Protein AF-0000000068952883 (afdb_homodimer)

Solvent-accessible surface area (backbone atoms only — not comparable to full-atom values): 32864 Å² total; per-residue (Å²): 139,78,80,81,78,76,76,75,76,71,76,72,74,68,73,46,71,37,60,57,29,64,19,83,61,92,53,40,44,38,31,40,39,37,36,48,27,43,30,45,32,43,39,39,39,67,92,42,73,50,77,46,73,42,39,45,75,14,32,37,33,41,36,36,40,30,64,56,57,96,65,32,28,40,34,40,40,39,30,38,32,32,32,74,72,77,67,46,65,38,87,49,33,26,59,26,16,37,46,31,45,34,39,92,79,17,25,39,35,41,18,11,40,19,51,86,47,90,33,37,14,29,43,28,38,51,46,61,74,38,48,84,59,42,84,43,74,31,70,86,49,39,37,54,50,80,65,63,59,25,65,37,68,39,47,17,21,45,32,31,18,48,49,76,58,94,39,30,36,42,21,36,37,37,33,37,26,51,77,53,86,70,61,46,48,76,45,81,71,74,84,47,82,40,24,37,39,39,41,33,36,14,44,36,37,44,58,90,50,37,38,37,35,43,28,40,37,37,50,44,41,59,94,50,81,50,85,63,31,70,37,34,33,44,36,38,38,30,24,41,50,69,76,61,38,35,40,28,39,35,42,35,35,40,32,30,37,40,53,96,69,28,31,33,74,30,46,32,39,38,44,37,38,34,37,58,53,90,51,37,35,40,25,40,40,42,36,40,29,45,30,47,78,34,72,76,19,30,22,38,37,41,36,33,15,39,37,42,43,78,46,92,37,36,32,44,34,40,38,40,29,38,35,31,68,32,67,66,44,85,70,54,44,33,38,37,40,36,42,34,41,34,38,46,49,137,82,79,77,78,77,74,76,77,70,79,72,72,77,71,49,47,34,26,58,57,67,52,86,60,91,50,39,44,34,27,35,38,39,36,48,27,44,30,44,30,44,38,40,39,68,92,44,73,47,61,26,25,38,39,45,76,15,32,38,34,41,36,35,39,32,64,69,56,95,66,31,28,39,35,40,40,38,28,37,33,33,32,34,20,58,13,36,62,37,87,68,45,53,58,28,40,37,45,32,42,34,40,90,80,17,27,39,35,40,31,27,40,18,53,84,47,91,33,37,15,28,45,28,39,51,46,60,74,37,49,83,58,41,85,41,75,31,69,86,49,38,38,53,50,79,66,63,61,27,65,38,68,38,60,50,19,42,32,31,18,48,48,78,56,94,38,29,34,43,21,37,36,36,33,43,70,61,82,66,73,78,64,50,33,59,56,82,72,76,84,48,81,44,29,38,40,39,40,35,35,16,42,37,38,44,56,93,51,38,36,37,36,44,30,40,37,38,48,44,37,48,94,50,82,50,84,64,31,73,36,34,34,43,36,38,38,31,24,41,49,69,75,62,37,34,38,27,38,36,41,35,34,39,33,31,37,42,52,97,68,27,30,33,72,28,45,33,39,37,41,37,37,35,37,58,55,90,50,36,34,38,24,40,40,41,37,40,28,46,31,46,78,34,71,79,18,32,22,38,38,43,37,34,14,42,38,44,43,62,46,100,37,36,31,44,34,39,37,42,26,39,35,30,67,35,69,67,46,85,71,54,44,33,40,36,39,35,42,33,40,34,38,47,49

Secondary structure (DSSP, 8-state):
------------------EEEE-SSTTEEEEEEEEEEEEEEEEEETTEEEEEEEE--EEEEEEEEEEEETTEEEEEEEEEEE-TTT-PEEEEEEEEEEEEEEETTEEEEEEEE-TTSTT--TTHHHHHHH---SS-SSGGG--TTTTT-----EEEEEEEEPPPBTTEEEEEEEE-B---SS-GGGSSS--SGGGEEEEEEEEEEEETTEEEEEEEEEEEETT---TT-EEEEEEEEEEEE-SS-EEEEEEEEEEE---SSS-SEEEEEEEEEEEEETTEEEEEEEEEEE-TT-TT-EEEEEEEEEEE-SSSSEEEEEEEEEEES-TTSTT--EEEEEEEEEEE-/------------------EEEE-SSTTEEEEEEEEEEEEEEEEEETTEEEEEEEE--EEEEEEEEEEEETTEEEEEEEEEEE-TTT-PEEEEEEEEEEEEEEETTEEEEEEEE-TTSTT--TTHHHHHHH---SS-SSGGG--TTTTT-----EEEEEEEEPPPBTTEEEEEEEE---S-SS--TTSSS--SGGGSEEEEEEEEEEETTEEEEEEEEEEE-TT---TT-EEEEEEEEEEEE-SS-EEEEEEEEEEE---SSS-SEEEEEEEEEEEEETTEEEEEEEEEEE-TT-TT-EEEEEEEEEEE-SSSSEEEEEEEEEEES-TTSTT--EEEEEEEEEEE-

InterPro domains:
  IPR001702 Porin, Gram-negative type [PR00182] (53-64)
  IPR001702 Porin, Gram-negative type [PR00182] (158-169)
  IPR001702 Porin, Gram-negative type [PR00182] (196-208)
  IPR001702 Porin, Gram-negative type [PR00182] (302-319)
  IPR002299 Porin, Neisseria sp. type [PR00184] (55-80)
  IPR002299 Porin, Neisseria sp. type [PR00184] (92-111)
  IPR002299 Porin, Neisseria sp. type [PR00184] (197-214)
  IPR002299 Porin, Neisseria sp. type [PR00184] (299-323)
  IPR023614 Porin domain superfamily [G3DSA:2.40.160.10] (18-345)
  IPR033900 Porin domain, Gram-negative type [PF13609] (19-324)
  IPR033900 Porin domain, Gram-negative type [cd00342] (30-345)
  IPR050298 Gram-negative bacterial outer membrane porin [PTHR34501] (18-345)

Radius of gyration: 28.74 Å; Cα contacts (8 Å, |Δi|>4): 1972; chains: 2; bounding box: 63×96×86 Å

Organism: Cupriavidus necator (strain ATCC 17699 / DSM 428 / KCTC 22496 / NCIMB 10442 / H16 / Stanier 337) (NCBI:txid381666)

pLDDT: mean 88.94, std 19.41, range [21.06, 98.94]

Nearest PDB structures (foldseek):
  6ehb-assembly1_C  TM=7.864E-01  e=1.731E-15  Vibrio cholerae O395
  6ehc-assembly1_A  TM=7.767E-01  e=3.124E-14  Vibrio cholerae O395
  5onu-assembly1_C  TM=7.103E-01  e=2.559E-14  Vibrio cholerae
  4y25-assembly1_A  TM=4.878E-01  e=2.155E-05  Escherichia coli K-12
  2hdf-assembly1_A  TM=3.736E-01  e=8.574E-03  Escherichia coli

Foldseek 3Di:
DDPPPPPPPPPPPPPPPFVFPDDPPNFKIKTKKWKWWKWWKWKQALVGIDTDIWTFWTKIWMKMKGDPDPFKMKIWIWMATATPVPGHTDVVGTQWTWIWMAGQFAIKIWFWFFQVDSQGAQFLVQCVVFPDFQVHQGDQRNCRCPPVVRDGIAGQKIKGKGDDDQQKIKIKMWHAADPPVPPLQPDPDRPDSRQKIKIKMKIKGDDDQKIKIKIKMAIDGRVGADEFAWGMKIKMKMWGCPVQKIWIKMKMWTAGNHDPQFDRIKIKMKIWMWGDDVQKIKIKMWMKIQDGRHNQWMKTKIKMKMWGPPDPFKIKIKMWIWIDGTPVDPRGIMIMIIIIMMGID/DDPPPLPPPPPPPPPFQFPWPDDPPNFKTKTKKWKWWKWWKWKQFLVGIDTDIWTFWTKIWMKMKGDPDPFKMKIWIWMATDIPRPGGTDVVGTQWTWIWMAGQFAIKIWFWFFQVDSQGAQFLVQCVVFPDFQVHQGDQRNCRCPPVVRDGIAGQKIKGKGDDDQFKIKIKMWHAADPPPPDALPDPDDPDSRVKIKIKMKIKGDDRFKIKIKIKMAIDGVVGADEFAWGMKIKMKMWGCPPQKIWIKMKMWTAGNHDPQFDRIKIKMKIWMWGDDVQKIKIKMWMKIQDGRHNQWMKTKIKMKMWGPPDPFKIKIKMWIWIDGTPVDPRGIMIMIIIIMMGID

Structure (mmCIF, N/CA/C/O backbone):
data_AF-0000000068952883-model_v1
#
loop_
_entity.id
_entity.type
_entity.pdbx_description
1 polymer Porin
#
loop_
_atom_site.group_PDB
_atom_site.id
_atom_site.type_symbol
_atom_site.label_atom_id
_atom_site.label_alt_id
_atom_site.label_comp_id
_atom_site.label_asym_id
_atom_site.label_entity_id
_atom_site.label_seq_id
_atom_site.pdbx_PDB_ins_code
_atom_site.Cartn_x
_atom_site.Cartn_y
_atom_site.Cartn_z
_atom_site.occupancy
_atom_site.B_iso_or_equiv
_atom_site.auth_seq_id
_atom_site.auth_comp_id
_atom_site.auth_asym_id
_atom_site.auth_atom_id
_atom_site.pdbx_PDB_model_num
ATOM 1 N N . MET A 1 1 ? -20.656 -28.812 -48.906 1 21.06 1 MET A N 1
ATOM 2 C CA . MET A 1 1 ? -19.297 -28.703 -48.375 1 21.06 1 MET A CA 1
ATOM 3 C C . MET A 1 1 ? -19.141 -27.484 -47.469 1 21.06 1 MET A C 1
ATOM 5 O O . MET A 1 1 ? -18.562 -26.484 -47.875 1 21.06 1 MET A O 1
ATOM 9 N N . LYS A 1 2 ? -20.234 -27.156 -46.75 1 28.16 2 LYS A N 1
ATOM 10 C CA . LYS A 1 2 ? -20.75 -26.078 -45.906 1 28.16 2 LYS A CA 1
ATOM 11 C C . LYS A 1 2 ? -19.812 -25.828 -44.719 1 28.16 2 LYS A C 1
ATOM 13 O O . LYS A 1 2 ? -19.438 -26.766 -44 1 28.16 2 LYS A O 1
ATOM 18 N N . GLY A 1 3 ? -18.953 -24.766 -44.812 1 25.8 3 GLY A N 1
ATOM 19 C CA . GLY A 1 3 ? -17.844 -24.297 -44 1 25.8 3 GLY A CA 1
ATOM 20 C C . GLY A 1 3 ? -18.203 -24.125 -42.531 1 25.8 3 GLY A C 1
ATOM 21 O O . GLY A 1 3 ? -19.266 -23.609 -42.219 1 25.8 3 GLY A O 1
ATOM 22 N N . ILE A 1 4 ? -17.781 -25.094 -41.594 1 30.25 4 ILE A N 1
ATOM 23 C CA . ILE A 1 4 ? -18.109 -25.25 -40.156 1 30.25 4 ILE A CA 1
ATOM 24 C C . ILE A 1 4 ? -17.703 -23.984 -39.406 1 30.25 4 ILE A C 1
ATOM 26 O O . ILE A 1 4 ? -16.531 -23.594 -39.406 1 30.25 4 ILE A O 1
ATOM 30 N N . GLN A 1 5 ? -18.609 -22.969 -39.312 1 27.55 5 GLN A N 1
ATOM 31 C CA . GLN A 1 5 ? -18.531 -21.688 -38.625 1 27.55 5 GLN A CA 1
ATOM 32 C C . GLN A 1 5 ? -18.172 -21.891 -37.156 1 27.55 5 GLN A C 1
ATOM 34 O O . GLN A 1 5 ? -18.938 -22.484 -36.406 1 27.55 5 GLN A O 1
ATOM 39 N N . THR A 1 6 ? -16.844 -22.328 -36.875 1 29.09 6 THR A N 1
ATOM 40 C CA . THR A 1 6 ? -16.328 -22.547 -35.531 1 29.09 6 THR A CA 1
ATOM 41 C C . THR A 1 6 ? -16.609 -21.344 -34.625 1 29.09 6 THR A C 1
ATOM 43 O O . THR A 1 6 ? -16.219 -20.234 -34.969 1 29.09 6 THR A O 1
ATOM 46 N N . LYS A 1 7 ? -17.734 -21.375 -33.875 1 26.47 7 LYS A N 1
ATOM 47 C CA . LYS A 1 7 ? -18.312 -20.453 -32.938 1 26.47 7 LYS A CA 1
ATOM 48 C C . LYS A 1 7 ? -17.328 -20.141 -31.797 1 26.47 7 LYS A C 1
ATOM 50 O O . LYS A 1 7 ? -16.906 -21.047 -31.078 1 26.47 7 LYS A O 1
ATOM 55 N N . SER A 1 8 ? -16.312 -19.281 -32 1 25.77 8 SER A N 1
ATOM 56 C CA . SER A 1 8 ? -15.375 -18.766 -31 1 25.77 8 SER A CA 1
ATOM 57 C C . SER A 1 8 ? -16.109 -18.312 -29.734 1 25.77 8 SER A C 1
ATOM 59 O O . SER A 1 8 ? -16.969 -17.438 -29.797 1 25.77 8 SER A O 1
ATOM 61 N N . ALA A 1 9 ? -16.484 -19.297 -28.875 1 24.92 9 ALA A N 1
ATOM 62 C CA . ALA A 1 9 ? -17.125 -19.016 -27.594 1 24.92 9 ALA A CA 1
ATOM 63 C C . ALA A 1 9 ? -16.375 -17.922 -26.828 1 24.92 9 ALA A C 1
ATOM 65 O O . ALA A 1 9 ? -15.203 -18.094 -26.484 1 24.92 9 ALA A O 1
ATOM 66 N N . LEU A 1 10 ? -16.578 -16.719 -27.203 1 22.95 10 LEU A N 1
ATOM 67 C CA . LEU A 1 10 ? -16.203 -15.531 -26.453 1 22.95 10 LEU A CA 1
ATOM 68 C C . LEU A 1 10 ? -16.578 -15.68 -24.984 1 22.95 10 LEU A C 1
ATOM 70 O O . LEU A 1 10 ? -17.75 -15.867 -24.641 1 22.95 10 LEU A O 1
ATOM 74 N N . ALA A 1 11 ? -15.742 -16.484 -24.234 1 24.59 11 ALA A N 1
ATOM 75 C CA . ALA A 1 11 ? -15.875 -16.609 -22.781 1 24.59 11 ALA A CA 1
ATOM 76 C C . ALA A 1 11 ? -16.328 -15.289 -22.156 1 24.59 11 ALA A C 1
ATOM 78 O O . ALA A 1 11 ? -15.695 -14.258 -22.344 1 24.59 11 ALA A O 1
ATOM 79 N N . ARG A 1 12 ? -17.594 -15.117 -22.047 1 23.52 12 ARG A N 1
ATOM 80 C CA . ARG A 1 12 ? -18.25 -14.047 -21.297 1 23.52 12 ARG A CA 1
ATOM 81 C C . ARG A 1 12 ? -17.594 -13.867 -19.922 1 23.52 12 ARG A C 1
ATOM 83 O O . ARG A 1 12 ? -17.531 -14.805 -19.141 1 23.52 12 ARG A O 1
ATOM 90 N N . ALA A 1 13 ? -16.5 -13.203 -19.797 1 26.25 13 ALA A N 1
ATOM 91 C CA . ALA A 1 13 ? -15.984 -12.68 -18.531 1 26.25 13 ALA A CA 1
ATOM 92 C C . ALA A 1 13 ? -17.125 -12.25 -17.609 1 26.25 13 ALA A C 1
ATOM 94 O O . ALA A 1 13 ? -17.922 -11.375 -17.969 1 26.25 13 ALA A O 1
ATOM 95 N N . CYS A 1 14 ? -17.812 -13.242 -17.031 1 26.5 14 CYS A N 1
ATOM 96 C CA . CYS A 1 14 ? -18.812 -12.977 -16 1 26.5 14 CYS A CA 1
ATOM 97 C C . CYS A 1 14 ? -18.406 -11.781 -15.148 1 26.5 14 CYS A C 1
ATOM 99 O O . CYS A 1 14 ? -17.359 -11.797 -14.508 1 26.5 14 CYS A O 1
ATOM 101 N N . ILE A 1 15 ? -18.719 -10.625 -15.562 1 28.81 15 ILE A N 1
ATOM 102 C CA . ILE A 1 15 ? -18.688 -9.375 -14.812 1 28.81 15 ILE A CA 1
ATOM 103 C C . ILE A 1 15 ? -19.406 -9.562 -13.477 1 28.81 15 ILE A C 1
ATOM 105 O O . ILE A 1 15 ? -20.625 -9.742 -13.438 1 28.81 15 ILE A O 1
ATOM 109 N N . GLY A 1 16 ? -18.969 -10.375 -12.594 1 31.55 16 GLY A N 1
ATOM 110 C CA . GLY A 1 16 ? -19.5 -10.273 -11.242 1 31.55 16 GLY A CA 1
ATOM 111 C C . GLY A 1 16 ? -19.922 -8.867 -10.875 1 31.55 16 GLY A C 1
ATOM 112 O O . GLY A 1 16 ? -19.516 -7.898 -11.523 1 31.55 16 GLY A O 1
ATOM 113 N N . GLY A 1 17 ? -21.109 -8.711 -10.203 1 33.03 17 GLY A N 1
ATOM 114 C CA . GLY A 1 17 ? -21.734 -7.453 -9.812 1 33.03 17 GLY A CA 1
ATOM 115 C C . GLY A 1 17 ? -20.781 -6.492 -9.141 1 33.03 17 GLY A C 1
ATOM 116 O O . GLY A 1 17 ? -20.406 -6.695 -7.984 1 33.03 17 GLY A O 1
ATOM 117 N N . ALA A 1 18 ? -19.703 -6.219 -9.75 1 41.59 18 ALA A N 1
ATOM 118 C CA . ALA A 1 18 ? -18.922 -5.074 -9.281 1 41.59 18 ALA A CA 1
ATOM 119 C C . ALA A 1 18 ? -19.812 -3.842 -9.109 1 41.59 18 ALA A C 1
ATOM 121 O O . ALA A 1 18 ? -20.625 -3.537 -9.969 1 41.59 18 ALA A O 1
ATOM 122 N N . LEU A 1 19 ? -20.156 -3.611 -7.891 1 42.03 19 LEU A N 1
ATOM 123 C CA . LEU A 1 19 ? -20.75 -2.287 -7.723 1 42.03 19 LEU A CA 1
ATOM 124 C C . LEU A 1 19 ? -19.844 -1.214 -8.32 1 42.03 19 LEU A C 1
ATOM 126 O O . LEU A 1 19 ? -18.734 -0.979 -7.832 1 42.03 19 LEU A O 1
ATOM 130 N N . ALA A 1 20 ? -20.031 -1.223 -9.688 1 45.47 20 ALA A N 1
ATOM 131 C CA . ALA A 1 20 ? -19.359 -0.086 -10.312 1 45.47 20 ALA A CA 1
ATOM 132 C C . ALA A 1 20 ? -19.922 1.235 -9.797 1 45.47 20 ALA A C 1
ATOM 134 O O . ALA A 1 20 ? -21.125 1.461 -9.844 1 45.47 20 ALA A O 1
ATOM 135 N N . LEU A 1 21 ? -19.281 1.754 -8.844 1 46.62 21 LEU A N 1
ATOM 136 C CA . LEU A 1 21 ? -19.641 3.098 -8.414 1 46.62 21 LEU A CA 1
ATOM 137 C C . LEU A 1 21 ? -19.172 4.141 -9.422 1 46.62 21 LEU A C 1
ATOM 139 O O . LEU A 1 21 ? -18 4.184 -9.781 1 46.62 21 LEU A O 1
ATOM 143 N N . LEU A 1 22 ? -20.094 4.344 -10.438 1 42.72 22 LEU A N 1
ATOM 144 C CA . LEU A 1 22 ? -19.781 5.301 -11.492 1 42.72 22 LEU A CA 1
ATOM 145 C C . LEU A 1 22 ? -19.688 6.715 -10.93 1 42.72 22 LEU A C 1
ATOM 147 O O . LEU A 1 22 ? -20.531 7.125 -10.117 1 42.72 22 LEU A O 1
ATOM 151 N N . SER A 1 23 ? -18.531 7.105 -10.695 1 47.59 23 SER A N 1
ATOM 152 C CA . SER A 1 23 ? -18.422 8.523 -10.383 1 47.59 23 SER A CA 1
ATOM 153 C C . SER A 1 23 ? -19.016 9.391 -11.492 1 47.59 23 SER A C 1
ATOM 155 O O . SER A 1 23 ? -19.078 8.969 -12.648 1 47.59 23 SER A O 1
ATOM 157 N N . ALA A 1 24 ? -19.812 10.344 -11.141 1 41.72 24 ALA A N 1
ATOM 158 C CA . ALA A 1 24 ? -20.453 11.297 -12.031 1 41.72 24 ALA A CA 1
ATOM 159 C C . ALA A 1 24 ? -19.516 11.734 -13.148 1 41.72 24 ALA A C 1
ATOM 161 O O . ALA A 1 24 ? -19.953 12.266 -14.172 1 41.72 24 ALA A O 1
ATOM 162 N N . ALA A 1 25 ? -18.281 12.055 -12.984 1 43.97 25 ALA A N 1
ATOM 163 C CA . ALA A 1 25 ? -17.609 12.477 -14.211 1 43.97 25 ALA A CA 1
ATOM 164 C C . ALA A 1 25 ? -17.391 11.297 -15.148 1 43.97 25 ALA A C 1
ATOM 166 O O . ALA A 1 25 ? -16.906 10.242 -14.734 1 43.97 25 ALA A O 1
ATOM 167 N N . ALA A 1 26 ? -18.062 11.18 -16.281 1 48.44 26 ALA A N 1
ATOM 168 C CA . ALA A 1 26 ? -18.297 10.219 -17.344 1 48.44 26 ALA A CA 1
ATOM 169 C C . ALA A 1 26 ? -17.047 9.398 -17.641 1 48.44 26 ALA A C 1
ATOM 171 O O . ALA A 1 26 ? -17.141 8.242 -18.062 1 48.44 26 ALA A O 1
ATOM 172 N N . ASP A 1 27 ? -15.641 9.805 -17.156 1 67.06 27 ASP A N 1
ATOM 173 C CA . ASP A 1 27 ? -14.445 9.227 -17.766 1 67.06 27 ASP A CA 1
ATOM 174 C C . ASP A 1 27 ? -13.617 8.469 -16.734 1 67.06 27 ASP A C 1
ATOM 176 O O . ASP A 1 27 ? -12.477 8.07 -17.016 1 67.06 27 ASP A O 1
ATOM 180 N N . ALA A 1 28 ? -14.273 8.273 -15.492 1 75.69 28 ALA A N 1
ATOM 181 C CA . ALA A 1 28 ? -13.578 7.5 -14.469 1 75.69 28 ALA A CA 1
ATOM 182 C C . ALA A 1 28 ? -14.5 6.445 -13.859 1 75.69 28 ALA A C 1
ATOM 184 O O . ALA A 1 28 ? -15.703 6.668 -13.727 1 75.69 28 ALA A O 1
ATOM 185 N N . SER A 1 29 ? -13.961 5.227 -13.688 1 83.38 29 SER A N 1
ATOM 186 C CA . SER A 1 29 ? -14.734 4.129 -13.117 1 83.38 29 SER A CA 1
ATOM 187 C C . SER A 1 29 ? -13.992 3.475 -11.953 1 83.38 29 SER A C 1
ATOM 189 O O . SER A 1 29 ? -12.758 3.418 -11.953 1 83.38 29 SER A O 1
ATOM 191 N N . VAL A 1 30 ? -14.758 3.164 -10.844 1 87.31 30 VAL A N 1
ATOM 192 C CA . VAL A 1 30 ? -14.25 2.354 -9.742 1 87.31 30 VAL A CA 1
ATOM 193 C C . VAL A 1 30 ? -15.125 1.115 -9.57 1 87.31 30 VAL A C 1
ATOM 195 O O . VAL A 1 30 ? -16.359 1.21 -9.586 1 87.31 30 VAL A O 1
ATOM 198 N N . THR A 1 31 ? -14.5 -0.013 -9.414 1 90.38 31 THR A N 1
ATOM 199 C CA . THR A 1 31 ? -15.188 -1.28 -9.219 1 90.38 31 THR A CA 1
ATOM 200 C C . THR A 1 31 ? -14.742 -1.95 -7.922 1 90.38 31 THR A C 1
ATOM 202 O O . THR A 1 31 ? -13.539 -2.082 -7.676 1 90.38 31 THR A O 1
ATOM 205 N N . LEU A 1 32 ? -15.812 -2.283 -7.102 1 92.25 32 LEU A N 1
ATOM 206 C CA . LEU A 1 32 ? -15.547 -3.164 -5.969 1 92.25 32 LEU A CA 1
ATOM 207 C C . LEU A 1 32 ? -15.664 -4.629 -6.383 1 92.25 32 LEU A C 1
ATOM 209 O O . LEU A 1 32 ? -16.562 -4.992 -7.145 1 92.25 32 LEU A O 1
ATOM 213 N N . TYR A 1 33 ? -14.742 -5.434 -5.855 1 94.62 33 TYR A N 1
ATOM 214 C CA . TYR A 1 33 ? -14.781 -6.852 -6.195 1 94.62 33 TYR A CA 1
ATOM 215 C C . TYR A 1 33 ? -14.211 -7.703 -5.07 1 94.62 33 TYR A C 1
ATOM 217 O O . TYR A 1 33 ? -13.664 -7.172 -4.102 1 94.62 33 TYR A O 1
ATOM 225 N N . GLY A 1 34 ? -14.43 -9.039 -5.176 1 97.06 34 GLY A N 1
ATOM 226 C CA . GLY A 1 34 ? -13.836 -9.922 -4.18 1 97.06 34 GLY A CA 1
ATOM 227 C C . GLY A 1 34 ? -14.164 -11.383 -4.414 1 97.06 34 GLY A C 1
ATOM 228 O O . GLY A 1 34 ? -14.781 -11.734 -5.418 1 97.06 34 GLY A O 1
ATOM 229 N N . ARG A 1 35 ? -13.562 -12.133 -3.518 1 98.06 35 ARG A N 1
ATOM 230 C CA . ARG A 1 35 ? -13.734 -13.578 -3.508 1 98.06 35 ARG A CA 1
ATOM 231 C C . ARG A 1 35 ? -13.742 -14.125 -2.084 1 98.06 35 ARG A C 1
ATOM 233 O O . ARG A 1 35 ? -12.906 -13.734 -1.261 1 98.06 35 ARG A O 1
ATOM 240 N N . LEU A 1 36 ? -14.758 -14.883 -1.779 1 98.31 36 LEU A N 1
ATOM 241 C CA . LEU A 1 36 ? -14.766 -15.742 -0.602 1 98.31 36 LEU A CA 1
ATOM 242 C C . LEU A 1 36 ? -14.625 -17.203 -1 1 98.31 36 LEU A C 1
ATOM 244 O O . LEU A 1 36 ? -15.359 -17.688 -1.862 1 98.31 36 LEU A O 1
ATOM 248 N N . ASP A 1 37 ? -13.633 -17.875 -0.428 1 98.81 37 ASP A N 1
ATOM 249 C CA . ASP A 1 37 ? -13.328 -19.266 -0.75 1 98.81 37 ASP A CA 1
ATOM 250 C C . ASP A 1 37 ? -12.922 -20.047 0.502 1 98.81 37 ASP A C 1
ATOM 252 O O . ASP A 1 37 ? -11.828 -19.844 1.036 1 98.81 37 ASP A O 1
ATOM 256 N N . THR A 1 38 ? -13.805 -20.891 0.936 1 98.56 38 THR A N 1
ATOM 257 C CA . THR A 1 38 ? -13.602 -21.609 2.189 1 98.56 38 THR A CA 1
ATOM 258 C C . THR A 1 38 ? -14.016 -23.062 2.051 1 98.56 38 THR A C 1
ATOM 260 O O . THR A 1 38 ? -14.984 -23.375 1.361 1 98.56 38 THR A O 1
ATOM 263 N N . ASP A 1 39 ? -13.227 -23.938 2.68 1 98.62 39 ASP A N 1
ATOM 264 C CA . ASP A 1 39 ? -13.578 -25.344 2.631 1 98.62 39 ASP A CA 1
ATOM 265 C C . ASP A 1 39 ? -13.461 -26 4.008 1 98.62 39 ASP A C 1
ATOM 267 O O . ASP A 1 39 ? -12.883 -25.406 4.93 1 98.62 39 ASP A O 1
ATOM 271 N N . ILE A 1 40 ? -14.086 -27.156 4.168 1 98.62 40 ILE A N 1
ATOM 272 C CA . ILE A 1 40 ? -13.805 -28.141 5.219 1 98.62 40 ILE A CA 1
ATOM 273 C C . ILE A 1 40 ? -12.992 -29.297 4.645 1 98.62 40 ILE A C 1
ATOM 275 O O . ILE A 1 40 ? -13.359 -29.859 3.613 1 98.62 40 ILE A O 1
ATOM 279 N N . GLU A 1 41 ? -11.883 -29.578 5.289 1 98.62 41 GLU A N 1
ATOM 280 C CA . GLU A 1 41 ? -11.047 -30.625 4.727 1 98.62 41 GLU A CA 1
ATOM 281 C C . GLU A 1 41 ? -10.531 -31.562 5.816 1 98.62 41 GLU A C 1
ATOM 283 O O . GLU A 1 41 ? -10.477 -31.188 6.988 1 98.62 41 GLU A O 1
ATOM 288 N N . TYR A 1 42 ? -10.352 -32.781 5.41 1 98.44 42 TYR A N 1
ATOM 289 C CA . TYR A 1 42 ? -9.656 -33.812 6.176 1 98.44 42 TYR A CA 1
ATOM 290 C C . TYR A 1 42 ? -8.25 -34.031 5.641 1 98.44 42 TYR A C 1
ATOM 292 O O . TYR A 1 42 ? -8.062 -34.281 4.453 1 98.44 42 TYR A O 1
ATOM 300 N N . GLN A 1 43 ? -7.273 -33.844 6.5 1 97.94 43 GLN A N 1
ATOM 301 C CA . GLN A 1 43 ? -5.871 -34 6.121 1 97.94 43 GLN A CA 1
ATOM 302 C C . GLN A 1 43 ? -5.188 -35.094 6.961 1 97.94 43 GLN A C 1
ATOM 304 O O . GLN A 1 43 ? -5.355 -35.125 8.18 1 97.94 43 GLN A O 1
ATOM 309 N N . LYS A 1 44 ? -4.488 -35.938 6.305 1 97.69 44 LYS A N 1
ATOM 310 C CA . LYS A 1 44 ? -3.676 -36.969 6.949 1 97.69 44 LYS A CA 1
ATOM 311 C C . LYS A 1 44 ? -2.213 -36.875 6.531 1 97.69 44 LYS A C 1
ATOM 313 O O . LYS A 1 44 ? -1.905 -36.781 5.34 1 97.69 44 LYS A O 1
ATOM 318 N N . GLY A 1 45 ? -1.313 -36.781 7.543 1 95.5 45 GLY A N 1
ATOM 319 C CA . 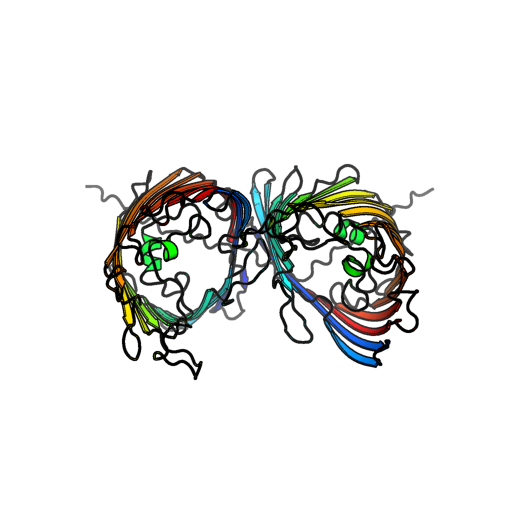GLY A 1 45 ? 0.115 -36.688 7.289 1 95.5 45 GLY A CA 1
ATOM 320 C C . GLY A 1 45 ? 0.958 -37.344 8.352 1 95.5 45 GLY A C 1
ATOM 321 O O . GLY A 1 45 ? 0.448 -38.156 9.141 1 95.5 45 GLY A O 1
ATOM 322 N N . PRO A 1 46 ? 2.258 -37.062 8.344 1 93 46 PRO A N 1
ATOM 323 C CA . PRO A 1 46 ? 3.168 -37.719 9.281 1 93 46 PRO A CA 1
ATOM 324 C C . PRO A 1 46 ? 2.859 -37.375 10.742 1 93 46 PRO A C 1
ATOM 326 O O . PRO A 1 46 ? 3.145 -38.188 11.641 1 93 46 PRO A O 1
ATOM 329 N N . ASP A 1 47 ? 2.273 -36.25 10.938 1 91.5 47 ASP A N 1
ATOM 330 C CA . ASP A 1 47 ? 2.012 -35.812 12.305 1 91.5 47 ASP A CA 1
ATOM 331 C C . ASP A 1 47 ? 0.593 -36.188 12.734 1 91.5 47 ASP A C 1
ATOM 333 O O . ASP A 1 47 ? 0.109 -35.719 13.766 1 91.5 47 ASP A O 1
ATOM 337 N N . GLY A 1 48 ? -0.086 -36.938 11.961 1 94.06 48 GLY A N 1
ATOM 338 C CA . GLY A 1 48 ? -1.432 -37.375 12.312 1 94.06 48 GLY A CA 1
ATOM 339 C C . GLY A 1 48 ? -2.482 -36.906 11.32 1 94.06 48 GLY A C 1
ATOM 340 O O . GLY A 1 48 ? -2.215 -36.844 10.125 1 94.06 48 GLY A O 1
ATOM 341 N N . ARG A 1 49 ? -3.752 -36.906 11.836 1 95.69 49 ARG A N 1
ATOM 342 C CA . ARG A 1 49 ? -4.879 -36.5 11 1 95.69 49 ARG A CA 1
ATOM 343 C C . ARG A 1 49 ? -5.695 -35.406 11.656 1 95.69 49 ARG A C 1
ATOM 345 O O . ARG A 1 49 ? -5.691 -35.25 12.883 1 95.69 49 ARG A O 1
ATOM 352 N N . ALA A 1 50 ? -6.324 -34.531 10.852 1 96 50 ALA A N 1
ATOM 353 C CA . ALA A 1 50 ? -7.16 -33.438 11.359 1 96 50 ALA A CA 1
ATOM 354 C C . ALA A 1 50 ? -8.273 -33.094 10.367 1 96 50 ALA A C 1
ATOM 356 O O . ALA A 1 50 ? -8.102 -33.25 9.156 1 96 50 ALA A O 1
ATOM 357 N N . THR A 1 51 ? -9.406 -32.719 10.945 1 97.06 51 THR A N 1
ATOM 358 C CA . THR A 1 51 ? -10.469 -32.031 10.203 1 97.06 51 THR A CA 1
ATOM 359 C C . THR A 1 51 ? -10.469 -30.531 10.508 1 97.06 51 THR A C 1
ATOM 361 O O . THR A 1 51 ? -10.5 -30.141 11.672 1 97.06 51 THR A O 1
ATOM 364 N N . GLN A 1 52 ? -10.453 -29.734 9.43 1 97 52 GLN A N 1
ATOM 365 C CA . GLN A 1 52 ? -10.328 -28.297 9.664 1 97 52 GLN A CA 1
ATOM 366 C C . GLN A 1 52 ? -11.07 -27.5 8.602 1 97 52 GLN A C 1
ATOM 368 O O . GLN A 1 52 ? -11.344 -28.016 7.516 1 97 52 GLN A O 1
ATOM 373 N N . MET A 1 53 ? -11.477 -26.281 8.969 1 97.69 53 MET A N 1
ATOM 374 C CA . MET A 1 53 ? -11.93 -25.281 8 1 97.69 53 MET A CA 1
ATOM 375 C C . MET A 1 53 ? -10.773 -24.406 7.531 1 97.69 53 MET A C 1
ATOM 377 O O . MET A 1 53 ? -9.953 -23.984 8.336 1 97.69 53 MET A O 1
ATOM 381 N N . VAL A 1 54 ? -10.727 -24.234 6.195 1 97.69 54 VAL A N 1
ATOM 382 C CA . VAL A 1 54 ? -9.57 -23.531 5.645 1 97.69 54 VAL A CA 1
ATOM 383 C C . VAL A 1 54 ? -10.039 -22.469 4.648 1 97.69 54 VAL A C 1
ATOM 385 O O . VAL A 1 54 ? -10.914 -22.734 3.816 1 97.69 54 VAL A O 1
ATOM 388 N N . ASP A 1 55 ? -9.5 -21.234 4.82 1 98.44 55 ASP A N 1
ATOM 389 C CA . ASP A 1 55 ? -9.633 -20.219 3.785 1 98.44 55 ASP A CA 1
ATOM 390 C C . ASP A 1 55 ? -8.695 -20.484 2.613 1 98.44 55 ASP A C 1
ATOM 392 O O . ASP A 1 55 ? -7.562 -20.938 2.811 1 98.44 55 ASP A O 1
ATOM 396 N N . ASN A 1 56 ? -9.188 -20.203 1.429 1 98.25 56 ASN A N 1
ATOM 397 C CA . ASN A 1 56 ? -8.383 -20.406 0.227 1 98.25 56 ASN A CA 1
ATOM 398 C C . ASN A 1 56 ? -8.203 -19.109 -0.554 1 98.25 56 ASN A C 1
ATOM 400 O O . ASN A 1 56 ? -8.57 -19.031 -1.729 1 98.25 56 ASN A O 1
ATOM 404 N N . ALA A 1 57 ? -7.531 -18.125 0.055 1 97.56 57 ALA A N 1
ATOM 405 C CA . ALA A 1 57 ? -7.082 -16.875 -0.539 1 97.56 57 ALA A CA 1
ATOM 406 C C . ALA A 1 57 ? -8.258 -15.93 -0.795 1 97.56 57 ALA A C 1
ATOM 408 O O . ALA A 1 57 ? -8.406 -15.398 -1.897 1 97.56 57 ALA A O 1
ATOM 409 N N . SER A 1 58 ? -9.156 -15.797 0.146 1 98.69 58 SER A N 1
ATOM 410 C CA . SER A 1 58 ? -10.211 -14.797 0.086 1 98.69 58 SER A CA 1
ATOM 411 C C . SER A 1 58 ? -9.633 -13.383 0.03 1 98.69 58 SER A C 1
ATOM 413 O O . SER A 1 58 ? -8.57 -13.125 0.595 1 98.69 58 SER A O 1
ATOM 415 N N . ARG A 1 59 ? -10.328 -12.531 -0.716 1 98.44 59 ARG A N 1
ATOM 416 C CA . ARG A 1 59 ? -9.859 -11.164 -0.899 1 98.44 59 ARG A CA 1
ATOM 417 C C . ARG A 1 59 ? -11 -10.242 -1.331 1 98.44 59 ARG A C 1
ATOM 419 O O . ARG A 1 59 ? -12.031 -10.719 -1.824 1 98.44 59 ARG A O 1
ATOM 426 N N . TRP A 1 60 ? -10.82 -9.039 -1.091 1 96.94 60 TRP A N 1
ATOM 427 C CA . TRP A 1 60 ? -11.664 -8.008 -1.685 1 96.94 60 TRP A CA 1
ATOM 428 C C . TRP A 1 60 ? -10.836 -6.781 -2.059 1 96.94 60 TRP A C 1
ATOM 430 O O . TRP A 1 60 ? -9.719 -6.602 -1.566 1 96.94 60 TRP A O 1
ATOM 440 N N . GLY A 1 61 ? -11.344 -6.016 -2.979 1 95.19 61 GLY A N 1
ATOM 441 C CA . GLY A 1 61 ? -10.594 -4.844 -3.4 1 95.19 61 GLY A CA 1
ATOM 442 C C . GLY A 1 61 ? -11.383 -3.918 -4.305 1 95.19 61 GLY A C 1
ATOM 443 O O . GLY A 1 61 ? -12.594 -4.074 -4.449 1 95.19 61 GLY A O 1
ATOM 444 N N . MET A 1 62 ? -10.703 -2.883 -4.699 1 93.88 62 MET A N 1
ATOM 445 C CA . MET A 1 62 ? -11.234 -1.934 -5.672 1 93.88 62 MET A CA 1
ATOM 446 C C . MET A 1 62 ? -10.242 -1.71 -6.809 1 93.88 62 MET A C 1
ATOM 448 O O . MET A 1 62 ? -9.031 -1.762 -6.602 1 93.88 62 MET A O 1
ATOM 452 N N . ARG A 1 63 ? -10.734 -1.562 -7.941 1 94.56 63 ARG A N 1
ATOM 453 C CA . ARG A 1 63 ? -9.938 -1.194 -9.109 1 94.56 63 ARG A CA 1
ATOM 454 C C . ARG A 1 63 ? -10.672 -0.171 -9.969 1 94.56 63 ARG A C 1
ATOM 456 O O . ARG A 1 63 ? -11.898 -0.05 -9.891 1 94.56 63 ARG A O 1
ATOM 463 N N . GLY A 1 64 ? -9.867 0.589 -10.766 1 93.62 64 GLY A N 1
ATOM 464 C CA . GLY A 1 64 ? -10.508 1.594 -11.602 1 93.62 64 GLY A CA 1
ATOM 465 C C . GLY A 1 64 ? -9.602 2.113 -12.703 1 93.62 64 GLY A C 1
ATOM 466 O O . GLY A 1 64 ? -8.445 1.69 -12.812 1 93.62 64 GLY A O 1
ATOM 467 N N . SER A 1 65 ? -10.227 2.83 -13.516 1 93 65 SER A N 1
ATOM 468 C CA . SER A 1 65 ? -9.508 3.465 -14.617 1 93 65 SER A CA 1
ATOM 469 C C . SER A 1 65 ? -10.094 4.84 -14.938 1 93 65 SER A C 1
ATOM 471 O O . SER A 1 65 ? -11.227 5.145 -14.555 1 93 65 SER A O 1
ATOM 473 N N . GLU A 1 66 ? -9.258 5.656 -15.5 1 93.56 66 GLU A N 1
ATOM 474 C CA . GLU A 1 66 ? -9.641 6.988 -15.961 1 93.56 66 GLU A CA 1
ATOM 475 C C . GLU A 1 66 ? -9.062 7.281 -17.344 1 93.56 66 GLU A C 1
ATOM 477 O O . GLU A 1 66 ? -7.863 7.129 -17.562 1 93.56 66 GLU A O 1
ATOM 482 N N . ASP A 1 67 ? -10.016 7.699 -18.203 1 94.31 67 ASP A N 1
ATOM 483 C CA . ASP A 1 67 ? -9.539 8.156 -19.5 1 94.31 67 ASP A CA 1
ATOM 484 C C . ASP A 1 67 ? -8.836 9.508 -19.375 1 94.31 67 ASP A C 1
ATOM 486 O O . ASP A 1 67 ? -9.398 10.461 -18.828 1 94.31 67 ASP A O 1
ATOM 490 N N . LEU A 1 68 ? -7.625 9.617 -19.844 1 95.25 68 LEU A N 1
ATOM 491 C CA . LEU A 1 68 ? -6.832 10.836 -19.734 1 95.25 68 LEU A CA 1
ATOM 492 C C . LEU A 1 68 ? -6.781 11.578 -21.062 1 95.25 68 LEU A C 1
ATOM 494 O O . LEU A 1 68 ? -6.133 12.625 -21.172 1 95.25 68 LEU A O 1
ATOM 498 N N . GLY A 1 69 ? -7.434 11.016 -22.094 1 93.06 69 GLY A N 1
ATOM 499 C CA . GLY A 1 69 ? -7.422 11.594 -23.438 1 93.06 69 GLY A CA 1
ATOM 500 C C . GLY A 1 69 ? -6.289 11.07 -24.297 1 93.06 69 GLY A C 1
ATOM 501 O O . GLY A 1 69 ? -5.27 10.609 -23.781 1 93.06 69 GLY A O 1
ATOM 502 N N . GLY A 1 70 ? -6.426 11.047 -25.672 1 94.81 70 GLY A N 1
ATOM 503 C CA . GLY A 1 70 ? -5.398 10.664 -26.625 1 94.81 70 GLY A CA 1
ATOM 504 C C . GLY A 1 70 ? -5.039 9.195 -26.562 1 94.81 70 GLY A C 1
ATOM 505 O O . GLY A 1 70 ? -3.904 8.812 -26.859 1 94.81 70 GLY A O 1
ATOM 506 N N . GLY A 1 71 ? -5.91 8.406 -26.047 1 94.88 71 GLY A N 1
ATOM 507 C CA . GLY A 1 71 ? -5.645 6.98 -25.969 1 94.88 71 GLY A CA 1
ATOM 508 C C . GLY A 1 71 ? -4.934 6.578 -24.688 1 94.88 71 GLY A C 1
ATOM 509 O O . GLY A 1 71 ? -4.648 5.395 -24.484 1 94.88 71 GLY A O 1
ATOM 510 N N . LEU A 1 72 ? -4.676 7.539 -23.859 1 95.81 72 LEU A N 1
ATOM 511 C CA . LEU A 1 72 ? -4.016 7.277 -22.578 1 95.81 72 LEU A CA 1
ATOM 512 C C . LEU A 1 72 ? -5.035 7.094 -21.469 1 95.81 72 LEU A C 1
ATOM 514 O O . LEU A 1 72 ? -6.023 7.828 -21.391 1 95.81 72 LEU A O 1
ATOM 518 N N . ARG A 1 73 ? -4.797 6.105 -20.672 1 96.31 73 ARG A N 1
ATOM 519 C CA . ARG A 1 73 ? -5.664 5.789 -19.531 1 96.31 73 ARG A CA 1
ATOM 520 C C . ARG A 1 73 ? -4.852 5.574 -18.266 1 96.31 73 ARG A C 1
ATOM 522 O O . ARG A 1 73 ? -3.799 4.934 -18.297 1 96.31 73 ARG A O 1
ATOM 529 N N . ALA A 1 74 ? -5.32 6.121 -17.188 1 96.75 74 ALA A N 1
ATOM 530 C CA . ALA A 1 74 ? -4.785 5.773 -15.875 1 96.75 74 ALA A CA 1
ATOM 531 C C . ALA A 1 74 ? -5.531 4.586 -15.273 1 96.75 74 ALA A C 1
ATOM 533 O O . ALA A 1 74 ? -6.734 4.43 -15.484 1 96.75 74 ALA A O 1
ATOM 534 N N . ALA A 1 75 ? -4.82 3.773 -14.625 1 96.81 75 ALA A N 1
ATOM 535 C CA . ALA A 1 75 ? -5.418 2.652 -13.906 1 96.81 75 ALA A CA 1
ATOM 536 C C . ALA A 1 75 ? -4.844 2.537 -12.5 1 96.81 75 ALA A C 1
ATOM 538 O O . ALA A 1 75 ? -3.699 2.92 -12.25 1 96.81 75 ALA A O 1
ATOM 539 N N . PHE A 1 76 ? -5.691 2.076 -11.625 1 96.62 76 PHE A N 1
ATOM 540 C CA . PHE A 1 76 ? -5.23 1.799 -10.266 1 96.62 76 PHE A CA 1
ATOM 541 C C . PHE A 1 76 ? -5.91 0.553 -9.711 1 96.62 76 PHE A C 1
ATOM 543 O O . PHE A 1 76 ? -6.91 0.086 -10.258 1 96.62 76 PHE A O 1
ATOM 550 N N . GLY A 1 77 ? -5.301 0.056 -8.609 1 96.56 77 GLY A N 1
ATOM 551 C CA . GLY A 1 77 ? -5.91 -1.054 -7.891 1 96.56 77 GLY A CA 1
ATOM 552 C C . GLY A 1 77 ? -5.41 -1.186 -6.465 1 96.56 77 GLY A C 1
ATOM 553 O O . GLY A 1 77 ? -4.293 -0.772 -6.152 1 96.56 77 GLY A O 1
ATOM 554 N N . LEU A 1 78 ? -6.34 -1.784 -5.645 1 96.62 78 LEU A N 1
ATOM 555 C CA . LEU A 1 78 ? -6.086 -2.176 -4.262 1 96.62 78 LEU A CA 1
ATOM 556 C C . LEU A 1 78 ? -6.832 -3.459 -3.914 1 96.62 78 LEU A C 1
ATOM 558 O O . LEU A 1 78 ? -8.047 -3.549 -4.113 1 96.62 78 LEU A O 1
ATOM 562 N N . GLU A 1 79 ? -6.086 -4.41 -3.42 1 98 79 GLU A N 1
ATOM 563 C CA . GLU A 1 79 ? -6.715 -5.668 -3.023 1 98 79 GLU A CA 1
ATOM 564 C C . GLU A 1 79 ? -6.191 -6.141 -1.67 1 98 79 GLU A C 1
ATOM 566 O O . GLU A 1 79 ? -4.984 -6.312 -1.488 1 98 79 GLU A O 1
ATOM 571 N N . GLN A 1 80 ? -7.137 -6.324 -0.791 1 97.56 80 GLN A N 1
ATOM 572 C CA . GLN A 1 80 ? -6.801 -6.816 0.54 1 97.56 80 GLN A CA 1
ATOM 573 C C . GLN A 1 80 ? -7.07 -8.312 0.657 1 97.56 80 GLN A C 1
ATOM 575 O O . GLN A 1 80 ? -8.109 -8.797 0.208 1 97.56 80 GLN A O 1
ATOM 580 N N . GLY A 1 81 ? -6.082 -9 1.257 1 97.62 81 GLY A N 1
ATOM 581 C CA . GLY A 1 81 ? -6.281 -10.406 1.568 1 97.62 81 GLY A CA 1
ATOM 582 C C . GLY A 1 81 ? -6.703 -10.648 3.004 1 97.62 81 GLY A C 1
ATOM 583 O O . GLY A 1 81 ? -6.305 -9.906 3.906 1 97.62 81 GLY A O 1
ATOM 584 N N . PHE A 1 82 ? -7.527 -11.711 3.195 1 96.94 82 PHE A N 1
ATOM 585 C CA . PHE A 1 82 ? -7.922 -12.109 4.543 1 96.94 82 PHE A CA 1
ATOM 586 C C . PHE A 1 82 ? -8.336 -13.57 4.574 1 96.94 82 PHE A C 1
ATOM 588 O O . PHE A 1 82 ? -8.664 -14.148 3.535 1 96.94 82 PHE A O 1
ATOM 595 N N . ALA A 1 83 ? -8.211 -14.133 5.715 1 97.12 83 ALA A N 1
ATOM 596 C CA . ALA A 1 83 ? -8.727 -15.477 5.934 1 97.12 83 ALA A CA 1
ATOM 597 C C . ALA A 1 83 ? -10.203 -15.438 6.328 1 97.12 83 ALA A C 1
ATOM 599 O O . ALA A 1 83 ? -10.547 -15 7.426 1 97.12 83 ALA A O 1
ATOM 600 N N . ALA A 1 84 ? -10.984 -15.992 5.508 1 96.81 84 ALA A N 1
ATOM 601 C CA . ALA A 1 84 ? -12.43 -15.953 5.746 1 96.81 84 ALA A CA 1
ATOM 602 C C . ALA A 1 84 ? -12.812 -16.812 6.941 1 96.81 84 ALA A C 1
ATOM 604 O O . ALA A 1 84 ? -13.852 -16.609 7.566 1 96.81 84 ALA A O 1
ATOM 605 N N . ASP A 1 85 ? -12.062 -17.812 7.207 1 95.5 85 ASP A N 1
ATOM 606 C CA . ASP A 1 85 ? -12.391 -18.75 8.289 1 95.5 85 ASP A CA 1
ATOM 607 C C . ASP A 1 85 ? -12.102 -18.125 9.648 1 95.5 85 ASP A C 1
ATOM 609 O O . ASP A 1 85 ? -12.711 -18.5 10.656 1 95.5 85 ASP A O 1
ATOM 613 N N . SER A 1 86 ? -11.211 -17.156 9.773 1 95.56 86 SER A N 1
ATOM 614 C CA . SER A 1 86 ? -10.797 -16.641 11.07 1 95.56 86 SER A CA 1
ATOM 615 C C . SER A 1 86 ? -10.953 -15.117 11.133 1 95.56 86 SER A C 1
ATOM 617 O O . SER A 1 86 ? -10.914 -14.531 12.219 1 95.56 86 SER A O 1
ATOM 619 N N . GLY A 1 87 ? -10.961 -14.508 10.031 1 94.06 87 GLY A N 1
ATOM 620 C CA . GLY A 1 87 ? -11.047 -13.062 9.969 1 94.06 87 GLY A CA 1
ATOM 621 C C . GLY A 1 87 ? -9.688 -12.383 10.023 1 94.06 87 GLY A C 1
ATOM 622 O O . GLY A 1 87 ? -9.609 -11.156 10.141 1 94.06 87 GLY A O 1
ATOM 623 N N . THR A 1 88 ? -8.625 -13.102 9.953 1 94.81 88 THR A N 1
ATOM 624 C CA . THR A 1 88 ? -7.281 -12.547 10.062 1 94.81 88 THR A CA 1
ATOM 625 C C . THR A 1 88 ? -6.809 -11.992 8.719 1 94.81 88 THR A C 1
ATOM 627 O O . THR A 1 88 ? -6.973 -12.641 7.688 1 94.81 88 THR A O 1
ATOM 630 N N . ALA A 1 89 ? -6.238 -10.758 8.758 1 93.94 89 ALA A N 1
ATOM 631 C CA . ALA A 1 89 ? -5.664 -10.188 7.539 1 93.94 89 ALA A CA 1
ATOM 632 C C . ALA A 1 89 ? -4.402 -10.938 7.125 1 93.94 89 ALA A C 1
ATOM 634 O O . ALA A 1 89 ? -3.664 -11.445 7.973 1 93.94 89 ALA A O 1
ATOM 635 N N . THR A 1 90 ? -4.23 -10.984 5.809 1 94.5 90 THR A N 1
ATOM 636 C CA . THR A 1 90 ? -2.934 -11.469 5.352 1 94.5 90 THR A CA 1
ATOM 637 C C . THR A 1 90 ? -1.829 -10.477 5.695 1 94.5 90 THR A C 1
ATOM 639 O O . THR A 1 90 ? -2.109 -9.328 6.055 1 94.5 90 THR A O 1
ATOM 642 N N . ASN A 1 91 ? -0.516 -10.969 5.547 1 90.81 91 ASN A N 1
ATOM 643 C CA . ASN A 1 91 ? 0.662 -10.133 5.766 1 90.81 91 ASN A CA 1
ATOM 644 C C . ASN A 1 91 ? 1.653 -10.25 4.613 1 90.81 91 ASN A C 1
ATOM 646 O O . ASN A 1 91 ? 2.238 -11.312 4.395 1 90.81 91 ASN A O 1
ATOM 650 N N . PRO A 1 92 ? 1.885 -9.164 3.904 1 91.31 92 PRO A N 1
ATOM 651 C CA . PRO A 1 92 ? 1.266 -7.836 4.004 1 91.31 92 PRO A CA 1
ATOM 652 C C . PRO A 1 92 ? -0.238 -7.867 3.734 1 91.31 92 PRO A C 1
ATOM 654 O O . PRO A 1 92 ? -0.73 -8.781 3.064 1 91.31 92 PRO A O 1
ATOM 657 N N . GLN A 1 93 ? -0.89 -6.863 4.23 1 93.88 93 GLN A N 1
ATOM 658 C CA . GLN A 1 93 ? -2.348 -6.809 4.199 1 93.88 93 GLN A CA 1
ATOM 659 C C . GLN A 1 93 ? -2.863 -6.695 2.766 1 93.88 93 GLN A C 1
ATOM 661 O O . GLN A 1 93 ? -3.902 -7.266 2.428 1 93.88 93 GLN A O 1
ATOM 666 N N . PHE A 1 94 ? -2.162 -5.898 1.979 1 96.25 94 PHE A N 1
ATOM 667 C CA . PHE A 1 94 ? -2.602 -5.758 0.595 1 96.25 94 PHE A CA 1
ATOM 668 C C . PHE A 1 94 ? -1.846 -6.719 -0.314 1 96.25 94 PHE A C 1
ATOM 670 O O . PHE A 1 94 ? -0.612 -6.73 -0.326 1 96.25 94 PHE A O 1
ATOM 677 N N . ARG A 1 95 ? -2.635 -7.473 -1.043 1 97.06 95 ARG A N 1
ATOM 678 C CA . ARG A 1 95 ? -2.074 -8.383 -2.039 1 97.06 95 ARG A CA 1
ATOM 679 C C . ARG A 1 95 ? -1.478 -7.609 -3.211 1 97.06 95 ARG A C 1
ATOM 681 O O . ARG A 1 95 ? -0.419 -7.973 -3.727 1 97.06 95 ARG A O 1
ATOM 688 N N . ASN A 1 96 ? -2.127 -6.602 -3.648 1 97.25 96 ASN A N 1
ATOM 689 C CA . ASN A 1 96 ? -1.599 -5.633 -4.602 1 97.25 96 ASN A CA 1
ATOM 690 C C . ASN A 1 96 ? -2.078 -4.219 -4.289 1 97.25 96 ASN A C 1
ATOM 692 O O . ASN A 1 96 ? -3.098 -4.035 -3.623 1 97.25 96 ASN A O 1
ATOM 696 N N . ALA A 1 97 ? -1.326 -3.305 -4.648 1 98.12 97 ALA A N 1
ATOM 697 C CA . ALA A 1 97 ? -1.576 -1.866 -4.598 1 98.12 97 ALA A CA 1
ATOM 698 C C . ALA A 1 97 ? -0.743 -1.128 -5.641 1 98.12 97 ALA A C 1
ATOM 700 O O . ALA A 1 97 ? 0.487 -1.097 -5.555 1 98.12 97 ALA A O 1
ATOM 701 N N . PHE A 1 98 ? -1.454 -0.465 -6.676 1 97.88 98 PHE A N 1
ATOM 702 C CA . PHE A 1 98 ? -0.651 0.053 -7.777 1 97.88 98 PHE A CA 1
ATOM 703 C C . PHE A 1 98 ? -1.364 1.207 -8.469 1 97.88 98 PHE A C 1
ATOM 705 O O . PHE A 1 98 ? -2.582 1.356 -8.344 1 97.88 98 PHE A O 1
ATOM 712 N N . VAL A 1 99 ? -0.562 1.949 -9.133 1 97.38 99 VAL A N 1
ATOM 713 C CA . VAL A 1 99 ? -0.999 2.912 -10.133 1 97.38 99 VAL A CA 1
ATOM 714 C C . VAL A 1 99 ? -0.258 2.662 -11.445 1 97.38 99 VAL A C 1
ATOM 716 O O . VAL A 1 99 ? 0.898 2.234 -11.445 1 97.38 99 VAL A O 1
ATOM 719 N N . GLY A 1 100 ? -0.978 2.855 -12.523 1 97.31 100 GLY A N 1
ATOM 720 C CA . GLY A 1 100 ? -0.358 2.613 -13.82 1 97.31 100 GLY A CA 1
ATOM 721 C C . GLY A 1 100 ? -1.005 3.396 -14.945 1 97.31 100 GLY A C 1
ATOM 722 O O . GLY A 1 100 ? -2.006 4.082 -14.734 1 97.31 100 GLY A O 1
ATOM 723 N N . LEU A 1 101 ? -0.344 3.355 -16.047 1 97.81 101 LEU A N 1
ATOM 724 C CA . LEU A 1 101 ? -0.809 3.965 -17.297 1 97.81 101 LEU A CA 1
ATOM 725 C C . LEU A 1 101 ? -0.916 2.926 -18.406 1 97.81 101 LEU A C 1
ATOM 727 O O . LEU A 1 101 ? -0.089 2.016 -18.484 1 97.81 101 LEU A O 1
ATOM 731 N N . GLN A 1 102 ? -1.932 3.127 -19.188 1 97.56 102 GLN A N 1
ATOM 732 C CA . GLN A 1 102 ? -2.156 2.27 -20.344 1 97.56 102 GLN A CA 1
ATOM 733 C C . GLN A 1 102 ? -2.383 3.098 -21.609 1 97.56 102 GLN A C 1
ATOM 735 O O . GLN A 1 102 ? -2.984 4.172 -21.547 1 97.56 102 GLN A O 1
ATOM 740 N N . GLY A 1 103 ? -1.94 2.557 -22.719 1 97.19 103 GLY A N 1
ATOM 741 C CA . GLY A 1 103 ? -2.123 3.158 -24.031 1 97.19 103 GLY A CA 1
ATOM 742 C C . GLY A 1 103 ? -1.652 2.27 -25.172 1 97.19 103 GLY A C 1
ATOM 743 O O . GLY A 1 103 ? -1.6 1.046 -25.031 1 97.19 103 GLY A O 1
ATOM 744 N N . GLY A 1 104 ? -1.453 2.83 -26.328 1 97.19 104 GLY A N 1
ATOM 745 C CA . GLY A 1 104 ? -0.989 2.078 -27.484 1 97.19 104 GLY A CA 1
ATOM 746 C C . GLY A 1 104 ? 0.307 1.332 -27.234 1 97.19 104 GLY A C 1
ATOM 747 O O . GLY A 1 104 ? 0.586 0.321 -27.875 1 97.19 104 GLY A O 1
ATOM 748 N N . PHE A 1 105 ? 1.061 1.751 -26.266 1 97.81 105 PHE A N 1
ATOM 749 C CA . PHE A 1 105 ? 2.357 1.161 -25.953 1 97.81 105 PHE A CA 1
ATOM 750 C C . PHE A 1 105 ? 2.195 -0.062 -25.062 1 97.81 105 PHE A C 1
ATOM 752 O O . PHE A 1 105 ? 3.15 -0.813 -24.844 1 97.81 105 PHE A O 1
ATOM 759 N N . GLY A 1 106 ? 1.038 -0.309 -24.562 1 98.5 106 GLY A N 1
ATOM 760 C CA . GLY A 1 106 ? 0.818 -1.327 -23.547 1 98.5 106 GLY A CA 1
ATOM 761 C C . GLY A 1 106 ? 0.475 -0.75 -22.188 1 98.5 106 GLY A C 1
ATOM 762 O O . GLY A 1 106 ? -0.371 0.141 -22.078 1 98.5 106 GLY A O 1
ATOM 763 N N . ALA A 1 107 ? 1.045 -1.351 -21.203 1 98.75 107 ALA A N 1
ATOM 764 C CA . ALA A 1 107 ? 0.761 -0.904 -19.844 1 98.75 107 ALA A CA 1
ATOM 765 C C . ALA A 1 107 ? 2.037 -0.846 -19.016 1 98.75 107 ALA A C 1
ATOM 767 O O . ALA A 1 107 ? 2.924 -1.688 -19.156 1 98.75 107 ALA A O 1
ATOM 768 N N . ILE A 1 108 ? 2.143 0.12 -18.172 1 98.56 108 ILE A N 1
ATOM 769 C CA . ILE A 1 108 ? 3.174 0.238 -17.141 1 98.56 108 ILE A CA 1
ATOM 770 C C . ILE A 1 108 ? 2.521 0.457 -15.773 1 98.56 108 ILE A C 1
ATOM 772 O O . ILE A 1 108 ? 1.506 1.147 -15.672 1 98.56 108 ILE A O 1
ATOM 776 N N . ALA A 1 109 ? 3.031 -0.14 -14.781 1 98.38 109 ALA A N 1
ATOM 777 C CA . ALA A 1 109 ? 2.49 0.026 -13.43 1 98.38 109 ALA A CA 1
ATOM 778 C C . ALA A 1 109 ? 3.602 0.001 -12.391 1 98.38 109 ALA A C 1
ATOM 780 O O . ALA A 1 109 ? 4.637 -0.641 -12.586 1 98.38 109 ALA A O 1
ATOM 781 N N . LEU A 1 110 ? 3.383 0.671 -11.312 1 96.88 110 LEU A N 1
ATOM 782 C CA . LEU A 1 110 ? 4.32 0.665 -10.195 1 96.88 110 LEU A CA 1
ATOM 783 C C . LEU A 1 110 ? 3.592 0.427 -8.875 1 96.88 110 LEU A C 1
ATOM 785 O O . LEU A 1 110 ? 2.451 0.861 -8.703 1 96.88 110 LEU A O 1
ATOM 789 N N . GLY A 1 111 ? 4.223 -0.213 -7.961 1 96.94 111 GLY A N 1
ATOM 790 C CA . GLY A 1 111 ? 3.693 -0.576 -6.656 1 96.94 111 GLY A CA 1
ATOM 791 C C . GLY A 1 111 ? 3.961 -2.021 -6.285 1 96.94 111 GLY A C 1
ATOM 792 O O . GLY A 1 111 ? 5.051 -2.543 -6.539 1 96.94 111 GLY A O 1
ATOM 793 N N . ARG A 1 112 ? 3.059 -2.537 -5.488 1 96.56 112 ARG A N 1
ATOM 794 C CA . ARG A 1 112 ? 3.033 -3.98 -5.285 1 96.56 112 ARG A CA 1
ATOM 795 C C . ARG A 1 112 ? 2.178 -4.668 -6.344 1 96.56 112 ARG A C 1
ATOM 797 O O . ARG A 1 112 ? 0.966 -4.449 -6.406 1 96.56 112 ARG A O 1
ATOM 804 N N . LEU A 1 113 ? 2.873 -5.445 -7.102 1 97.62 113 LEU A N 1
ATOM 805 C CA . LEU A 1 113 ? 2.23 -5.945 -8.312 1 97.62 113 LEU A CA 1
ATOM 806 C C . LEU A 1 113 ? 2.053 -7.461 -8.25 1 97.62 113 LEU A C 1
ATOM 808 O O . LEU A 1 113 ? 2.918 -8.172 -7.734 1 97.62 113 LEU A O 1
ATOM 812 N N . ASP A 1 114 ? 0.919 -7.91 -8.758 1 97.38 114 ASP A N 1
ATOM 813 C CA . ASP A 1 114 ? 0.691 -9.336 -8.953 1 97.38 114 ASP A CA 1
ATOM 814 C C . ASP A 1 114 ? -0.068 -9.602 -10.25 1 97.38 114 ASP A C 1
ATOM 816 O O . ASP A 1 114 ? -0.132 -8.734 -11.125 1 97.38 114 ASP A O 1
ATOM 820 N N . SER A 1 115 ? -0.57 -10.758 -10.438 1 97.44 115 SER A N 1
ATOM 821 C CA . SER A 1 115 ? -1.098 -11.219 -11.719 1 97.44 115 SER A CA 1
ATOM 822 C C . SER A 1 115 ? -2.416 -10.531 -12.055 1 97.44 115 SER A C 1
ATOM 824 O O . SER A 1 115 ? -2.871 -10.578 -13.203 1 97.44 115 SER A O 1
ATOM 826 N N . VAL A 1 116 ? -3.074 -9.938 -11.102 1 95.5 116 VAL A N 1
ATOM 827 C CA . VAL A 1 116 ? -4.398 -9.375 -11.359 1 95.5 116 VAL A CA 1
ATOM 828 C C . VAL A 1 116 ? -4.262 -7.922 -11.82 1 95.5 116 VAL A C 1
ATOM 830 O O . VAL A 1 116 ? -5.23 -7.328 -12.305 1 95.5 116 VAL A O 1
ATOM 833 N N . THR A 1 117 ? -3.104 -7.32 -11.727 1 97.81 117 THR A N 1
ATOM 834 C CA . THR A 1 117 ? -2.891 -5.934 -12.125 1 97.81 117 THR A CA 1
ATOM 835 C C . THR A 1 117 ? -2.883 -5.805 -13.648 1 97.81 117 THR A C 1
ATOM 837 O O . THR A 1 117 ? -2.871 -6.812 -14.359 1 97.81 117 THR A O 1
ATOM 840 N N . ILE A 1 118 ? -2.811 -4.598 -14.172 1 96.94 118 ILE A N 1
ATOM 841 C CA . ILE A 1 118 ? -2.92 -4.324 -15.602 1 96.94 118 ILE A CA 1
ATOM 842 C C . ILE A 1 118 ? -1.671 -4.824 -16.328 1 96.94 118 ILE A C 1
ATOM 844 O O . ILE A 1 118 ? -1.667 -4.969 -17.547 1 96.94 118 ILE A O 1
ATOM 848 N N . VAL A 1 119 ? -0.592 -5.086 -15.555 1 98.62 119 VAL A N 1
ATOM 849 C CA . VAL A 1 119 ? 0.637 -5.539 -16.203 1 98.62 119 VAL A CA 1
ATOM 850 C C . VAL A 1 119 ? 0.814 -7.039 -15.984 1 98.62 119 VAL A C 1
ATOM 852 O O . VAL A 1 119 ? 1.734 -7.648 -16.547 1 98.62 119 VAL A O 1
ATOM 855 N N . GLY A 1 120 ? 0.016 -7.652 -15.109 1 98 120 GLY A N 1
ATOM 856 C CA . GLY A 1 120 ? 0.165 -9.062 -14.781 1 98 120 GLY A CA 1
ATOM 857 C C . GLY A 1 120 ? 1.499 -9.391 -14.141 1 98 120 GLY A C 1
ATOM 858 O O . GLY A 1 120 ? 2.213 -8.492 -13.688 1 98 120 GLY A O 1
ATOM 859 N N . SER A 1 121 ? 1.684 -10.719 -13.992 1 98.25 121 SER A N 1
ATOM 860 C CA . SER A 1 121 ? 2.938 -11.281 -13.5 1 98.25 121 SER A CA 1
ATOM 861 C C . SER A 1 121 ? 3.666 -12.047 -14.602 1 98.25 121 SER A C 1
ATOM 863 O O . SER A 1 121 ? 3.119 -12.992 -15.172 1 98.25 121 SER A O 1
ATOM 865 N N . PRO A 1 122 ? 4.898 -11.703 -14.867 1 98.62 122 PRO A N 1
ATOM 866 C CA . PRO A 1 122 ? 5.566 -12.305 -16.016 1 98.62 122 PRO A CA 1
ATOM 867 C C . PRO A 1 122 ? 5.613 -13.828 -15.945 1 98.62 122 PRO A C 1
ATOM 869 O O . PRO A 1 122 ? 5.426 -14.508 -16.953 1 98.62 122 PRO A O 1
ATOM 872 N N . ILE A 1 123 ? 5.816 -14.359 -14.797 1 98.19 123 ILE A N 1
ATOM 873 C CA . ILE A 1 123 ? 6.004 -15.797 -14.648 1 98.19 123 ILE A CA 1
ATOM 874 C C . ILE A 1 123 ? 4.684 -16.453 -14.25 1 98.19 123 ILE A C 1
ATOM 876 O O . ILE A 1 123 ? 4.219 -17.375 -14.914 1 98.19 123 ILE A O 1
ATOM 880 N N . TYR A 1 124 ? 4.039 -15.945 -13.281 1 98.38 124 TYR A N 1
ATOM 881 C CA . TYR A 1 124 ? 2.82 -16.547 -12.758 1 98.38 124 TYR A CA 1
ATOM 882 C C . TYR A 1 124 ? 1.678 -16.422 -13.758 1 98.38 124 TYR A C 1
ATOM 884 O O . TYR A 1 124 ? 0.859 -17.344 -13.891 1 98.38 124 TYR A O 1
ATOM 892 N N . SER A 1 125 ? 1.561 -15.266 -14.422 1 98.25 125 SER A N 1
ATOM 893 C CA . SER A 1 125 ? 0.512 -15.109 -15.422 1 98.25 125 SER A CA 1
ATOM 894 C C . SER A 1 125 ? 0.709 -16.078 -16.578 1 98.25 125 SER A C 1
ATOM 896 O O . SER A 1 125 ? -0.261 -16.516 -17.203 1 98.25 125 SER A O 1
ATOM 898 N N . GLN A 1 126 ? 1.913 -16.359 -16.844 1 97.75 126 GLN A N 1
ATOM 899 C CA . GLN A 1 126 ? 2.188 -17.375 -17.859 1 97.75 126 GLN A CA 1
ATOM 900 C C . GLN A 1 126 ? 1.682 -18.75 -17.422 1 97.75 126 GLN A C 1
ATOM 902 O O . GLN A 1 126 ? 1.115 -19.5 -18.219 1 97.75 126 GLN A O 1
ATOM 907 N N . VAL A 1 127 ? 1.935 -19.078 -16.188 1 98.44 127 VAL A N 1
ATOM 908 C CA . VAL A 1 127 ? 1.408 -20.328 -15.625 1 98.44 127 VAL A CA 1
ATOM 909 C C . VAL A 1 127 ? -0.113 -20.344 -15.75 1 98.44 127 VAL A C 1
ATOM 911 O O . VAL A 1 127 ? -0.688 -21.312 -16.25 1 98.44 127 VAL A O 1
ATOM 914 N N . THR A 1 128 ? -0.781 -19.234 -15.414 1 97.56 128 THR A N 1
ATOM 915 C CA . THR A 1 128 ? -2.238 -19.219 -15.367 1 97.56 128 THR A CA 1
ATOM 916 C C . THR A 1 128 ? -2.826 -19.156 -16.766 1 97.56 128 THR A C 1
ATOM 918 O O . THR A 1 128 ? -3.994 -19.5 -16.984 1 97.56 128 THR A O 1
ATOM 921 N N . GLN A 1 129 ? -2.092 -18.688 -17.672 1 97.19 129 GLN A N 1
ATOM 922 C CA . GLN A 1 129 ? -2.531 -18.719 -19.062 1 97.19 129 GLN A CA 1
ATOM 923 C C . GLN A 1 129 ? -2.607 -20.156 -19.578 1 97.19 129 GLN A C 1
ATOM 925 O O . GLN A 1 129 ? -3.414 -20.453 -20.469 1 97.19 129 GLN A O 1
ATOM 930 N N . ASN A 1 130 ? -1.785 -21.031 -19 1 98.38 130 ASN A N 1
ATOM 931 C CA . ASN A 1 130 ? -1.601 -22.344 -19.641 1 98.38 130 ASN A CA 1
ATOM 932 C C . ASN A 1 130 ? -2.066 -23.484 -18.75 1 98.38 130 ASN A C 1
ATOM 934 O O . ASN A 1 130 ? -2.459 -24.531 -19.234 1 98.38 130 ASN A O 1
ATOM 938 N N . ILE A 1 131 ? -1.979 -23.312 -17.484 1 98.31 131 ILE A N 1
ATOM 939 C CA . ILE A 1 131 ? -2.215 -24.359 -16.5 1 98.31 131 ILE A CA 1
ATOM 940 C C . ILE A 1 131 ? -3.484 -24.062 -15.711 1 98.31 131 ILE A C 1
ATOM 942 O O . ILE A 1 131 ? -3.682 -22.938 -15.258 1 98.31 131 ILE A O 1
ATOM 946 N N . ASP A 1 132 ? -4.305 -25.047 -15.555 1 98.12 132 ASP A N 1
ATOM 947 C CA . ASP A 1 132 ? -5.461 -24.922 -14.672 1 98.12 132 ASP A CA 1
ATOM 948 C C . ASP A 1 132 ? -5.164 -25.469 -13.281 1 98.12 132 ASP A C 1
ATOM 950 O O . ASP A 1 132 ? -4.523 -26.516 -13.148 1 98.12 132 ASP A O 1
ATOM 954 N N . PHE A 1 133 ? -5.645 -24.766 -12.297 1 98.38 133 PHE A N 1
ATOM 955 C CA . PHE A 1 133 ? -5.512 -25.219 -10.914 1 98.38 133 PHE A CA 1
ATOM 956 C C . PHE A 1 133 ? -6.668 -26.141 -10.539 1 98.38 133 PHE A C 1
ATOM 958 O O . PHE A 1 133 ? -7.773 -26 -11.062 1 98.38 133 PHE A O 1
ATOM 965 N N . ALA A 1 134 ? -6.41 -27.094 -9.641 1 98.56 134 ALA A N 1
ATOM 966 C CA . ALA A 1 134 ? -7.504 -27.859 -9.047 1 98.56 134 ALA A CA 1
ATOM 967 C C . ALA A 1 134 ? -8.32 -26.984 -8.086 1 98.56 134 ALA A C 1
ATOM 969 O O . ALA A 1 134 ? -8.055 -26.969 -6.883 1 98.56 134 ALA A O 1
ATOM 970 N N . ILE A 1 135 ? -9.312 -26.344 -8.547 1 98 135 ILE A N 1
ATOM 971 C CA . ILE A 1 135 ? -10.242 -25.422 -7.902 1 98 135 ILE A CA 1
ATOM 972 C C . ILE A 1 135 ? -9.57 -24.062 -7.699 1 98 135 ILE A C 1
ATOM 974 O O . ILE A 1 135 ? -10.086 -23.047 -8.156 1 98 135 ILE A O 1
ATOM 978 N N . HIS A 1 136 ? -8.539 -23.984 -6.957 1 98.19 136 HIS A N 1
ATOM 979 C CA . HIS A 1 136 ? -7.82 -22.75 -6.652 1 98.19 136 HIS A CA 1
ATOM 980 C C . HIS A 1 136 ? -6.336 -23.031 -6.434 1 98.19 136 HIS A C 1
ATOM 982 O O . HIS A 1 136 ? -5.918 -24.188 -6.352 1 98.19 136 HIS A O 1
ATOM 988 N N . ASP A 1 137 ? -5.516 -21.969 -6.422 1 98 137 ASP A N 1
ATOM 989 C CA . ASP A 1 137 ? -4.102 -22.016 -6.062 1 98 137 ASP A CA 1
ATOM 990 C C . ASP A 1 137 ? -3.877 -21.516 -4.641 1 98 137 ASP A C 1
ATOM 992 O O . ASP A 1 137 ? -3.287 -20.453 -4.434 1 98 137 ASP A O 1
ATOM 996 N N . ALA A 1 138 ? -4.297 -22.266 -3.693 1 97.44 138 ALA A N 1
ATOM 997 C CA . ALA A 1 138 ? -4.219 -21.953 -2.27 1 97.44 138 ALA A CA 1
ATOM 998 C C . ALA A 1 138 ? -4.383 -23.219 -1.425 1 97.44 138 ALA A C 1
ATOM 1000 O O . ALA A 1 138 ? -4.855 -24.25 -1.916 1 97.44 138 ALA A O 1
ATOM 1001 N N . GLY A 1 139 ? -3.908 -23.156 -0.191 1 95.81 139 GLY A N 1
ATOM 1002 C CA . GLY A 1 139 ? -4.082 -24.266 0.726 1 95.81 139 GLY A CA 1
ATOM 1003 C C . GLY A 1 139 ? -3.441 -25.547 0.231 1 95.81 139 GLY A C 1
ATOM 1004 O O . GLY A 1 139 ? -2.307 -25.547 -0.249 1 95.81 139 GLY A O 1
ATOM 1005 N N . ALA A 1 140 ? -4.188 -26.625 0.315 1 96.56 140 ALA A N 1
ATOM 1006 C CA . ALA A 1 140 ? -3.654 -27.953 0.012 1 96.56 140 ALA A CA 1
ATOM 1007 C C . ALA A 1 140 ? -3.346 -28.094 -1.476 1 96.56 140 ALA A C 1
ATOM 1009 O O . ALA A 1 140 ? -2.412 -28.812 -1.858 1 96.56 140 ALA A O 1
ATOM 1010 N N . THR A 1 141 ? -4.07 -27.422 -2.316 1 97.94 141 THR A N 1
ATOM 1011 C CA . THR A 1 141 ? -3.922 -27.625 -3.754 1 97.94 141 THR A CA 1
ATOM 1012 C C . THR A 1 141 ? -3.012 -26.547 -4.355 1 97.94 141 THR A C 1
ATOM 1014 O O . THR A 1 141 ? -2.92 -26.422 -5.578 1 97.94 141 THR A O 1
ATOM 1017 N N . ALA A 1 142 ? -2.369 -25.75 -3.531 1 97.75 142 ALA A N 1
ATOM 1018 C CA . ALA A 1 142 ? -1.478 -24.703 -4.02 1 97.75 142 ALA A CA 1
ATOM 1019 C C . ALA A 1 142 ? -0.319 -25.297 -4.816 1 97.75 142 ALA A C 1
ATOM 1021 O O . ALA A 1 142 ? 0.375 -26.203 -4.336 1 97.75 142 ALA A O 1
ATOM 1022 N N . ILE A 1 143 ? -0.058 -24.703 -6.035 1 96.31 143 ILE A N 1
ATOM 1023 C CA . ILE A 1 143 ? 1.062 -25.219 -6.812 1 96.31 143 ILE A CA 1
ATOM 1024 C C . ILE A 1 143 ? 1.825 -24.062 -7.453 1 96.31 143 ILE A C 1
ATOM 1026 O O . ILE A 1 143 ? 2.959 -24.234 -7.906 1 96.31 143 ILE A O 1
ATOM 1030 N N . GLY A 1 144 ? 1.234 -22.844 -7.582 1 93.38 144 GLY A N 1
ATOM 1031 C CA . GLY A 1 144 ? 1.836 -21.719 -8.289 1 93.38 144 GLY A CA 1
ATOM 1032 C C . GLY A 1 144 ? 3.201 -21.344 -7.754 1 93.38 144 GLY A C 1
ATOM 1033 O O . GLY A 1 144 ? 4.195 -21.375 -8.484 1 93.38 144 GLY A O 1
ATOM 1034 N N . THR A 1 145 ? 3.154 -20.938 -6.492 1 86.62 145 THR A N 1
ATOM 1035 C CA . THR A 1 145 ? 4.426 -20.578 -5.875 1 86.62 145 THR A CA 1
ATOM 1036 C C . THR A 1 145 ? 5.07 -21.812 -5.223 1 86.62 145 THR A C 1
ATOM 1038 O O . THR A 1 145 ? 6.277 -22.016 -5.352 1 86.62 145 THR A O 1
ATOM 1041 N N . LYS A 1 146 ? 4.312 -22.672 -4.66 1 88.75 146 LYS A N 1
ATOM 1042 C CA . LYS A 1 146 ? 4.805 -23.781 -3.846 1 88.75 146 LYS A CA 1
ATOM 1043 C C . LYS A 1 146 ? 5.586 -24.781 -4.691 1 88.75 146 LYS A C 1
ATOM 1045 O O . LYS A 1 146 ? 6.66 -25.234 -4.293 1 88.75 146 LYS A O 1
ATOM 1050 N N . VAL A 1 147 ? 5.086 -25.141 -5.867 1 95.12 147 VAL A N 1
ATOM 1051 C CA . VAL A 1 147 ? 5.719 -26.172 -6.691 1 95.12 147 VAL A CA 1
ATOM 1052 C C . VAL A 1 147 ? 6.441 -25.516 -7.867 1 95.12 147 VAL A C 1
ATOM 1054 O O . VAL A 1 147 ? 7.598 -25.828 -8.148 1 95.12 147 VAL A O 1
ATOM 1057 N N . LEU A 1 148 ? 5.773 -24.578 -8.438 1 97.44 148 LEU A N 1
ATOM 1058 C CA . LEU A 1 148 ? 6.281 -24.031 -9.688 1 97.44 148 LEU A CA 1
ATOM 1059 C C . LEU A 1 148 ? 7.168 -22.812 -9.422 1 97.44 148 LEU A C 1
ATOM 1061 O O . LEU A 1 148 ? 7.828 -22.312 -10.336 1 97.44 148 LEU A O 1
ATOM 1065 N N . ASN A 1 149 ? 7.211 -22.328 -8.188 1 96.19 149 ASN A N 1
ATOM 1066 C CA . ASN A 1 149 ? 7.961 -21.141 -7.801 1 96.19 149 ASN A CA 1
ATOM 1067 C C . ASN A 1 149 ? 7.699 -19.984 -8.758 1 96.19 149 ASN A C 1
ATOM 1069 O O . ASN A 1 149 ? 8.641 -19.328 -9.211 1 96.19 149 ASN A O 1
ATOM 1073 N N . ALA A 1 150 ? 6.488 -19.859 -9.141 1 95.25 150 ALA A N 1
ATOM 1074 C CA . ALA A 1 150 ? 6.098 -18.75 -10.008 1 95.25 150 ALA A CA 1
ATOM 1075 C C . ALA A 1 150 ? 5.867 -17.484 -9.195 1 95.25 150 ALA A C 1
ATOM 1077 O O . ALA A 1 150 ? 4.789 -17.281 -8.641 1 95.25 150 ALA A O 1
ATOM 1078 N N . ARG A 1 151 ? 6.82 -16.672 -9.188 1 92.5 151 ARG A N 1
ATOM 1079 C CA . ARG A 1 151 ? 6.75 -15.43 -8.445 1 92.5 151 ARG A CA 1
ATOM 1080 C C . ARG A 1 151 ? 5.574 -14.578 -8.906 1 92.5 151 ARG A C 1
ATOM 1082 O O . ARG A 1 151 ? 5.531 -14.141 -10.062 1 92.5 151 ARG A O 1
ATOM 1089 N N . ASN A 1 152 ? 4.645 -14.359 -8.016 1 95.19 152 ASN A N 1
ATOM 1090 C CA . ASN A 1 152 ? 3.424 -13.656 -8.383 1 95.19 152 ASN A CA 1
ATOM 1091 C C . ASN A 1 152 ? 3.385 -12.25 -7.793 1 95.19 152 ASN A C 1
ATOM 1093 O O . ASN A 1 152 ? 3.197 -11.273 -8.523 1 95.19 152 ASN A O 1
ATOM 1097 N N . ARG A 1 153 ? 3.564 -12.141 -6.562 1 94.56 153 ARG A N 1
ATOM 1098 C CA . ARG A 1 153 ? 3.422 -10.859 -5.879 1 94.56 153 ARG A CA 1
ATOM 1099 C C . ARG A 1 153 ? 4.785 -10.266 -5.535 1 94.56 153 ARG A C 1
ATOM 1101 O O . ARG A 1 153 ? 5.602 -10.914 -4.879 1 94.56 153 ARG A O 1
ATOM 1108 N N . VAL A 1 154 ? 5 -9.062 -6.027 1 93.81 154 VAL A N 1
ATOM 1109 C CA . VAL A 1 154 ? 6.301 -8.43 -5.836 1 93.81 154 VAL A CA 1
ATOM 1110 C C . VAL A 1 154 ? 6.109 -6.992 -5.363 1 93.81 154 VAL A C 1
ATOM 1112 O O . VAL A 1 154 ? 5.383 -6.219 -5.992 1 93.81 154 VAL A O 1
ATOM 1115 N N . SER A 1 155 ? 6.734 -6.625 -4.242 1 93.31 155 SER A N 1
ATOM 1116 C CA . SER A 1 155 ? 6.727 -5.266 -3.717 1 93.31 155 SER A CA 1
ATOM 1117 C C . SER A 1 155 ? 7.73 -4.383 -4.453 1 93.31 155 SER A C 1
ATOM 1119 O O . SER A 1 155 ? 8.68 -4.887 -5.051 1 93.31 155 SER A O 1
ATOM 1121 N N . ASN A 1 156 ? 7.555 -3.057 -4.395 1 94.12 156 ASN A N 1
ATOM 1122 C CA . ASN A 1 156 ? 8.461 -2.088 -5 1 94.12 156 ASN A CA 1
ATOM 1123 C C . ASN A 1 156 ? 8.742 -2.418 -6.461 1 94.12 156 ASN A C 1
ATOM 1125 O O . ASN A 1 156 ? 9.898 -2.426 -6.891 1 94.12 156 ASN A O 1
ATOM 1129 N N . ALA A 1 157 ? 7.688 -2.75 -7.129 1 96 157 ALA A N 1
ATOM 1130 C CA . ALA A 1 157 ? 7.871 -3.33 -8.461 1 96 157 ALA A CA 1
ATOM 1131 C C . ALA A 1 157 ? 7.508 -2.328 -9.547 1 96 157 ALA A C 1
ATOM 1133 O O . ALA A 1 157 ? 6.574 -1.538 -9.391 1 96 157 ALA A O 1
ATOM 1134 N N . LEU A 1 158 ? 8.297 -2.34 -10.586 1 97.12 158 LEU A N 1
ATOM 1135 C CA . LEU A 1 158 ? 7.965 -1.75 -11.883 1 97.12 158 LEU A CA 1
ATOM 1136 C C . LEU A 1 158 ? 7.664 -2.832 -12.914 1 97.12 158 LEU A C 1
ATOM 1138 O O . LEU A 1 158 ? 8.492 -3.707 -13.164 1 97.12 158 LEU A O 1
ATOM 1142 N N . GLY A 1 159 ? 6.434 -2.762 -13.461 1 98.5 159 GLY A N 1
ATOM 1143 C CA . GLY A 1 159 ? 6.016 -3.762 -14.43 1 98.5 159 GLY A CA 1
ATOM 1144 C C . GLY A 1 159 ? 5.625 -3.17 -15.773 1 98.5 159 GLY A C 1
ATOM 1145 O O . GLY A 1 159 ? 5.18 -2.023 -15.844 1 98.5 159 GLY A O 1
ATOM 1146 N N . TYR A 1 160 ? 5.824 -3.959 -16.781 1 98.81 160 TYR A N 1
ATOM 1147 C CA . TYR A 1 160 ? 5.438 -3.6 -18.141 1 98.81 160 TYR A CA 1
ATOM 1148 C C . TYR A 1 160 ? 4.828 -4.789 -18.859 1 98.81 160 TYR A C 1
ATOM 1150 O O . TYR A 1 160 ? 5.305 -5.918 -18.734 1 98.81 160 TYR A O 1
ATOM 1158 N N . ALA A 1 161 ? 3.787 -4.48 -19.594 1 98.88 161 ALA A N 1
ATOM 1159 C CA . ALA A 1 161 ? 3.172 -5.449 -20.5 1 98.88 161 ALA A CA 1
ATOM 1160 C C . ALA A 1 161 ? 2.951 -4.84 -21.875 1 98.88 161 ALA A C 1
ATOM 1162 O O . ALA A 1 161 ? 2.42 -3.734 -22 1 98.88 161 ALA A O 1
ATOM 1163 N N . THR A 1 162 ? 3.266 -5.574 -22.891 1 98.75 162 THR A N 1
ATOM 1164 C CA . THR A 1 162 ? 3.029 -5.105 -24.25 1 98.75 162 THR A CA 1
ATOM 1165 C C . THR A 1 162 ? 1.576 -5.332 -24.656 1 98.75 162 THR A C 1
ATOM 1167 O O . THR A 1 162 ? 0.875 -6.141 -24.047 1 98.75 162 THR A O 1
ATOM 1170 N N . PRO A 1 163 ? 1.201 -4.543 -25.703 1 97.69 163 PRO A N 1
ATOM 1171 C CA . PRO A 1 163 ? 0.013 -5.047 -26.391 1 97.69 163 PRO A CA 1
ATOM 1172 C C . PRO A 1 163 ? 0.231 -6.422 -27.016 1 97.69 163 PRO A C 1
ATOM 1174 O O . PRO A 1 163 ? 1.349 -6.945 -26.984 1 97.69 163 PRO A O 1
ATOM 1177 N N . GLU A 1 164 ? -0.913 -6.965 -27.438 1 96.56 164 GLU A N 1
ATOM 1178 C CA . GLU A 1 164 ? -0.811 -8.211 -28.188 1 96.56 164 GLU A CA 1
ATOM 1179 C C . GLU A 1 164 ? -0.512 -7.938 -29.656 1 96.56 164 GLU A C 1
ATOM 1181 O O . GLU A 1 164 ? -1.172 -7.109 -30.297 1 96.56 164 GLU A O 1
ATOM 1186 N N . PHE A 1 165 ? 0.51 -8.547 -30.188 1 97.38 165 PHE A N 1
ATOM 1187 C CA . PHE A 1 165 ? 0.882 -8.445 -31.594 1 97.38 165 PHE A CA 1
ATOM 1188 C C . PHE A 1 165 ? 0.857 -9.82 -32.25 1 97.38 165 PHE A C 1
ATOM 1190 O O . PHE A 1 165 ? 1.838 -10.562 -32.188 1 97.38 165 PHE A O 1
ATOM 1197 N N . GLY A 1 166 ? -0.111 -10.141 -33 1 97.31 166 GLY A N 1
ATOM 1198 C CA . GLY A 1 166 ? -0.205 -11.422 -33.688 1 97.31 166 GLY A CA 1
ATOM 1199 C C . GLY A 1 166 ? -0.189 -12.609 -32.719 1 97.31 166 GLY A C 1
ATOM 1200 O O . GLY A 1 166 ? 0.461 -13.617 -33 1 97.31 166 GLY A O 1
ATOM 1201 N N . GLY A 1 167 ? -0.738 -12.445 -31.594 1 97.88 167 GLY A N 1
ATOM 1202 C CA . GLY A 1 167 ? -0.797 -13.516 -30.609 1 97.88 167 GLY A CA 1
ATOM 1203 C C . GLY A 1 167 ? 0.339 -13.477 -29.609 1 97.88 167 GLY A C 1
ATOM 1204 O O . GLY A 1 167 ? 0.294 -14.156 -28.578 1 97.88 167 GLY A O 1
ATOM 1205 N N . PHE A 1 168 ? 1.313 -12.68 -29.891 1 98.69 168 PHE A N 1
ATOM 1206 C CA . PHE A 1 168 ? 2.48 -12.602 -29.016 1 98.69 168 PHE A CA 1
ATOM 1207 C C . PHE A 1 168 ? 2.32 -11.484 -28 1 98.69 168 PHE A C 1
ATOM 1209 O O . PHE A 1 168 ? 1.765 -10.43 -28.312 1 98.69 168 PHE A O 1
ATOM 1216 N N . SER A 1 169 ? 2.785 -11.68 -26.797 1 98.62 169 SER A N 1
ATOM 1217 C CA . SER A 1 169 ? 2.877 -10.633 -25.781 1 98.62 169 SER A CA 1
ATOM 1218 C C . SER A 1 169 ? 4.078 -10.859 -24.875 1 98.62 169 SER A C 1
ATOM 1220 O O . SER A 1 169 ? 4.578 -11.977 -24.766 1 98.62 169 SER A O 1
ATOM 1222 N N . VAL A 1 170 ? 4.531 -9.812 -24.312 1 98.81 170 VAL A N 1
ATOM 1223 C CA . VAL A 1 170 ? 5.66 -9.844 -23.391 1 98.81 170 VAL A CA 1
ATOM 1224 C C . VAL A 1 170 ? 5.285 -9.141 -22.078 1 98.81 170 VAL A C 1
ATOM 1226 O O . VAL A 1 170 ? 4.602 -8.117 -22.109 1 98.81 170 VAL A O 1
ATOM 1229 N N . ARG A 1 171 ? 5.645 -9.711 -20.969 1 98.81 171 ARG A N 1
ATOM 1230 C CA . ARG A 1 171 ? 5.578 -9.055 -19.672 1 98.81 171 ARG A CA 1
ATOM 1231 C C . ARG A 1 171 ? 6.945 -9.016 -19 1 98.81 171 ARG A C 1
ATOM 1233 O O . ARG A 1 171 ? 7.699 -9.992 -19.062 1 98.81 171 ARG A O 1
ATOM 1240 N N . ALA A 1 172 ? 7.27 -7.93 -18.438 1 98.88 172 ALA A N 1
ATOM 1241 C CA . ALA A 1 172 ? 8.523 -7.742 -17.719 1 98.88 172 ALA A CA 1
ATOM 1242 C C . ALA A 1 172 ? 8.289 -7.051 -16.375 1 98.88 172 ALA A C 1
ATOM 1244 O O . ALA A 1 172 ? 7.359 -6.25 -16.25 1 98.88 172 ALA A O 1
ATOM 1245 N N . ARG A 1 173 ? 9.141 -7.395 -15.438 1 98.38 173 ARG A N 1
ATOM 1246 C CA . ARG A 1 173 ? 9.031 -6.785 -14.117 1 98.38 173 ARG A CA 1
ATOM 1247 C C . ARG A 1 173 ? 10.391 -6.723 -13.43 1 98.38 173 ARG A C 1
ATOM 1249 O O . ARG A 1 173 ? 11.172 -7.668 -13.5 1 98.38 173 ARG A O 1
ATOM 1256 N N . VAL A 1 174 ? 10.672 -5.652 -12.773 1 96.19 174 VAL A N 1
ATOM 1257 C CA . VAL A 1 174 ? 11.828 -5.5 -11.898 1 96.19 174 VAL A CA 1
ATOM 1258 C C . VAL A 1 174 ? 11.391 -4.926 -10.547 1 96.19 174 VAL A C 1
ATOM 1260 O O . VAL A 1 174 ? 10.383 -4.219 -10.469 1 96.19 174 VAL A O 1
ATOM 1263 N N . ASN A 1 175 ? 12.023 -5.32 -9.547 1 92.12 175 ASN A N 1
ATOM 1264 C CA . ASN A 1 175 ? 11.75 -4.656 -8.281 1 92.12 175 ASN A CA 1
ATOM 1265 C C . ASN A 1 175 ? 12.938 -3.826 -7.809 1 92.12 175 ASN A C 1
ATOM 1267 O O . ASN A 1 175 ? 14.078 -4.078 -8.211 1 92.12 175 ASN A O 1
ATOM 1271 N N . LEU A 1 176 ? 12.641 -2.799 -7.125 1 86.06 176 LEU A N 1
ATOM 1272 C CA . LEU A 1 176 ? 13.617 -1.917 -6.5 1 86.06 176 LEU A CA 1
ATOM 1273 C C . LEU A 1 176 ? 13.633 -2.111 -4.984 1 86.06 176 LEU A C 1
ATOM 1275 O O . LEU A 1 176 ? 12.898 -2.943 -4.453 1 86.06 176 LEU A O 1
ATOM 1279 N N . ALA A 1 177 ? 14.586 -1.452 -4.359 1 77.06 177 ALA A N 1
ATOM 1280 C CA . ALA A 1 177 ? 14.609 -1.445 -2.9 1 77.06 177 ALA A CA 1
ATOM 1281 C C . ALA A 1 177 ? 13.422 -0.667 -2.338 1 77.06 177 ALA A C 1
ATOM 1283 O O . ALA A 1 177 ? 12.859 0.195 -3.018 1 77.06 177 ALA A O 1
ATOM 1284 N N . GLY A 1 178 ? 12.914 -1.098 -1.171 1 73.5 178 GLY A N 1
ATOM 1285 C CA . GLY A 1 178 ? 11.969 -0.283 -0.423 1 73.5 178 GLY A CA 1
ATOM 1286 C C . GLY A 1 178 ? 12.641 0.693 0.524 1 73.5 178 GLY A C 1
ATOM 1287 O O . GLY A 1 178 ? 13.867 0.693 0.656 1 73.5 178 GLY A O 1
ATOM 1288 N N . PRO A 1 179 ? 11.758 1.692 1.124 1 57.72 179 PRO A N 1
ATOM 1289 C CA . PRO A 1 179 ? 12.352 2.66 2.045 1 57.72 179 PRO A CA 1
ATOM 1290 C C . PRO A 1 179 ? 12.875 2.01 3.324 1 57.72 179 PRO A C 1
ATOM 1292 O O . PRO A 1 179 ? 12.148 1.914 4.316 1 57.72 179 PRO A O 1
ATOM 1295 N N . ASP A 1 180 ? 13.281 0.809 3.459 1 52.81 180 ASP A N 1
ATOM 1296 C CA . ASP A 1 180 ? 13.766 0.264 4.727 1 52.81 180 ASP A CA 1
ATOM 1297 C C . ASP A 1 180 ? 14.766 1.208 5.387 1 52.81 180 ASP A C 1
ATOM 1299 O O . ASP A 1 180 ? 15.703 1.678 4.738 1 52.81 180 ASP A O 1
ATOM 1303 N N . PRO A 1 181 ? 14.461 1.817 6.5 1 46.91 181 PRO A N 1
ATOM 1304 C CA . PRO A 1 181 ? 15.531 2.525 7.215 1 46.91 181 PRO A CA 1
ATOM 1305 C C . PRO A 1 181 ? 16.891 1.86 7.047 1 46.91 181 PRO A C 1
ATOM 1307 O O . PRO A 1 181 ? 17.922 2.547 6.992 1 46.91 181 PRO A O 1
ATOM 1310 N N . ALA A 1 182 ? 17.125 0.49 7.777 1 38.5 182 ALA A N 1
ATOM 1311 C CA . ALA A 1 182 ? 18.438 -0.133 7.633 1 38.5 182 ALA A CA 1
ATOM 1312 C C . ALA A 1 182 ? 18.719 -0.498 6.176 1 38.5 182 ALA A C 1
ATOM 1314 O O . ALA A 1 182 ? 17.797 -0.873 5.441 1 38.5 182 ALA A O 1
ATOM 1315 N N . THR A 1 183 ? 19.672 0.085 5.68 1 42.12 183 THR A N 1
ATOM 1316 C CA . THR A 1 183 ? 20.125 -0.011 4.297 1 42.12 183 THR A CA 1
ATOM 1317 C C . THR A 1 183 ? 19.906 -1.419 3.754 1 42.12 183 THR A C 1
ATOM 1319 O O . THR A 1 183 ? 20.562 -2.369 4.188 1 42.12 183 THR A O 1
ATOM 1322 N N . PRO A 1 184 ? 18.859 -1.705 3.172 1 41.47 184 PRO A N 1
ATOM 1323 C CA . PRO A 1 184 ? 18.625 -3.07 2.697 1 41.47 184 PRO A CA 1
ATOM 1324 C C . PRO A 1 184 ? 19.891 -3.762 2.219 1 41.47 184 PRO A C 1
ATOM 1326 O O . PRO A 1 184 ? 20.125 -4.934 2.529 1 41.47 184 PRO A O 1
ATOM 1329 N N . ASN A 1 185 ? 20.438 -3.285 1.021 1 41.28 185 ASN A N 1
ATOM 1330 C CA . ASN A 1 185 ? 21.359 -4.066 0.213 1 41.28 185 ASN A CA 1
ATOM 1331 C C . ASN A 1 185 ? 22.688 -4.281 0.938 1 41.28 185 ASN A C 1
ATOM 1333 O O . ASN A 1 185 ? 23.578 -4.957 0.423 1 41.28 185 ASN A O 1
ATOM 1337 N N . ALA A 1 186 ? 22.984 -3.398 1.798 1 39.25 186 ALA A N 1
ATOM 1338 C CA . ALA A 1 186 ? 24.344 -3.672 2.262 1 39.25 186 ALA A CA 1
ATOM 1339 C C . ALA A 1 186 ? 24.344 -4.703 3.389 1 39.25 186 ALA A C 1
ATOM 1341 O O . ALA A 1 186 ? 25.406 -5.105 3.873 1 39.25 186 ALA A O 1
ATOM 1342 N N . ARG A 1 187 ? 23.125 -4.859 4.102 1 41.41 187 ARG A N 1
ATOM 1343 C CA . ARG A 1 187 ? 23.375 -5.773 5.215 1 41.41 187 ARG A CA 1
ATOM 1344 C C . ARG A 1 187 ? 23.109 -7.219 4.809 1 41.41 187 ARG A C 1
ATOM 1346 O O . ARG A 1 187 ? 22.125 -7.508 4.129 1 41.41 187 ARG A O 1
ATOM 1353 N N . SER A 1 188 ? 23.906 -7.965 4.441 1 41.31 188 SER A N 1
ATOM 1354 C CA . SER A 1 188 ? 23.844 -9.414 4.582 1 41.31 188 SER A CA 1
ATOM 1355 C C . SER A 1 188 ? 23.531 -9.82 6.016 1 41.31 188 SER A C 1
ATOM 1357 O O . SER A 1 188 ? 24.031 -9.219 6.965 1 41.31 188 SER A O 1
ATOM 1359 N N . PRO A 1 189 ? 22.531 -11.008 6.227 1 40.56 189 PRO A N 1
ATOM 1360 C CA . PRO A 1 189 ? 21.734 -11.781 5.266 1 40.56 189 PRO A CA 1
ATOM 1361 C C . PRO A 1 189 ? 20.469 -11.055 4.82 1 40.56 189 PRO A C 1
ATOM 1363 O O . PRO A 1 189 ? 20.047 -10.094 5.473 1 40.56 189 PRO A O 1
ATOM 1366 N N . VAL A 1 190 ? 19.953 -11.398 3.686 1 41.22 190 VAL A N 1
ATOM 1367 C CA . VAL A 1 190 ? 18.688 -10.945 3.119 1 41.22 190 VAL A CA 1
ATOM 1368 C C . VAL A 1 190 ? 17.609 -10.992 4.188 1 41.22 190 VAL A C 1
ATOM 1370 O O . VAL A 1 190 ? 17.359 -12.039 4.789 1 41.22 190 VAL A O 1
ATOM 1373 N N . ARG A 1 191 ? 17.125 -10 4.734 1 46.78 191 ARG A N 1
ATOM 1374 C CA . ARG A 1 191 ? 16.094 -10 5.762 1 46.78 191 ARG A CA 1
ATOM 1375 C C . ARG A 1 191 ? 14.719 -9.695 5.156 1 46.78 191 ARG A C 1
ATOM 1377 O O . ARG A 1 191 ? 13.688 -9.977 5.766 1 46.78 191 ARG A O 1
ATOM 1384 N N . ALA A 1 192 ? 14.773 -9.102 3.93 1 53.06 192 ALA A N 1
ATOM 1385 C CA . ALA A 1 192 ? 13.484 -8.727 3.348 1 53.06 192 ALA A CA 1
ATOM 1386 C C . ALA A 1 192 ? 13.523 -8.82 1.826 1 53.06 192 ALA A C 1
ATOM 1388 O O . ALA A 1 192 ? 14.594 -8.93 1.23 1 53.06 192 ALA A O 1
ATOM 1389 N N . GLU A 1 193 ? 12.305 -9.039 1.145 1 52.84 193 GLU A N 1
ATOM 1390 C CA . GLU A 1 193 ? 12.195 -9.133 -0.308 1 52.84 193 GLU A CA 1
ATOM 1391 C C . GLU A 1 193 ? 13.047 -8.07 -0.996 1 52.84 193 GLU A C 1
ATOM 1393 O O . GLU A 1 193 ? 13.578 -8.297 -2.082 1 52.84 193 GLU A O 1
ATOM 1398 N N . ASP A 1 194 ? 13.188 -7.035 -0.199 1 56.72 194 ASP A N 1
ATOM 1399 C CA . ASP A 1 194 ? 13.828 -5.906 -0.859 1 56.72 194 ASP A CA 1
ATOM 1400 C C . ASP A 1 194 ? 15.352 -6 -0.746 1 56.72 194 ASP A C 1
ATOM 1402 O O . ASP A 1 194 ? 16.062 -5.109 -1.207 1 56.72 194 ASP A O 1
ATOM 1406 N N . ASP A 1 195 ? 15.727 -7.125 -0.225 1 66.38 195 ASP A N 1
ATOM 1407 C CA . ASP A 1 195 ? 17.172 -7.328 -0.186 1 66.38 195 ASP A CA 1
ATOM 1408 C C . ASP A 1 195 ? 17.703 -7.805 -1.539 1 66.38 195 ASP A C 1
ATOM 1410 O O . ASP A 1 195 ? 18.906 -7.77 -1.79 1 66.38 195 ASP A O 1
ATOM 1414 N N . PHE A 1 196 ? 16.734 -8.312 -2.365 1 76.81 196 PHE A N 1
ATOM 1415 C CA . PHE A 1 196 ? 17.078 -8.773 -3.701 1 76.81 196 PHE A CA 1
ATOM 1416 C C . PHE A 1 196 ? 16.5 -7.84 -4.766 1 76.81 196 PHE A C 1
ATOM 1418 O O . PHE A 1 196 ? 15.438 -7.258 -4.57 1 76.81 196 PHE A O 1
ATOM 1425 N N . ARG A 1 197 ? 17.359 -7.738 -5.793 1 87.19 197 ARG A N 1
ATOM 1426 C CA . ARG A 1 197 ? 16.812 -7.227 -7.039 1 87.19 197 ARG A CA 1
ATOM 1427 C C . ARG A 1 197 ? 16.328 -8.367 -7.934 1 87.19 197 ARG A C 1
ATOM 1429 O O . ARG A 1 197 ? 17.078 -9.305 -8.211 1 87.19 197 ARG A O 1
ATOM 1436 N N . GLN A 1 198 ? 15.109 -8.281 -8.227 1 93.12 198 GLN A N 1
ATOM 1437 C CA . GLN A 1 198 ? 14.5 -9.352 -9 1 93.12 198 GLN A CA 1
ATOM 1438 C C . GLN A 1 198 ? 14.156 -8.883 -10.414 1 93.12 198 GLN A C 1
ATOM 1440 O O . GLN A 1 198 ? 13.719 -7.75 -10.609 1 93.12 198 GLN A O 1
ATOM 1445 N N . TYR A 1 199 ? 14.445 -9.742 -11.375 1 96.25 199 TYR A N 1
ATOM 1446 C CA . TYR A 1 199 ? 14.125 -9.531 -12.789 1 96.25 199 TYR A CA 1
ATOM 1447 C C . TYR A 1 199 ? 13.297 -10.688 -13.336 1 96.25 199 TYR A C 1
ATOM 1449 O O . TYR A 1 199 ? 13.703 -11.844 -13.234 1 96.25 199 TYR A O 1
ATOM 1457 N N . ASP A 1 200 ? 12.148 -10.375 -13.891 1 98.31 200 ASP A N 1
ATOM 1458 C CA . ASP A 1 200 ? 11.297 -11.398 -14.492 1 98.31 200 ASP A CA 1
ATOM 1459 C C . ASP A 1 200 ? 10.914 -11.016 -15.922 1 98.31 200 ASP A C 1
ATOM 1461 O O . ASP A 1 200 ? 10.625 -9.844 -16.203 1 98.31 200 ASP A O 1
ATOM 1465 N N . LEU A 1 201 ? 10.953 -11.93 -16.781 1 98.81 201 LEU A N 1
ATOM 1466 C CA . LEU A 1 201 ? 10.57 -11.766 -18.188 1 98.81 201 LEU A CA 1
ATOM 1467 C C . LEU A 1 201 ? 9.766 -12.961 -18.672 1 98.81 201 LEU A C 1
ATOM 1469 O O . LEU A 1 201 ? 10.141 -14.117 -18.438 1 98.81 201 LEU A O 1
ATOM 1473 N N . GLY A 1 202 ? 8.602 -12.703 -19.297 1 98.81 202 GLY A N 1
ATOM 1474 C CA . GLY A 1 202 ? 7.781 -13.734 -19.906 1 98.81 202 GLY A CA 1
ATOM 1475 C C . GLY A 1 202 ? 7.391 -13.414 -21.344 1 98.81 202 GLY A C 1
ATOM 1476 O O . GLY A 1 202 ? 6.871 -12.328 -21.625 1 98.81 202 GLY A O 1
ATOM 1477 N N . LEU A 1 203 ? 7.723 -14.266 -22.219 1 98.88 203 LEU A N 1
ATOM 1478 C CA . LEU A 1 203 ? 7.227 -14.234 -23.594 1 98.88 203 LEU A CA 1
ATOM 1479 C C . LEU A 1 203 ? 6.074 -15.219 -23.781 1 98.88 203 LEU A C 1
ATOM 1481 O O . LEU A 1 203 ? 6.195 -16.391 -23.438 1 98.88 203 LEU A O 1
ATOM 1485 N N . ASN A 1 204 ? 5 -14.742 -24.328 1 98.88 204 ASN A N 1
ATOM 1486 C CA . ASN A 1 204 ? 3.789 -15.555 -24.422 1 98.88 204 ASN A CA 1
ATOM 1487 C C . ASN A 1 204 ? 3.244 -15.57 -25.859 1 98.88 204 ASN A C 1
ATOM 1489 O O . ASN A 1 204 ? 3.477 -14.641 -26.625 1 98.88 204 ASN A O 1
ATOM 1493 N N . TYR A 1 205 ? 2.537 -16.594 -26.109 1 98.81 205 TYR A N 1
ATOM 1494 C CA . TYR A 1 205 ? 1.821 -16.75 -27.375 1 98.81 205 TYR A CA 1
ATOM 1495 C C . TYR A 1 205 ? 0.46 -17.391 -27.141 1 98.81 205 TYR A C 1
ATOM 1497 O O . TYR A 1 205 ? 0.333 -18.328 -26.344 1 98.81 205 TYR A O 1
ATOM 1505 N N . ALA A 1 206 ? -0.5 -16.859 -27.781 1 98.31 206 ALA A N 1
ATOM 1506 C CA . ALA A 1 206 ? -1.827 -17.469 -27.812 1 98.31 206 ALA A CA 1
ATOM 1507 C C . ALA A 1 206 ? -2.508 -17.25 -29.156 1 98.31 206 ALA A C 1
ATOM 1509 O O . ALA A 1 206 ? -2.574 -16.125 -29.641 1 98.31 206 ALA A O 1
ATOM 1510 N N . ALA A 1 207 ? -2.988 -18.25 -29.734 1 97.5 207 ALA A N 1
ATOM 1511 C CA . ALA A 1 207 ? -3.746 -18.203 -30.984 1 97.5 207 ALA A CA 1
ATOM 1512 C C . ALA A 1 207 ? -4.711 -19.375 -31.094 1 97.5 207 ALA A C 1
ATOM 1514 O O . ALA A 1 207 ? -4.289 -20.547 -31.062 1 97.5 207 ALA A O 1
ATOM 1515 N N . GLY A 1 208 ? -5.957 -19.047 -31.234 1 96.56 208 GLY A N 1
ATOM 1516 C CA . GLY A 1 208 ? -6.949 -20.109 -31.281 1 96.56 208 GLY A CA 1
ATOM 1517 C C . GLY A 1 208 ? -6.984 -20.953 -30.031 1 96.56 208 GLY A C 1
ATOM 1518 O O . GLY A 1 208 ? -7.109 -20.422 -28.922 1 96.56 208 GLY A O 1
ATOM 1519 N N . ASN A 1 209 ? -6.801 -22.281 -30.281 1 97.62 209 ASN A N 1
ATOM 1520 C CA . ASN A 1 209 ? -6.906 -23.234 -29.172 1 97.62 209 ASN A CA 1
ATOM 1521 C C . ASN A 1 209 ? -5.539 -23.531 -28.562 1 97.62 209 ASN A C 1
ATOM 1523 O O . ASN A 1 209 ? -5.43 -24.359 -27.656 1 97.62 209 ASN A O 1
ATOM 1527 N N . PHE A 1 210 ? -4.531 -22.844 -29.031 1 98.62 210 PHE A N 1
ATOM 1528 C CA . PHE A 1 210 ? -3.168 -23.141 -28.609 1 98.62 210 PHE A CA 1
ATOM 1529 C C . PHE A 1 210 ? -2.572 -21.953 -27.859 1 98.62 210 PHE A C 1
ATOM 1531 O O . PHE A 1 210 ? -2.777 -20.797 -28.25 1 98.62 210 PHE A O 1
ATOM 1538 N N . ALA A 1 211 ? -1.86 -22.156 -26.812 1 98.81 211 ALA A N 1
ATOM 1539 C CA . ALA A 1 211 ? -1.068 -21.141 -26.109 1 98.81 211 ALA A CA 1
ATOM 1540 C C . ALA A 1 211 ? 0.254 -21.734 -25.625 1 98.81 211 ALA A C 1
ATOM 1542 O O . ALA A 1 211 ? 0.368 -22.938 -25.422 1 98.81 211 ALA A O 1
ATOM 1543 N N . ALA A 1 212 ? 1.206 -20.891 -25.453 1 98.88 212 ALA A N 1
ATOM 1544 C CA . ALA A 1 212 ? 2.525 -21.297 -24.984 1 98.88 212 ALA A CA 1
ATOM 1545 C C . ALA A 1 212 ? 3.311 -20.109 -24.453 1 98.88 212 ALA A C 1
ATOM 1547 O O . ALA A 1 212 ? 2.908 -18.953 -24.656 1 98.88 212 ALA A O 1
ATOM 1548 N N . GLY A 1 213 ? 4.387 -20.391 -23.781 1 98.81 213 GLY A N 1
ATOM 1549 C CA . GLY A 1 213 ? 5.25 -19.312 -23.328 1 98.81 213 GLY A CA 1
ATOM 1550 C C . GLY A 1 213 ? 6.566 -19.797 -22.75 1 98.81 213 GLY A C 1
ATOM 1551 O O . GLY A 1 213 ? 6.699 -20.969 -22.406 1 98.81 213 GLY A O 1
ATOM 1552 N N . VAL A 1 214 ? 7.484 -18.906 -22.719 1 98.88 214 VAL A N 1
ATOM 1553 C CA . VAL A 1 214 ? 8.773 -19.109 -22.047 1 98.88 214 VAL A CA 1
ATOM 1554 C C . VAL A 1 214 ? 9.031 -17.984 -21.062 1 98.88 214 VAL A C 1
ATOM 1556 O O . VAL A 1 214 ? 8.719 -16.828 -21.344 1 98.88 214 VAL A O 1
ATOM 1559 N N . GLY A 1 215 ? 9.547 -18.375 -19.906 1 98.81 215 GLY A N 1
ATOM 1560 C CA . GLY A 1 215 ? 9.797 -17.406 -18.859 1 98.81 215 GLY A CA 1
ATOM 1561 C C . GLY A 1 215 ? 11.195 -17.484 -18.281 1 98.81 215 GLY A C 1
ATOM 1562 O O . GLY A 1 215 ? 11.812 -18.562 -18.281 1 98.81 215 GLY A O 1
ATOM 1563 N N . TYR A 1 216 ? 11.68 -16.422 -17.844 1 98.81 216 TYR A N 1
ATOM 1564 C CA . TYR A 1 216 ? 12.984 -16.297 -17.203 1 98.81 216 TYR A CA 1
ATOM 1565 C C . TYR A 1 216 ? 12.914 -15.367 -16 1 98.81 216 TYR A C 1
ATOM 1567 O O . TYR A 1 216 ? 12.281 -14.312 -16.062 1 98.81 216 TYR A O 1
ATOM 1575 N N . SER A 1 217 ? 13.516 -15.781 -14.914 1 98.12 217 SER A N 1
ATOM 1576 C CA . SER A 1 217 ? 13.664 -14.961 -13.719 1 98.12 217 SER A CA 1
ATOM 1577 C C . SER A 1 217 ? 15.102 -14.977 -13.203 1 98.12 217 SER A C 1
ATOM 1579 O O . SER A 1 217 ? 15.805 -15.977 -13.352 1 98.12 217 SER A O 1
ATOM 1581 N N . ARG A 1 218 ? 15.438 -13.898 -12.531 1 96.94 218 ARG A N 1
ATOM 1582 C CA . ARG A 1 218 ? 16.766 -13.82 -11.93 1 96.94 218 ARG A CA 1
ATOM 1583 C C . ARG A 1 218 ? 16.75 -12.914 -10.703 1 96.94 218 ARG A C 1
ATOM 1585 O O . ARG A 1 218 ? 16.078 -11.883 -10.688 1 96.94 218 ARG A O 1
ATOM 1592 N N . ASP A 1 219 ? 17.547 -13.336 -9.727 1 93 219 ASP A N 1
ATOM 1593 C CA . ASP A 1 219 ? 17.75 -12.5 -8.539 1 93 219 ASP A CA 1
ATOM 1594 C C . ASP A 1 219 ? 19.203 -12.031 -8.445 1 93 219 ASP A C 1
ATOM 1596 O O . ASP A 1 219 ? 20.125 -12.758 -8.836 1 93 219 ASP A O 1
ATOM 1600 N N . ALA A 1 220 ? 19.344 -10.867 -8.055 1 89.5 220 ALA A N 1
ATOM 1601 C CA . ALA A 1 220 ? 20.656 -10.312 -7.727 1 89.5 220 ALA A CA 1
ATOM 1602 C C . ALA A 1 220 ? 20.672 -9.766 -6.305 1 89.5 220 ALA A C 1
ATOM 1604 O O . ALA A 1 220 ? 19.656 -9.305 -5.789 1 89.5 220 ALA A O 1
ATOM 1605 N N . LYS A 1 221 ? 21.812 -9.906 -5.688 1 82.25 221 LYS A N 1
ATOM 1606 C CA . LYS A 1 221 ? 22.016 -9.438 -4.32 1 82.25 221 LYS A CA 1
ATOM 1607 C C . LYS A 1 221 ? 23.312 -8.656 -4.184 1 82.25 221 LYS A C 1
ATOM 1609 O O . LYS A 1 221 ? 24.359 -9.07 -4.715 1 82.25 221 LYS A O 1
ATOM 1614 N N . ALA A 1 222 ? 23.156 -7.539 -3.508 1 75.62 222 ALA A N 1
ATOM 1615 C CA . ALA A 1 222 ? 24.391 -6.812 -3.209 1 75.62 222 ALA A CA 1
ATOM 1616 C C . ALA A 1 222 ? 25.344 -7.668 -2.381 1 75.62 222 ALA A C 1
ATOM 1618 O O . ALA A 1 222 ? 24.953 -8.25 -1.367 1 75.62 222 ALA A O 1
ATOM 1619 N N . GLY A 1 223 ? 26.594 -7.754 -2.682 1 77.12 223 GLY A N 1
ATOM 1620 C CA . GLY A 1 223 ? 27.578 -8.594 -2.006 1 77.12 223 GLY A CA 1
ATOM 1621 C C . GLY A 1 223 ? 27.625 -10.008 -2.545 1 77.12 223 GLY A C 1
ATOM 1622 O O . GLY A 1 223 ? 28.469 -10.805 -2.129 1 77.12 223 GLY A O 1
ATOM 1623 N N . GLY A 1 224 ? 26.688 -10.336 -3.348 1 84.56 224 GLY A N 1
ATOM 1624 C CA . GLY A 1 224 ? 26.688 -11.641 -3.98 1 84.56 224 GLY A CA 1
ATOM 1625 C C . GLY A 1 224 ? 25.719 -12.617 -3.324 1 84.56 224 GLY A C 1
ATOM 1626 O O . GLY A 1 224 ? 25.328 -12.43 -2.172 1 84.56 224 GLY A O 1
ATOM 1627 N N . LEU A 1 225 ? 25.328 -13.648 -4.051 1 88.69 225 LEU A N 1
ATOM 1628 C CA . LEU A 1 225 ? 24.453 -14.688 -3.535 1 88.69 225 LEU A CA 1
ATOM 1629 C C . LEU A 1 225 ? 25.156 -15.547 -2.496 1 88.69 225 LEU A C 1
ATOM 1631 O O . LEU A 1 225 ? 26.359 -15.828 -2.637 1 88.69 225 LEU A O 1
ATOM 1635 N N . VAL A 1 226 ? 24.406 -15.922 -1.468 1 89.44 226 VAL A N 1
ATOM 1636 C CA . VAL A 1 226 ? 24.969 -16.812 -0.461 1 89.44 226 VAL A CA 1
ATOM 1637 C C . VAL A 1 226 ? 24.344 -18.203 -0.59 1 89.44 226 VAL A C 1
ATOM 1639 O O . VAL A 1 226 ? 23.5 -18.438 -1.47 1 89.44 226 VAL A O 1
ATOM 1642 N N . ALA A 1 227 ? 24.781 -19.141 0.211 1 93.31 227 ALA A N 1
ATOM 1643 C CA . ALA A 1 227 ? 24.391 -20.547 0.116 1 93.31 227 ALA A CA 1
ATOM 1644 C C . ALA A 1 227 ? 22.875 -20.688 0.084 1 93.31 227 ALA A C 1
ATOM 1646 O O . ALA A 1 227 ? 22.172 -20.172 0.957 1 93.31 227 ALA A O 1
ATOM 1647 N N . ASN A 1 228 ? 22.375 -21.328 -0.975 1 95.19 228 ASN A N 1
ATOM 1648 C CA . ASN A 1 228 ? 21 -21.75 -1.179 1 95.19 228 ASN A CA 1
ATOM 1649 C C . ASN A 1 228 ? 20.109 -20.578 -1.589 1 95.19 228 ASN A C 1
ATOM 1651 O O . ASN A 1 228 ? 18.891 -20.719 -1.653 1 95.19 228 ASN A O 1
ATOM 1655 N N . ASP A 1 229 ? 20.719 -19.453 -1.919 1 92.06 229 ASP A N 1
ATOM 1656 C CA . ASP A 1 229 ? 19.953 -18.375 -2.518 1 92.06 229 ASP A CA 1
ATOM 1657 C C . ASP A 1 229 ? 19.453 -18.75 -3.908 1 92.06 229 ASP A C 1
ATOM 1659 O O . ASP A 1 229 ? 20.172 -19.375 -4.684 1 92.06 229 ASP A O 1
ATOM 1663 N N . PHE A 1 230 ? 18.234 -18.344 -4.117 1 94.69 230 PHE A N 1
ATOM 1664 C CA . PHE A 1 230 ? 17.75 -18.469 -5.488 1 94.69 230 PHE A CA 1
ATOM 1665 C C . PHE A 1 230 ? 18.578 -17.609 -6.434 1 94.69 230 PHE A C 1
ATOM 1667 O O . PHE A 1 230 ? 18.922 -16.469 -6.109 1 94.69 230 PHE A O 1
ATOM 1674 N N . ARG A 1 231 ? 18.875 -18.203 -7.625 1 95.75 231 ARG A N 1
ATOM 1675 C CA . ARG A 1 231 ? 19.688 -17.5 -8.625 1 95.75 231 ARG A CA 1
ATOM 1676 C C . ARG A 1 231 ? 18.828 -17.125 -9.836 1 95.75 231 ARG A C 1
ATOM 1678 O O . ARG A 1 231 ? 18.547 -15.945 -10.055 1 95.75 231 ARG A O 1
ATOM 1685 N N . ASP A 1 232 ? 18.359 -18.078 -10.484 1 97.81 232 ASP A N 1
ATOM 1686 C CA . ASP A 1 232 ? 17.547 -17.828 -11.672 1 97.81 232 ASP A CA 1
ATOM 1687 C C . ASP A 1 232 ? 16.641 -19.016 -11.984 1 97.81 232 ASP A C 1
ATOM 1689 O O . ASP A 1 232 ? 16.719 -20.062 -11.328 1 97.81 232 ASP A O 1
ATOM 1693 N N . LYS A 1 233 ? 15.742 -18.844 -12.93 1 98.12 233 LYS A N 1
ATOM 1694 C CA . LYS A 1 233 ? 14.891 -19.922 -13.406 1 98.12 233 LYS A CA 1
ATOM 1695 C C . LYS A 1 233 ? 14.539 -19.734 -14.875 1 98.12 233 LYS A C 1
ATOM 1697 O O . LYS A 1 233 ? 14.484 -18.609 -15.367 1 98.12 233 LYS A O 1
ATOM 1702 N N . VAL A 1 234 ? 14.383 -20.812 -15.5 1 98.75 234 VAL A N 1
ATOM 1703 C CA . VAL A 1 234 ? 13.766 -20.859 -16.828 1 98.75 234 VAL A CA 1
ATOM 1704 C C . VAL A 1 234 ? 12.562 -21.812 -16.797 1 98.75 234 VAL A C 1
ATOM 1706 O O . VAL A 1 234 ? 12.539 -22.766 -16.031 1 98.75 234 VAL A O 1
ATOM 1709 N N . GLN A 1 235 ? 11.531 -21.469 -17.547 1 98.75 235 GLN A N 1
ATOM 1710 C CA . GLN A 1 235 ? 10.406 -22.391 -17.688 1 98.75 235 GLN A CA 1
ATOM 1711 C C . GLN A 1 235 ? 9.758 -22.281 -19.062 1 98.75 235 GLN A C 1
ATOM 1713 O O . GLN A 1 235 ? 9.961 -21.281 -19.766 1 98.75 235 GLN A O 1
ATOM 1718 N N . GLY A 1 236 ? 9.117 -23.266 -19.422 1 98.88 236 GLY A N 1
ATOM 1719 C CA . GLY A 1 236 ? 8.266 -23.297 -20.594 1 98.88 236 GLY A CA 1
ATOM 1720 C C . GLY A 1 236 ? 6.953 -24.016 -20.359 1 98.88 236 GLY A C 1
ATOM 1721 O O . GLY A 1 236 ? 6.918 -25.031 -19.672 1 98.88 236 GLY A O 1
ATOM 1722 N N . ALA A 1 237 ? 5.883 -23.453 -20.906 1 98.88 237 ALA A N 1
ATOM 1723 C CA . ALA A 1 237 ? 4.559 -24.062 -20.766 1 98.88 237 ALA A CA 1
ATOM 1724 C C . ALA A 1 237 ? 3.801 -24.047 -22.078 1 98.88 237 ALA A C 1
ATOM 1726 O O . ALA A 1 237 ? 4.043 -23.188 -22.938 1 98.88 237 ALA A O 1
ATOM 1727 N N . ALA A 1 238 ? 2.943 -24.953 -22.234 1 98.94 238 ALA A N 1
ATOM 1728 C CA . ALA A 1 238 ? 2.057 -25 -23.391 1 98.94 238 ALA A CA 1
ATOM 1729 C C . ALA A 1 238 ? 0.725 -25.656 -23.047 1 98.94 238 ALA A C 1
ATOM 1731 O O . ALA A 1 238 ? 0.649 -26.469 -22.109 1 98.94 238 ALA A O 1
ATOM 1732 N N . SER A 1 239 ? -0.285 -25.266 -23.781 1 98.88 239 SER A N 1
ATOM 1733 C CA . SER A 1 239 ? -1.617 -25.844 -23.609 1 98.88 239 SER A CA 1
ATOM 1734 C C . SER A 1 239 ? -2.369 -25.891 -24.938 1 98.88 239 SER A C 1
ATOM 1736 O O . SER A 1 239 ? -2.08 -25.125 -25.844 1 98.88 239 SER A O 1
ATOM 1738 N N . TYR A 1 240 ? -3.23 -26.797 -25.031 1 98.81 240 TYR A N 1
ATOM 1739 C CA . TYR A 1 240 ? -4.133 -26.938 -26.172 1 98.81 240 TYR A CA 1
ATOM 1740 C C . TYR A 1 240 ? -5.539 -27.297 -25.703 1 98.81 240 TYR A C 1
ATOM 1742 O O . TYR A 1 240 ? -5.73 -28.281 -24.969 1 98.81 240 TYR A O 1
ATOM 1750 N N . ASN A 1 241 ? -6.473 -26.484 -26.172 1 98.12 241 ASN A N 1
ATOM 1751 C CA . ASN A 1 241 ? -7.879 -26.703 -25.844 1 98.12 241 ASN A CA 1
ATOM 1752 C C . ASN A 1 241 ? -8.602 -27.484 -26.938 1 98.12 241 ASN A C 1
ATOM 1754 O O . ASN A 1 241 ? -8.977 -26.922 -27.969 1 98.12 241 ASN A O 1
ATOM 1758 N N . PHE A 1 242 ? -8.922 -28.719 -26.688 1 97.31 242 PHE A N 1
ATOM 1759 C CA . PHE A 1 242 ? -9.641 -29.547 -27.641 1 97.31 242 PHE A CA 1
ATOM 1760 C C . PHE A 1 242 ? -11.148 -29.375 -27.484 1 97.31 242 PHE A C 1
ATOM 1762 O O . PHE A 1 242 ? -11.93 -30.141 -28.047 1 97.31 242 PHE A O 1
ATOM 1769 N N . THR A 1 243 ? -11.656 -28.438 -26.75 1 92.44 243 THR A N 1
ATOM 1770 C CA . THR A 1 243 ? -13.055 -28.141 -26.438 1 92.44 243 THR A CA 1
ATOM 1771 C C . THR A 1 243 ? -13.602 -29.125 -25.406 1 92.44 243 THR A C 1
ATOM 1773 O O . THR A 1 243 ? -14.188 -28.719 -24.406 1 92.44 243 THR A O 1
ATOM 1776 N N . VAL A 1 244 ? -13.352 -30.406 -25.609 1 96.19 244 VAL A N 1
ATOM 1777 C CA . VAL A 1 244 ? -13.867 -31.406 -24.688 1 96.19 244 VAL A CA 1
ATOM 1778 C C . VAL A 1 244 ? -12.883 -31.594 -23.531 1 96.19 244 VAL A C 1
ATOM 1780 O O . VAL A 1 244 ? -13.266 -32.062 -22.453 1 96.19 244 VAL A O 1
ATOM 1783 N N . VAL A 1 245 ? -11.695 -31.297 -23.812 1 98.31 245 VAL A N 1
ATOM 1784 C CA . VAL A 1 245 ? -10.641 -31.438 -22.812 1 98.31 245 VAL A CA 1
ATOM 1785 C C . VAL A 1 245 ? -9.523 -30.438 -23.109 1 98.31 245 VAL A C 1
ATOM 1787 O O . VAL A 1 245 ? -9.164 -30.219 -24.266 1 98.31 245 VAL A O 1
ATOM 1790 N N . ASN A 1 246 ? -9.117 -29.703 -22.109 1 98.5 246 ASN A N 1
ATOM 1791 C CA . ASN A 1 246 ? -7.906 -28.891 -22.172 1 98.5 246 ASN A CA 1
ATOM 1792 C C . ASN A 1 246 ? -6.703 -29.641 -21.609 1 98.5 246 ASN A C 1
ATOM 1794 O O . ASN A 1 246 ? -6.742 -30.125 -20.469 1 98.5 246 ASN A O 1
ATOM 1798 N N . ILE A 1 247 ? -5.637 -29.797 -22.391 1 98.88 247 ILE A N 1
ATOM 1799 C CA . ILE A 1 247 ? -4.426 -30.469 -21.922 1 98.88 247 ILE A CA 1
ATOM 1800 C C . ILE A 1 247 ? -3.275 -29.469 -21.859 1 98.88 247 ILE A C 1
ATOM 1802 O O . ILE A 1 247 ? -3.186 -28.562 -22.688 1 98.88 247 ILE A O 1
ATOM 1806 N N . TYR A 1 248 ? -2.416 -29.609 -20.938 1 98.88 248 TYR A N 1
ATOM 1807 C CA . TYR A 1 248 ? -1.322 -28.656 -20.781 1 98.88 248 TYR A CA 1
ATOM 1808 C C . TYR A 1 248 ? -0.138 -29.281 -20.062 1 98.88 248 TYR A C 1
ATOM 1810 O O . TYR A 1 248 ? -0.274 -30.344 -19.438 1 98.88 248 TYR A O 1
ATOM 1818 N N . GLY A 1 249 ? 0.987 -28.656 -20.156 1 98.88 249 GLY A N 1
ATOM 1819 C CA . GLY A 1 249 ? 2.199 -29.031 -19.438 1 98.88 249 GLY A CA 1
ATOM 1820 C C . GLY A 1 249 ? 3.154 -27.859 -19.234 1 98.88 249 GLY A C 1
ATOM 1821 O O . GLY A 1 249 ? 3.074 -26.859 -19.953 1 98.88 249 GLY A O 1
ATOM 1822 N N . ILE A 1 250 ? 3.969 -28 -18.234 1 98.88 250 ILE A N 1
ATOM 1823 C CA . ILE A 1 250 ? 5.031 -27.047 -17.969 1 98.88 250 ILE A CA 1
ATOM 1824 C C . ILE A 1 250 ? 6.289 -27.781 -17.5 1 98.88 250 ILE A C 1
ATOM 1826 O O . ILE A 1 250 ? 6.203 -28.781 -16.797 1 98.88 250 ILE A O 1
ATOM 1830 N N . TYR A 1 251 ? 7.355 -27.344 -17.969 1 98.81 251 TYR A N 1
ATOM 1831 C CA . TYR A 1 251 ? 8.672 -27.766 -17.5 1 98.81 251 TYR A CA 1
ATOM 1832 C C . TYR A 1 251 ? 9.539 -26.562 -17.156 1 98.81 251 TYR A C 1
ATOM 1834 O O . TYR A 1 251 ? 9.516 -25.562 -17.859 1 98.81 251 TYR A O 1
ATOM 1842 N N . GLY A 1 252 ? 10.25 -26.688 -16.047 1 98.62 252 GLY A N 1
ATOM 1843 C CA . GLY A 1 252 ? 11.164 -25.609 -15.68 1 98.62 252 GLY A CA 1
ATOM 1844 C C . GLY A 1 252 ? 12.297 -26.078 -14.781 1 98.62 252 GLY A C 1
ATOM 1845 O O . GLY A 1 252 ? 12.359 -27.25 -14.414 1 98.62 252 GLY A O 1
ATOM 1846 N N . ARG A 1 253 ? 13.188 -25.156 -14.547 1 98.81 253 ARG A N 1
ATOM 1847 C CA . ARG A 1 253 ? 14.328 -25.391 -13.664 1 98.81 253 ARG A CA 1
ATOM 1848 C C . ARG A 1 253 ? 14.68 -24.125 -12.891 1 98.81 253 ARG A C 1
ATOM 1850 O O . ARG A 1 253 ? 14.922 -23.078 -13.477 1 98.81 253 ARG A O 1
ATOM 1857 N N . ASP A 1 254 ? 14.656 -24.266 -11.609 1 98.62 254 ASP A N 1
ATOM 1858 C CA . ASP A 1 254 ? 15.266 -23.25 -10.75 1 98.62 254 ASP A CA 1
ATOM 1859 C C . ASP A 1 254 ? 16.75 -23.531 -10.531 1 98.62 254 ASP A C 1
ATOM 1861 O O . ASP A 1 254 ? 17.156 -24.688 -10.406 1 98.62 254 ASP A O 1
ATOM 1865 N N . ARG A 1 255 ? 17.562 -22.578 -10.492 1 98.44 255 ARG A N 1
ATOM 1866 C CA . ARG A 1 255 ? 18.938 -22.703 -10.055 1 98.44 255 ARG A CA 1
ATOM 1867 C C . ARG A 1 255 ? 19.172 -21.922 -8.766 1 98.44 255 ARG A C 1
ATOM 1869 O O . ARG A 1 255 ? 18.672 -20.797 -8.609 1 98.44 255 ARG A O 1
ATOM 1876 N N . TYR A 1 256 ? 19.906 -22.516 -7.895 1 98.12 256 TYR A N 1
ATOM 1877 C CA . TYR A 1 256 ? 20.281 -21.953 -6.602 1 98.12 256 TYR A CA 1
ATOM 1878 C C . TYR A 1 256 ? 21.797 -21.906 -6.445 1 98.12 256 TYR A C 1
ATOM 1880 O O . TYR A 1 256 ? 22.516 -22.562 -7.203 1 98.12 256 TYR A O 1
ATOM 1888 N N . ALA A 1 257 ? 22.219 -21.047 -5.434 1 96.25 257 ALA A N 1
ATOM 1889 C CA . ALA A 1 257 ? 23.594 -21.156 -4.98 1 96.25 257 ALA A CA 1
ATOM 1890 C C . ALA A 1 257 ? 23.797 -22.406 -4.121 1 96.25 257 ALA A C 1
ATOM 1892 O O . ALA A 1 257 ? 23.969 -22.297 -2.904 1 96.25 257 ALA A O 1
ATOM 1893 N N . GLY A 1 258 ? 23.875 -23.516 -4.816 1 96.56 258 GLY A N 1
ATOM 1894 C CA . GLY A 1 258 ? 23.938 -24.797 -4.148 1 96.56 258 GLY A CA 1
ATOM 1895 C C . GLY A 1 258 ? 25.266 -25.031 -3.439 1 96.56 258 GLY A C 1
ATOM 1896 O O . GLY A 1 258 ? 26.266 -24.375 -3.74 1 96.56 258 GLY A O 1
ATOM 1897 N N . THR A 1 259 ? 25.156 -25.922 -2.469 1 97.12 259 THR A N 1
ATOM 1898 C CA . THR A 1 259 ? 26.344 -26.375 -1.757 1 97.12 259 THR A CA 1
ATOM 1899 C C . THR A 1 259 ? 26.594 -27.859 -2.025 1 97.12 259 THR A C 1
ATOM 1901 O O . THR A 1 259 ? 25.953 -28.453 -2.889 1 97.12 259 THR A O 1
ATOM 1904 N N . ALA A 1 260 ? 27.547 -28.344 -1.219 1 95.88 260 ALA A N 1
ATOM 1905 C CA . ALA A 1 260 ? 27.828 -29.766 -1.333 1 95.88 260 ALA A CA 1
ATOM 1906 C C . ALA A 1 260 ? 26.641 -30.609 -0.879 1 95.88 260 ALA A C 1
ATOM 1908 O O . ALA A 1 260 ? 26.453 -31.734 -1.346 1 95.88 260 ALA A O 1
ATOM 1909 N N . ALA A 1 261 ? 25.828 -30.078 -0.103 1 97.06 261 ALA A N 1
ATOM 1910 C CA . ALA A 1 261 ? 24.75 -30.844 0.51 1 97.06 261 ALA A CA 1
ATOM 1911 C C . ALA A 1 261 ? 23.406 -30.469 -0.101 1 97.06 261 ALA A C 1
ATOM 1913 O O . ALA A 1 261 ? 22.375 -31.062 0.242 1 97.06 261 ALA A O 1
ATOM 1914 N N . THR A 1 262 ? 23.375 -29.5 -1.026 1 98 262 THR A N 1
ATOM 1915 C CA . THR A 1 262 ? 22.125 -29.047 -1.604 1 98 262 THR A CA 1
ATOM 1916 C C . THR A 1 262 ? 22.25 -28.891 -3.117 1 98 262 THR A C 1
ATOM 1918 O O . THR A 1 262 ? 23.359 -28.828 -3.65 1 98 262 THR A O 1
ATOM 1921 N N . ARG A 1 263 ? 21.109 -28.844 -3.793 1 97.62 263 ARG A N 1
ATOM 1922 C CA . ARG A 1 263 ? 21.094 -28.812 -5.254 1 97.62 263 ARG A CA 1
ATOM 1923 C C . ARG A 1 263 ? 21.281 -27.391 -5.77 1 97.62 263 ARG A C 1
ATOM 1925 O O . ARG A 1 263 ? 20.734 -26.438 -5.199 1 97.62 263 ARG A O 1
ATOM 1932 N N . THR A 1 264 ? 22.016 -27.344 -6.793 1 98.25 264 THR A N 1
ATOM 1933 C CA . THR A 1 264 ? 22.016 -26.125 -7.602 1 98.25 264 THR A CA 1
ATOM 1934 C C . THR A 1 264 ? 20.859 -26.109 -8.586 1 98.25 264 THR A C 1
ATOM 1936 O O . THR A 1 264 ? 20.125 -25.125 -8.695 1 98.25 264 THR A O 1
ATOM 1939 N N . ASP A 1 265 ? 20.719 -27.234 -9.289 1 98.56 265 ASP A N 1
ATOM 1940 C CA . ASP A 1 265 ? 19.656 -27.375 -10.273 1 98.56 265 ASP A CA 1
ATOM 1941 C C . ASP A 1 265 ? 18.438 -28.078 -9.672 1 98.56 265 ASP A C 1
ATOM 1943 O O . ASP A 1 265 ? 18.531 -29.203 -9.18 1 98.56 265 ASP A O 1
ATOM 1947 N N . VAL A 1 266 ? 17.344 -27.438 -9.766 1 98.62 266 VAL A N 1
ATOM 1948 C CA . VAL A 1 266 ? 16.078 -27.984 -9.242 1 98.62 266 VAL A CA 1
ATOM 1949 C C . VAL A 1 266 ? 15.039 -28.016 -10.359 1 98.62 266 VAL A C 1
ATOM 1951 O O . VAL A 1 266 ? 14.242 -27.078 -10.5 1 98.62 266 VAL A O 1
ATOM 1954 N N . PRO A 1 267 ? 15 -29.078 -11.094 1 98.62 267 PRO A N 1
ATOM 1955 C CA . PRO A 1 267 ? 13.992 -29.203 -12.148 1 98.62 267 PRO A CA 1
ATOM 1956 C C . PRO A 1 267 ? 12.594 -29.5 -11.609 1 98.62 267 PRO A C 1
ATOM 1958 O O . PRO A 1 267 ? 12.461 -30.094 -10.531 1 98.62 267 PRO A O 1
ATOM 1961 N N . TYR A 1 268 ? 11.594 -29.125 -12.383 1 98.75 268 TYR A N 1
ATOM 1962 C CA . TYR A 1 268 ? 10.211 -29.469 -12.078 1 98.75 268 TYR A CA 1
ATOM 1963 C C . TYR A 1 268 ? 9.383 -29.594 -13.352 1 98.75 268 TYR A C 1
ATOM 1965 O O . TYR A 1 268 ? 9.766 -29.062 -14.398 1 98.75 268 TYR A O 1
ATOM 1973 N N . TRP A 1 269 ? 8.344 -30.328 -13.273 1 98.81 269 TRP A N 1
ATOM 1974 C CA . TRP A 1 269 ? 7.398 -30.453 -14.375 1 98.81 269 TRP A CA 1
ATOM 1975 C C . TRP A 1 269 ? 5.996 -30.75 -13.859 1 98.81 269 TRP A C 1
ATOM 1977 O O . TRP A 1 269 ? 5.828 -31.188 -12.719 1 98.81 269 TRP A O 1
ATOM 1987 N N . LEU A 1 270 ? 5.059 -30.438 -14.641 1 98.88 270 LEU A N 1
ATOM 1988 C CA . LEU A 1 270 ? 3.645 -30.703 -14.383 1 98.88 270 LEU A CA 1
ATOM 1989 C C . LEU A 1 270 ? 2.912 -31.016 -15.68 1 98.88 270 LEU A C 1
ATOM 1991 O O . LEU A 1 270 ? 3.145 -30.375 -16.703 1 98.88 270 LEU A O 1
ATOM 1995 N N . VAL A 1 271 ? 2.115 -32 -15.633 1 98.88 271 VAL A N 1
ATOM 1996 C CA . VAL A 1 271 ? 1.149 -32.312 -16.688 1 98.88 271 VAL A CA 1
ATOM 1997 C C . VAL A 1 271 ? -0.254 -32.375 -16.094 1 98.88 271 VAL A C 1
ATOM 1999 O O . VAL A 1 271 ? -0.42 -32.781 -14.938 1 98.88 271 VAL A O 1
ATOM 2002 N N . GLY A 1 272 ? -1.19 -31.953 -16.875 1 98.88 272 GLY A N 1
ATOM 2003 C CA . GLY A 1 272 ? -2.561 -32.031 -16.391 1 98.88 272 GLY A CA 1
ATOM 2004 C C . GLY A 1 272 ? -3.592 -31.828 -17.484 1 98.88 272 GLY A C 1
ATOM 2005 O O . GLY A 1 272 ? -3.238 -31.625 -18.656 1 98.88 272 GLY A O 1
ATOM 2006 N N . PHE A 1 273 ? -4.801 -31.938 -17.094 1 98.88 273 PHE A N 1
ATOM 2007 C CA . PHE A 1 273 ? -5.906 -31.672 -18 1 98.88 273 PHE A CA 1
ATOM 2008 C C . PHE A 1 273 ? -7.129 -31.172 -17.25 1 98.88 273 PHE A C 1
ATOM 2010 O O . PHE A 1 273 ? -7.25 -31.391 -16.031 1 98.88 273 PHE A O 1
ATOM 2017 N N . THR A 1 274 ? -8.008 -30.531 -17.891 1 98.81 274 THR A N 1
ATOM 2018 C CA . THR A 1 274 ? -9.312 -30.094 -17.422 1 98.81 274 THR A CA 1
ATOM 2019 C C . THR A 1 274 ? -10.414 -30.5 -18.391 1 98.81 274 THR A C 1
ATOM 2021 O O . THR A 1 274 ? -10.266 -30.312 -19.609 1 98.81 274 THR A O 1
ATOM 2024 N N . VAL A 1 275 ? -11.438 -31.047 -17.891 1 98.62 275 VAL A N 1
ATOM 2025 C CA . VAL A 1 275 ? -12.617 -31.406 -18.672 1 98.62 275 VAL A CA 1
ATOM 2026 C C . VAL A 1 275 ? -13.797 -30.516 -18.25 1 98.62 275 VAL A C 1
ATOM 2028 O O . VAL A 1 275 ? -14.422 -30.75 -17.219 1 98.62 275 VAL A O 1
ATOM 2031 N N . PRO A 1 276 ? -14.102 -29.562 -19.141 1 96 276 PRO A N 1
ATOM 2032 C CA . PRO A 1 276 ? -15.344 -28.828 -18.922 1 96 276 PRO A CA 1
ATOM 2033 C C . PRO A 1 276 ? -16.562 -29.516 -19.531 1 96 276 PRO A C 1
ATOM 2035 O O . PRO A 1 276 ? -16.469 -30.062 -20.641 1 96 276 PRO A O 1
ATOM 2038 N N . TYR A 1 277 ? -17.672 -29.547 -18.844 1 96.06 277 TYR A N 1
ATOM 2039 C CA . TYR A 1 277 ? -18.938 -30.078 -19.344 1 96.06 277 TYR A CA 1
ATOM 2040 C C . TYR A 1 277 ? -20.125 -29.359 -18.719 1 96.06 277 TYR A C 1
ATOM 2042 O O . TYR A 1 277 ? -20.609 -29.75 -17.656 1 96.06 277 TYR A O 1
ATOM 2050 N N . GLY A 1 278 ? -20.656 -28.438 -19.5 1 95.69 278 GLY A N 1
ATOM 2051 C CA . GLY A 1 278 ? -21.703 -27.609 -18.922 1 95.69 278 GLY A CA 1
ATOM 2052 C C . GLY A 1 278 ? -21.266 -26.875 -17.656 1 95.69 278 GLY A C 1
ATOM 2053 O O . GLY A 1 278 ? -20.281 -26.141 -17.672 1 95.69 278 GLY A O 1
ATOM 2054 N N . ALA A 1 279 ? -21.969 -27.188 -16.531 1 97.56 279 ALA A N 1
ATOM 2055 C CA . ALA A 1 279 ? -21.672 -26.562 -15.25 1 97.56 279 ALA A CA 1
ATOM 2056 C C . ALA A 1 279 ? -20.562 -27.312 -14.523 1 97.56 279 ALA A C 1
ATOM 2058 O O . ALA A 1 279 ? -20.094 -26.875 -13.469 1 97.56 279 ALA A O 1
ATOM 2059 N N . HIS A 1 280 ? -20.172 -28.469 -15.07 1 98.31 280 HIS A N 1
ATOM 2060 C CA . HIS A 1 280 ? -19.203 -29.344 -14.414 1 98.31 280 HIS A CA 1
ATOM 2061 C C . HIS A 1 280 ? -17.781 -29.031 -14.891 1 98.31 280 HIS A C 1
ATOM 2063 O O . HIS A 1 280 ? -17.562 -28.734 -16.062 1 98.31 280 HIS A O 1
ATOM 2069 N N . LYS A 1 281 ? -16.891 -29.109 -14.008 1 98.44 281 LYS A N 1
ATOM 2070 C CA . LYS A 1 281 ? -15.484 -28.969 -14.367 1 98.44 281 LYS A CA 1
ATOM 2071 C C . LYS A 1 281 ? -14.609 -29.922 -13.539 1 98.44 281 LYS A C 1
ATOM 2073 O O . LYS A 1 281 ? -14.656 -29.891 -12.305 1 98.44 281 LYS A O 1
ATOM 2078 N N . LEU A 1 282 ? -13.836 -30.734 -14.156 1 98.88 282 LEU A N 1
ATOM 2079 C CA . LEU A 1 282 ? -12.867 -31.625 -13.516 1 98.88 282 LEU A CA 1
ATOM 2080 C C . LEU A 1 282 ? -11.445 -31.266 -13.914 1 98.88 282 LEU A C 1
ATOM 2082 O O . LEU A 1 282 ? -11.141 -31.125 -15.102 1 98.88 282 LEU A O 1
ATOM 2086 N N . THR A 1 283 ? -10.594 -31.047 -13.016 1 98.94 283 THR A N 1
ATOM 2087 C CA . THR A 1 283 ? -9.18 -30.781 -13.25 1 98.94 283 THR A CA 1
ATOM 2088 C C . THR A 1 283 ? -8.312 -31.797 -12.523 1 98.94 283 THR A C 1
ATOM 2090 O O . THR A 1 283 ? -8.539 -32.094 -11.344 1 98.94 283 THR A O 1
ATOM 2093 N N . VAL A 1 284 ? -7.359 -32.344 -13.219 1 98.94 284 VAL A N 1
ATOM 2094 C CA . VAL A 1 284 ? -6.395 -33.281 -12.633 1 98.94 284 VAL A CA 1
ATOM 2095 C C . VAL A 1 284 ? -4.977 -32.844 -13.008 1 98.94 284 VAL A C 1
ATOM 2097 O O . VAL A 1 284 ? -4.699 -32.562 -14.18 1 98.94 284 VAL A O 1
ATOM 2100 N N . ASN A 1 285 ? -4.098 -32.75 -12.008 1 98.94 285 ASN A N 1
ATOM 2101 C CA . ASN A 1 285 ? -2.697 -32.406 -12.219 1 98.94 285 ASN A CA 1
ATOM 2102 C C . ASN A 1 285 ? -1.765 -33.438 -11.57 1 98.94 285 ASN A C 1
ATOM 2104 O O . ASN A 1 285 ? -2.041 -33.938 -10.477 1 98.94 285 ASN A O 1
ATOM 2108 N N . TYR A 1 286 ? -0.71 -33.75 -12.219 1 98.88 286 TYR A N 1
ATOM 2109 C CA . TYR A 1 286 ? 0.405 -34.531 -11.695 1 98.88 286 TYR A CA 1
ATOM 2110 C C . TYR A 1 286 ? 1.726 -33.781 -11.891 1 98.88 286 TYR A C 1
ATOM 2112 O O . TYR A 1 286 ? 1.969 -33.219 -12.961 1 98.88 286 TYR A O 1
ATOM 2120 N N . MET A 1 287 ? 2.586 -33.812 -10.852 1 98.81 287 MET A N 1
ATOM 2121 C CA . MET A 1 287 ? 3.775 -32.969 -10.938 1 98.81 287 MET A CA 1
ATOM 2122 C C . MET A 1 287 ? 4.883 -33.469 -10.031 1 98.81 287 MET A C 1
ATOM 2124 O O . MET A 1 287 ? 4.613 -34.188 -9.062 1 98.81 287 MET A O 1
ATOM 2128 N N . GLU A 1 288 ? 6.062 -33.125 -10.375 1 98.75 288 GLU A N 1
ATOM 2129 C CA . GLU A 1 288 ? 7.254 -33.406 -9.578 1 98.75 288 GLU A CA 1
ATOM 2130 C C . GLU A 1 288 ? 8.195 -32.188 -9.562 1 98.75 288 GLU A C 1
ATOM 2132 O O . GLU A 1 288 ? 8.211 -31.406 -10.5 1 98.75 288 GLU A O 1
ATOM 2137 N N . ARG A 1 289 ? 8.922 -32.062 -8.539 1 98.75 289 ARG A N 1
ATOM 2138 C CA . ARG A 1 289 ? 9.969 -31.047 -8.352 1 98.75 289 ARG A CA 1
ATOM 2139 C C . ARG A 1 289 ? 11.117 -31.609 -7.516 1 98.75 289 ARG A C 1
ATOM 2141 O O . ARG A 1 289 ? 10.891 -32.188 -6.461 1 98.75 289 ARG A O 1
ATOM 2148 N N . ALA A 1 290 ? 12.336 -31.469 -8.039 1 98.69 290 ALA A N 1
ATOM 2149 C CA . ALA A 1 290 ? 13.469 -31.844 -7.199 1 98.69 290 ALA A CA 1
ATOM 2150 C C . ALA A 1 290 ? 13.5 -31.031 -5.91 1 98.69 290 ALA A C 1
ATOM 2152 O O . ALA A 1 290 ? 13.133 -29.859 -5.906 1 98.69 290 ALA A O 1
ATOM 2153 N N . VAL A 1 291 ? 13.961 -31.672 -4.848 1 98.12 291 VAL A N 1
ATOM 2154 C CA . VAL A 1 291 ? 14.055 -30.984 -3.557 1 98.12 291 VAL A CA 1
ATOM 2155 C C . VAL A 1 291 ? 15.406 -30.297 -3.43 1 98.12 291 VAL A C 1
ATOM 2157 O O . VAL A 1 291 ? 16.453 -30.953 -3.471 1 98.12 291 VAL A O 1
ATOM 2160 N N . GLN A 1 292 ? 15.453 -29 -3.232 1 98 292 GLN A N 1
ATOM 2161 C CA . GLN A 1 292 ? 16.672 -28.203 -3.232 1 98 292 GLN A CA 1
ATOM 2162 C C . GLN A 1 292 ? 17.609 -28.625 -2.094 1 98 292 GLN A C 1
ATOM 2164 O O . GLN A 1 292 ? 18.812 -28.75 -2.285 1 98 292 GLN A O 1
ATOM 2169 N N . ARG A 1 293 ? 17.047 -28.938 -0.953 1 97.12 293 ARG A N 1
ATOM 2170 C CA . ARG A 1 293 ? 17.844 -29.172 0.244 1 97.12 293 ARG A CA 1
ATOM 2171 C C . ARG A 1 293 ? 18.125 -30.656 0.434 1 97.12 293 ARG A C 1
ATOM 2173 O O . ARG A 1 293 ? 18.625 -31.078 1.478 1 97.12 293 ARG A O 1
ATOM 2180 N N . ASP A 1 294 ? 17.703 -31.484 -0.453 1 97.38 294 ASP A N 1
ATOM 2181 C CA . ASP A 1 294 ? 17.953 -32.938 -0.451 1 97.38 294 ASP A CA 1
ATOM 2182 C C . ASP A 1 294 ? 18.188 -33.438 -1.867 1 97.38 294 ASP A C 1
ATOM 2184 O O . ASP A 1 294 ? 17.25 -33.844 -2.559 1 97.38 294 ASP A O 1
ATOM 2188 N N . PRO A 1 295 ? 19.422 -33.594 -2.191 1 96.75 295 PRO A N 1
ATOM 2189 C CA . PRO A 1 295 ? 19.781 -33.938 -3.574 1 96.75 295 PRO A CA 1
ATOM 2190 C C . PRO A 1 295 ? 19.156 -35.25 -4.043 1 96.75 295 PRO A C 1
ATOM 2192 O O . PRO A 1 295 ? 19.094 -35.5 -5.246 1 96.75 295 PRO A O 1
ATOM 2195 N N . GLN A 1 296 ? 18.672 -36.062 -3.18 1 96.56 296 GLN A N 1
ATOM 2196 C CA . GLN A 1 296 ? 18.078 -37.344 -3.57 1 96.56 296 GLN A CA 1
ATOM 2197 C C . GLN A 1 296 ? 16.562 -37.281 -3.559 1 96.56 296 GLN A C 1
ATOM 2199 O O . GLN A 1 296 ? 15.883 -38.219 -3.955 1 96.56 296 GLN A O 1
ATOM 2204 N N . GLY A 1 297 ? 16.109 -36.25 -3.098 1 97.62 297 GLY A N 1
ATOM 2205 C CA . GLY A 1 297 ? 14.664 -36.156 -2.879 1 97.62 297 GLY A CA 1
ATOM 2206 C C . GLY A 1 297 ? 13.93 -35.531 -4.047 1 97.62 297 GLY A C 1
ATOM 2207 O O . GLY A 1 297 ? 14.484 -34.688 -4.758 1 97.62 297 GLY A O 1
ATOM 2208 N N . ARG A 1 298 ? 12.664 -35.906 -4.137 1 98 298 ARG A N 1
ATOM 2209 C CA . ARG A 1 298 ? 11.727 -35.312 -5.082 1 98 298 ARG A CA 1
ATOM 2210 C C . ARG A 1 298 ? 10.352 -35.125 -4.438 1 98 298 ARG A C 1
ATOM 2212 O O . ARG A 1 298 ? 9.867 -36 -3.715 1 98 298 ARG A O 1
ATOM 2219 N N . LEU A 1 299 ? 9.898 -33.969 -4.668 1 98.44 299 LEU A N 1
ATOM 2220 C CA . LEU A 1 299 ? 8.484 -33.75 -4.367 1 98.44 299 LEU A CA 1
ATOM 2221 C C . LEU A 1 299 ? 7.598 -34.312 -5.461 1 98.44 299 LEU A C 1
ATOM 2223 O O . LEU A 1 299 ? 7.844 -34.094 -6.648 1 98.44 299 LEU A O 1
ATOM 2227 N N . LYS A 1 300 ? 6.637 -35.125 -5.105 1 98.56 300 LYS A N 1
ATOM 2228 C CA . LYS A 1 300 ? 5.613 -35.656 -5.992 1 98.56 300 LYS A CA 1
ATOM 2229 C C . LYS A 1 300 ? 4.215 -35.281 -5.52 1 98.56 300 LYS A C 1
ATOM 2231 O O . LYS A 1 300 ? 3.906 -35.375 -4.332 1 98.56 300 LYS A O 1
ATOM 2236 N N . LYS A 1 301 ? 3.418 -34.875 -6.453 1 98.69 301 LYS A N 1
ATOM 2237 C CA . LYS A 1 301 ? 2.098 -34.375 -6.082 1 98.69 301 LYS A CA 1
ATOM 2238 C C . LYS A 1 301 ? 1.063 -34.719 -7.152 1 98.69 301 LYS A C 1
ATOM 2240 O O . LYS A 1 301 ? 1.353 -34.625 -8.352 1 98.69 301 LYS A O 1
ATOM 2245 N N . VAL A 1 302 ? -0.036 -35.25 -6.738 1 98.81 302 VAL A N 1
ATOM 2246 C CA . VAL A 1 302 ? -1.198 -35.438 -7.598 1 98.81 302 VAL A CA 1
ATOM 2247 C C . VAL A 1 302 ? -2.422 -34.75 -6.973 1 98.81 302 VAL A C 1
ATOM 2249 O O . VAL A 1 302 ? -2.6 -34.812 -5.75 1 98.81 302 VAL A O 1
ATOM 2252 N N . GLN A 1 303 ? -3.18 -34.062 -7.812 1 98.69 303 GLN A N 1
ATOM 2253 C CA . GLN A 1 303 ? -4.383 -33.406 -7.301 1 98.69 303 GLN A CA 1
ATOM 2254 C C . GLN A 1 303 ? -5.531 -33.531 -8.305 1 98.69 303 GLN A C 1
ATOM 2256 O O . GLN A 1 303 ? -5.301 -33.656 -9.508 1 98.69 303 GLN A O 1
ATOM 2261 N N . ALA A 1 304 ? -6.676 -33.5 -7.77 1 98.94 304 ALA A N 1
ATOM 2262 C CA . ALA A 1 304 ? -7.914 -33.469 -8.547 1 98.94 304 ALA A CA 1
ATOM 2263 C C . ALA A 1 304 ? -8.945 -32.531 -7.902 1 98.94 304 ALA A C 1
ATOM 2265 O O . ALA A 1 304 ? -9.07 -32.5 -6.676 1 98.94 304 ALA A O 1
ATOM 2266 N N . GLY A 1 305 ? -9.633 -31.781 -8.695 1 98.88 305 GLY A N 1
ATOM 2267 C CA . GLY A 1 305 ? -10.719 -30.922 -8.258 1 98.88 305 GLY A CA 1
ATOM 2268 C C . GLY A 1 305 ? -11.945 -31 -9.156 1 98.88 305 GLY A C 1
ATOM 2269 O O . GLY A 1 305 ? -11.82 -31.062 -10.375 1 98.88 305 GLY A O 1
ATOM 2270 N N . TYR A 1 306 ? -13.07 -31.078 -8.562 1 98.94 306 TYR A N 1
ATOM 2271 C CA . TYR A 1 306 ? -14.352 -31.031 -9.25 1 98.94 306 TYR A CA 1
ATOM 2272 C C . TYR A 1 306 ? -15.195 -29.859 -8.773 1 98.94 306 TYR A C 1
ATOM 2274 O O . TYR A 1 306 ? -15.477 -29.734 -7.578 1 98.94 306 TYR A O 1
ATOM 2282 N N . GLY A 1 307 ? -15.57 -29.016 -9.703 1 98.81 307 GLY A N 1
ATOM 2283 C CA . GLY A 1 307 ? -16.453 -27.891 -9.406 1 98.81 307 GLY A CA 1
ATOM 2284 C C . GLY A 1 307 ? -17.766 -27.969 -10.148 1 98.81 307 GLY A C 1
ATOM 2285 O O . GLY A 1 307 ? -17.828 -28.406 -11.297 1 98.81 307 GLY A O 1
ATOM 2286 N N . TYR A 1 308 ? -18.781 -27.484 -9.484 1 98.75 308 TYR A N 1
ATOM 2287 C CA . TYR A 1 308 ? -20.094 -27.344 -10.086 1 98.75 308 TYR A CA 1
ATOM 2288 C C . TYR A 1 308 ? -20.562 -25.891 -10.062 1 98.75 308 TYR A C 1
ATOM 2290 O O . TYR A 1 308 ? -21.016 -25.406 -9.031 1 98.75 308 TYR A O 1
ATOM 2298 N N . SER A 1 309 ? -20.594 -25.312 -11.242 1 98.25 309 SER A N 1
ATOM 2299 C CA . SER A 1 309 ? -20.953 -23.906 -11.32 1 98.25 309 SER A CA 1
ATOM 2300 C C . SER A 1 309 ? -22.469 -23.703 -11.211 1 98.25 309 SER A C 1
ATOM 2302 O O . SER A 1 309 ? -23.188 -23.906 -12.188 1 98.25 309 SER A O 1
ATOM 2304 N N . LEU A 1 310 ? -22.828 -23.234 -10.023 1 98.19 310 LEU A N 1
ATOM 2305 C CA . LEU A 1 310 ? -24.234 -22.859 -9.867 1 98.19 310 LEU A CA 1
ATOM 2306 C C . LEU A 1 310 ? -24.547 -21.594 -10.648 1 98.19 310 LEU A C 1
ATOM 2308 O O . LEU A 1 310 ? -25.672 -21.406 -11.094 1 98.19 310 LEU A O 1
ATOM 2312 N N . SER A 1 311 ? -23.641 -20.703 -10.781 1 97.44 311 SER A N 1
ATOM 2313 C CA . SER A 1 311 ? -23.625 -19.484 -11.578 1 97.44 311 SER A CA 1
ATOM 2314 C C . SER A 1 311 ? -22.203 -19.125 -11.992 1 97.44 311 SER A C 1
ATOM 2316 O O . SER A 1 311 ? -21.25 -19.859 -11.703 1 97.44 311 SER A O 1
ATOM 2318 N N . LYS A 1 312 ? -22.094 -18.047 -12.617 1 94.75 312 LYS A N 1
ATOM 2319 C CA . LYS A 1 312 ? -20.75 -17.578 -12.977 1 94.75 312 LYS A CA 1
ATOM 2320 C C . LYS A 1 312 ? -19.969 -17.172 -11.734 1 94.75 312 LYS A C 1
ATOM 2322 O O . LYS A 1 312 ? -18.75 -17.016 -11.789 1 94.75 312 LYS A O 1
ATOM 2327 N N . ARG A 1 313 ? -20.625 -17.047 -10.547 1 96.81 313 ARG A N 1
ATOM 2328 C CA . ARG A 1 313 ? -19.984 -16.469 -9.367 1 96.81 313 ARG A CA 1
ATOM 2329 C C . ARG A 1 313 ? -19.859 -17.5 -8.258 1 96.81 313 ARG A C 1
ATOM 2331 O O . ARG A 1 313 ? -19.062 -17.328 -7.328 1 96.81 313 ARG A O 1
ATOM 2338 N N . THR A 1 314 ? -20.719 -18.469 -8.289 1 98.31 314 THR A N 1
ATOM 2339 C CA . THR A 1 314 ? -20.812 -19.375 -7.148 1 98.31 314 THR A CA 1
ATOM 2340 C C . THR A 1 314 ? -20.5 -20.812 -7.574 1 98.31 314 THR A C 1
ATOM 2342 O O . THR A 1 314 ? -21.188 -21.359 -8.445 1 98.31 314 THR A O 1
ATOM 2345 N N . MET A 1 315 ? -19.516 -21.453 -6.867 1 98.69 315 MET A N 1
ATOM 2346 C CA . MET A 1 315 ? -19.078 -22.781 -7.258 1 98.69 315 MET A CA 1
ATOM 2347 C C . MET A 1 315 ? -18.766 -23.641 -6.031 1 98.69 315 MET A C 1
ATOM 2349 O O . MET A 1 315 ? -17.688 -23.531 -5.457 1 98.69 315 MET A O 1
ATOM 2353 N N . PRO A 1 316 ? -19.75 -24.484 -5.578 1 98.81 316 PRO A N 1
ATOM 2354 C CA . PRO A 1 316 ? -19.328 -25.562 -4.684 1 98.81 316 PRO A CA 1
ATOM 2355 C C . PRO A 1 316 ? -18.344 -26.531 -5.34 1 98.81 316 PRO A C 1
ATOM 2357 O O . PRO A 1 316 ? -18.344 -26.688 -6.566 1 98.81 316 PRO A O 1
ATOM 2360 N N . TYR A 1 317 ? -17.484 -27.188 -4.484 1 98.88 317 TYR A N 1
ATOM 2361 C CA . TYR A 1 317 ? -16.469 -28.047 -5.07 1 98.88 317 TYR A CA 1
ATOM 2362 C C . TYR A 1 317 ? -16.031 -29.125 -4.086 1 98.88 317 TYR A C 1
ATOM 2364 O O . TYR A 1 317 ? -16.281 -29.016 -2.885 1 98.88 317 TYR A O 1
ATOM 2372 N N . VAL A 1 318 ? -15.438 -30.141 -4.605 1 98.94 318 VAL A N 1
ATOM 2373 C CA . VAL A 1 318 ? -14.664 -31.125 -3.846 1 98.94 318 VAL A CA 1
ATOM 2374 C C . VAL A 1 318 ? -13.266 -31.25 -4.445 1 98.94 318 VAL A C 1
ATOM 2376 O O . VAL A 1 318 ? -13.062 -30.969 -5.629 1 98.94 318 VAL A O 1
ATOM 2379 N N . PHE A 1 319 ? -12.289 -31.625 -3.574 1 98.88 319 PHE A N 1
ATOM 2380 C CA . PHE A 1 319 ? -10.945 -31.812 -4.117 1 98.88 319 PHE A CA 1
ATOM 2381 C C . PHE A 1 319 ? -10.203 -32.906 -3.367 1 98.88 319 PHE A C 1
ATOM 2383 O O . PHE A 1 319 ? -10.625 -33.312 -2.285 1 98.88 319 PHE A O 1
ATOM 2390 N N . PHE A 1 320 ? -9.258 -33.406 -4.035 1 98.88 320 PHE A N 1
ATOM 2391 C CA . PHE A 1 320 ? -8.281 -34.375 -3.533 1 98.88 320 PHE A CA 1
ATOM 2392 C C . PHE A 1 320 ? -6.863 -33.875 -3.812 1 98.88 320 PHE A C 1
ATOM 2394 O O . PHE A 1 320 ? -6.582 -33.375 -4.895 1 98.88 320 PHE A O 1
ATOM 2401 N N . ASP A 1 321 ? -6.016 -34 -2.816 1 98.81 321 ASP A N 1
ATOM 2402 C CA . ASP A 1 321 ? -4.602 -33.656 -2.982 1 98.81 321 ASP A CA 1
ATOM 2403 C C . ASP A 1 321 ? -3.719 -34.656 -2.236 1 98.81 321 ASP A C 1
ATOM 2405 O O . ASP A 1 321 ? -3.982 -35 -1.077 1 98.81 321 ASP A O 1
ATOM 2409 N N . ARG A 1 322 ? -2.758 -35.188 -2.887 1 98.75 322 ARG A N 1
ATOM 2410 C CA . ARG A 1 322 ? -1.744 -36.062 -2.283 1 98.75 322 ARG A CA 1
ATOM 2411 C C . ARG A 1 322 ? -0.34 -35.562 -2.629 1 98.75 322 ARG A C 1
ATOM 2413 O O . ARG A 1 322 ? 0.032 -35.531 -3.805 1 98.75 322 ARG A O 1
ATOM 2420 N N . GLU A 1 323 ? 0.422 -35.25 -1.571 1 98.25 323 GLU A N 1
ATOM 2421 C CA . GLU A 1 323 ? 1.764 -34.719 -1.758 1 98.25 323 GLU A CA 1
ATOM 2422 C C . GLU A 1 323 ? 2.799 -35.5 -0.969 1 98.25 323 GLU A C 1
ATOM 2424 O O . GLU A 1 323 ? 2.666 -35.688 0.245 1 98.25 323 GLU A O 1
ATOM 2429 N N . ASP A 1 324 ? 3.766 -36.062 -1.682 1 98.12 324 ASP A N 1
ATOM 2430 C CA . ASP A 1 324 ? 5.035 -36.469 -1.094 1 98.12 324 ASP A CA 1
ATOM 2431 C C . ASP A 1 324 ? 6.082 -35.375 -1.208 1 98.12 324 ASP A C 1
ATOM 2433 O O . ASP A 1 324 ? 6.645 -35.156 -2.281 1 98.12 324 ASP A O 1
ATOM 2437 N N . PRO A 1 325 ? 6.332 -34.656 -0.088 1 97.12 325 PRO A N 1
ATOM 2438 C CA . PRO A 1 325 ? 7.215 -33.5 -0.198 1 97.12 325 PRO A CA 1
ATOM 2439 C C . PRO A 1 325 ? 8.672 -33.875 -0.454 1 97.12 325 PRO A C 1
ATOM 2441 O O . PRO A 1 325 ? 9.461 -33.031 -0.906 1 97.12 325 PRO A O 1
ATOM 2444 N N . ASN A 1 326 ? 9.062 -35.062 -0.124 1 97.88 326 ASN A N 1
ATOM 2445 C CA . ASN A 1 326 ? 10.422 -35.531 -0.301 1 97.88 326 ASN A CA 1
ATOM 2446 C C . ASN A 1 326 ? 10.453 -37.062 -0.401 1 97.88 326 ASN A C 1
ATOM 2448 O O . ASN A 1 326 ? 10.422 -37.75 0.616 1 97.88 326 ASN A O 1
ATOM 2452 N N . SER A 1 327 ? 10.656 -37.594 -1.562 1 96.75 327 SER A N 1
ATOM 2453 C CA . SER A 1 327 ? 10.609 -39.031 -1.833 1 96.75 327 SER A CA 1
ATOM 2454 C C . SER A 1 327 ? 11.727 -39.781 -1.101 1 96.75 327 SER A C 1
ATOM 2456 O O . SER A 1 327 ? 11.688 -41 -0.973 1 96.75 327 SER A O 1
ATOM 2458 N N . HIS A 1 328 ? 12.734 -39 -0.712 1 96.5 328 HIS A N 1
ATOM 2459 C CA . HIS A 1 328 ? 13.852 -39.594 -0 1 96.5 328 HIS A CA 1
ATOM 2460 C C . HIS A 1 328 ? 13.547 -39.75 1.488 1 96.5 328 HIS A C 1
ATOM 2462 O O . HIS A 1 328 ? 14.359 -40.281 2.242 1 96.5 328 HIS A O 1
ATOM 2468 N N . LYS A 1 329 ? 12.539 -39.219 1.963 1 94 329 LYS A N 1
ATOM 2469 C CA . LYS A 1 329 ? 12.102 -39.344 3.35 1 94 329 LYS A CA 1
ATOM 2470 C C . LYS A 1 329 ? 10.766 -40.062 3.441 1 94 329 LYS A C 1
ATOM 2472 O O . LYS A 1 329 ? 9.703 -39.469 3.303 1 94 329 LYS A O 1
ATOM 2477 N N . PRO A 1 330 ? 10.875 -41.312 3.811 1 90.19 330 PRO A N 1
ATOM 2478 C CA . PRO A 1 330 ? 9.625 -42.062 3.871 1 90.19 330 PRO A CA 1
ATOM 2479 C C . PRO A 1 330 ? 8.688 -41.594 4.969 1 90.19 330 PRO A C 1
ATOM 2481 O O . PRO A 1 330 ? 9.141 -41.125 6.016 1 90.19 330 PRO A O 1
ATOM 2484 N N . GLY A 1 331 ? 7.34 -41.688 4.699 1 91.75 331 GLY A N 1
ATOM 2485 C CA . GLY A 1 331 ? 6.336 -41.406 5.711 1 91.75 331 GLY A CA 1
ATOM 2486 C C . GLY A 1 331 ? 5.918 -39.938 5.742 1 91.75 331 GLY A C 1
ATOM 2487 O O . GLY A 1 331 ? 5.129 -39.531 6.602 1 91.75 331 GLY A O 1
ATOM 2488 N N . ASP A 1 332 ? 6.355 -39.094 4.801 1 93.75 332 ASP A N 1
ATOM 2489 C CA . ASP A 1 332 ? 6.098 -37.656 4.855 1 93.75 332 ASP A CA 1
ATOM 2490 C C . ASP A 1 332 ? 4.93 -37.281 3.947 1 93.75 332 ASP A C 1
ATOM 2492 O O . ASP A 1 332 ? 4.613 -36.094 3.799 1 93.75 332 ASP A O 1
ATOM 2496 N N . THR A 1 333 ? 4.293 -38.25 3.416 1 97.12 333 THR A N 1
ATOM 2497 C CA . THR A 1 333 ? 3.213 -38 2.471 1 97.12 333 THR A CA 1
ATOM 2498 C C . THR A 1 333 ? 2.012 -37.375 3.18 1 97.12 333 THR A C 1
ATOM 2500 O O . THR A 1 333 ? 1.651 -37.781 4.281 1 97.12 333 THR A O 1
ATOM 2503 N N . VAL A 1 334 ? 1.396 -36.344 2.598 1 97.56 334 VAL A N 1
ATOM 2504 C CA . VAL A 1 334 ? 0.188 -35.719 3.096 1 97.56 334 VAL A CA 1
ATOM 2505 C C . VAL A 1 334 ? -0.95 -35.906 2.096 1 97.56 334 VAL A C 1
ATOM 2507 O O . VAL A 1 334 ? -0.78 -35.656 0.898 1 97.56 334 VAL A O 1
ATOM 2510 N N . THR A 1 335 ? -2.029 -36.375 2.574 1 98.44 335 THR A N 1
ATOM 2511 C CA . THR A 1 335 ? -3.238 -36.531 1.77 1 98.44 335 THR A CA 1
ATOM 2512 C C . THR A 1 335 ? -4.355 -35.625 2.318 1 98.44 335 THR A C 1
ATOM 2514 O O . THR A 1 335 ? -4.629 -35.656 3.521 1 98.44 335 THR A O 1
ATOM 2517 N N . THR A 1 336 ? -4.98 -34.844 1.455 1 98.62 336 THR A N 1
ATOM 2518 C CA . THR A 1 336 ? -6.066 -33.969 1.843 1 98.62 336 THR A CA 1
ATOM 2519 C C . THR A 1 336 ? -7.285 -34.156 0.945 1 98.62 336 THR A C 1
ATOM 2521 O O . THR A 1 336 ? -7.148 -34.281 -0.274 1 98.62 336 THR A O 1
ATOM 2524 N N . VAL A 1 337 ? -8.414 -34.281 1.529 1 98.81 337 VAL A N 1
ATOM 2525 C CA . VAL A 1 337 ? -9.695 -34.25 0.828 1 98.81 337 VAL A CA 1
ATOM 2526 C C . VAL A 1 337 ? -10.578 -33.156 1.406 1 98.81 337 VAL A C 1
ATOM 2528 O O . VAL A 1 337 ? -10.578 -32.906 2.617 1 98.81 337 VAL A O 1
ATOM 2531 N N . GLY A 1 338 ? -11.281 -32.438 0.513 1 98.75 338 GLY A N 1
ATOM 2532 C CA . GLY A 1 338 ? -12.078 -31.344 1.034 1 98.75 338 GLY A CA 1
ATOM 2533 C C . GLY A 1 338 ? -13.312 -31.062 0.197 1 98.75 338 GLY A C 1
ATOM 2534 O O . GLY A 1 338 ? -13.406 -31.5 -0.951 1 98.75 338 GLY A O 1
ATOM 2535 N N . ILE A 1 339 ? -14.273 -30.359 0.789 1 98.88 339 ILE A N 1
ATOM 2536 C CA . ILE A 1 339 ? -15.477 -29.812 0.177 1 98.88 339 ILE A CA 1
ATOM 2537 C C . ILE A 1 339 ? -15.617 -28.328 0.542 1 98.88 339 ILE A C 1
ATOM 2539 O O . ILE A 1 339 ? -15.336 -27.938 1.679 1 98.88 339 ILE A O 1
ATOM 2543 N N . GLY A 1 340 ? -15.891 -27.562 -0.465 1 98.88 340 GLY A N 1
ATOM 2544 C CA . GLY A 1 340 ? -15.992 -26.141 -0.179 1 98.88 340 GLY A CA 1
ATOM 2545 C C . GLY A 1 340 ? -16.859 -25.391 -1.174 1 98.88 340 GLY A C 1
ATOM 2546 O O . GLY A 1 340 ? -17.594 -26 -1.947 1 98.88 340 GLY A O 1
ATOM 2547 N N . ILE A 1 341 ? -16.859 -24.078 -1.043 1 98.88 341 ILE A N 1
ATOM 2548 C CA . ILE A 1 341 ? -17.609 -23.203 -1.94 1 98.88 341 ILE A CA 1
ATOM 2549 C C . ILE A 1 341 ? -16.812 -21.922 -2.182 1 98.88 341 ILE A C 1
ATOM 2551 O O . ILE A 1 341 ? -16.203 -21.375 -1.257 1 98.88 341 ILE A O 1
ATOM 2555 N N . GLN A 1 342 ? -16.828 -21.531 -3.396 1 98.75 342 GLN A N 1
ATOM 2556 C CA . GLN A 1 342 ? -16.234 -20.266 -3.818 1 98.75 342 GLN A CA 1
ATOM 2557 C C . GLN A 1 342 ? -17.297 -19.312 -4.355 1 98.75 342 GLN A C 1
ATOM 2559 O O . GLN A 1 342 ? -18.172 -19.703 -5.137 1 98.75 342 GLN A O 1
ATOM 2564 N N . HIS A 1 343 ? -17.266 -18.078 -3.912 1 98.62 343 HIS A N 1
ATOM 2565 C CA . HIS A 1 343 ? -18.172 -17.047 -4.41 1 98.62 343 HIS A CA 1
ATOM 2566 C C . HIS A 1 343 ? -17.391 -15.781 -4.781 1 98.62 343 HIS A C 1
ATOM 2568 O O . HIS A 1 343 ? -16.641 -15.242 -3.965 1 98.62 343 HIS A O 1
ATOM 2574 N N . LYS A 1 344 ? -17.641 -15.445 -5.992 1 97.44 344 LYS A N 1
ATOM 2575 C CA . LYS A 1 344 ? -17.047 -14.203 -6.492 1 97.44 344 LYS A CA 1
ATOM 2576 C C . LYS A 1 344 ? -18.109 -13.109 -6.602 1 97.44 344 LYS A C 1
ATOM 2578 O O . LYS A 1 344 ? -19.266 -13.383 -6.891 1 97.44 344 LYS A O 1
ATOM 2583 N N . PHE A 1 345 ? -17.641 -11.859 -6.43 1 95.25 345 PHE A N 1
ATOM 2584 C CA . PHE A 1 345 ? -18.562 -10.734 -6.559 1 95.25 345 PHE A CA 1
ATOM 2585 C C . PHE A 1 345 ? -17.859 -9.539 -7.191 1 95.25 345 PHE A C 1
ATOM 2587 O O . PHE A 1 345 ? -16.625 -9.43 -7.137 1 95.25 345 PHE A O 1
ATOM 2594 N N . MET B 1 1 ? -19.5 54.219 -11.117 1 27.84 1 MET B N 1
ATOM 2595 C CA . MET B 1 1 ? -18.531 53.719 -10.133 1 27.84 1 MET B CA 1
ATOM 2596 C C . MET B 1 1 ? -18.703 52.219 -9.898 1 27.84 1 MET B C 1
ATOM 2598 O O . MET B 1 1 ? -19.656 51.812 -9.234 1 27.84 1 MET B O 1
ATOM 2602 N N . LYS B 1 2 ? -18.469 51.406 -10.953 1 30.72 2 LYS B N 1
ATOM 2603 C CA . LYS B 1 2 ? -18.922 50.094 -11.414 1 30.72 2 LYS B CA 1
ATOM 2604 C C . LYS B 1 2 ? -18.359 48.969 -10.531 1 30.72 2 LYS B C 1
ATOM 2606 O O . LYS B 1 2 ? -17.141 48.875 -10.359 1 30.72 2 LYS B O 1
ATOM 2611 N N . GLY B 1 3 ? -19.047 48.594 -9.414 1 28.64 3 GLY B N 1
ATOM 2612 C CA . GLY B 1 3 ? -18.766 47.75 -8.273 1 28.64 3 GLY B CA 1
ATOM 2613 C C . GLY B 1 3 ? -18.297 46.344 -8.672 1 28.64 3 GLY B C 1
ATOM 2614 O O . GLY B 1 3 ? -18.969 45.656 -9.461 1 28.64 3 GLY B O 1
ATOM 2615 N N . ILE B 1 4 ? -16.922 46.188 -8.891 1 27.91 4 ILE B N 1
ATOM 2616 C CA . ILE B 1 4 ? -16.219 45.031 -9.406 1 27.91 4 ILE B CA 1
ATOM 2617 C C . ILE B 1 4 ? -16.641 43.781 -8.617 1 27.91 4 ILE B C 1
ATOM 2619 O O . ILE B 1 4 ? -16.516 43.75 -7.391 1 27.91 4 ILE B O 1
ATOM 2623 N N . GLN B 1 5 ? -17.672 43.031 -9.047 1 27.25 5 GLN B N 1
ATOM 2624 C CA . GLN B 1 5 ? -18.25 41.781 -8.555 1 27.25 5 GLN B CA 1
ATOM 2625 C C . GLN B 1 5 ? -17.156 40.719 -8.344 1 27.25 5 GLN B C 1
ATOM 2627 O O . GLN B 1 5 ? -16.5 40.281 -9.297 1 27.25 5 GLN B O 1
ATOM 2632 N N . THR B 1 6 ? -16.281 40.938 -7.258 1 26.38 6 THR B N 1
ATOM 2633 C CA . THR B 1 6 ? -15.211 40.031 -6.875 1 26.38 6 THR B CA 1
ATOM 2634 C C . THR B 1 6 ? -15.727 38.594 -6.809 1 26.38 6 THR B C 1
ATOM 2636 O O . THR B 1 6 ? -16.656 38.281 -6.051 1 26.38 6 THR B O 1
ATOM 2639 N N . LYS B 1 7 ? -15.742 37.844 -7.926 1 26.88 7 LYS B N 1
ATOM 2640 C CA . LYS B 1 7 ? -16.125 36.469 -8.102 1 26.88 7 LYS B CA 1
ATOM 2641 C C . LYS B 1 7 ? -15.391 35.562 -7.117 1 26.88 7 LYS B C 1
ATOM 2643 O O . LYS B 1 7 ? -14.156 35.531 -7.094 1 26.88 7 LYS B O 1
ATOM 2648 N N . SER B 1 8 ? -15.859 35.375 -5.867 1 25.11 8 SER B N 1
ATOM 2649 C CA . SER B 1 8 ? -15.438 34.406 -4.855 1 25.11 8 SER B CA 1
ATOM 2650 C C . SER B 1 8 ? -15.195 33.031 -5.465 1 25.11 8 SER B C 1
ATOM 2652 O O . SER B 1 8 ? -16.094 32.438 -6.066 1 25.11 8 SER B O 1
ATOM 2654 N N . ALA B 1 9 ? -14.062 32.906 -6.137 1 25.8 9 ALA B N 1
ATOM 2655 C CA . ALA B 1 9 ? -13.68 31.594 -6.668 1 25.8 9 ALA B CA 1
ATOM 2656 C C . ALA B 1 9 ? -13.883 30.5 -5.625 1 25.8 9 ALA B C 1
ATOM 2658 O O . ALA B 1 9 ? -13.172 30.453 -4.617 1 25.8 9 ALA B O 1
ATOM 2659 N N . LEU B 1 10 ? -15.102 30.094 -5.328 1 23.42 10 LEU B N 1
ATOM 2660 C CA . LEU B 1 10 ? -15.469 28.922 -4.555 1 23.42 10 LEU B CA 1
ATOM 2661 C C . LEU B 1 10 ? -14.586 27.734 -4.93 1 23.42 10 LEU B C 1
ATOM 2663 O O . LEU B 1 10 ? -14.398 27.438 -6.113 1 23.42 10 LEU B O 1
ATOM 2667 N N . ALA B 1 11 ? -13.555 27.469 -4.078 1 25.36 11 ALA B N 1
ATOM 2668 C CA . ALA B 1 11 ? -12.711 26.281 -4.031 1 25.36 11 ALA B CA 1
ATOM 2669 C C . ALA B 1 11 ? -13.508 25.031 -4.391 1 25.36 11 ALA B C 1
ATOM 2671 O O . ALA B 1 11 ? -14.406 24.625 -3.646 1 25.36 11 ALA B O 1
ATOM 2672 N N . ARG B 1 12 ? -13.812 24.859 -5.641 1 23.89 12 ARG B N 1
ATOM 2673 C CA . ARG B 1 12 ? -14.406 23.594 -6.066 1 23.89 12 ARG B CA 1
ATOM 2674 C C . ARG B 1 12 ? -13.625 22.406 -5.516 1 23.89 12 ARG B C 1
ATOM 2676 O O . ARG B 1 12 ? -12.43 22.266 -5.793 1 23.89 12 ARG B O 1
ATOM 2683 N N . ALA B 1 13 ? -13.789 22.047 -4.27 1 25.12 13 ALA B N 1
ATOM 2684 C CA . ALA B 1 13 ? -13.391 20.75 -3.725 1 25.12 13 ALA B CA 1
ATOM 2685 C C . ALA B 1 13 ? -13.531 19.641 -4.77 1 25.12 13 ALA B C 1
ATOM 268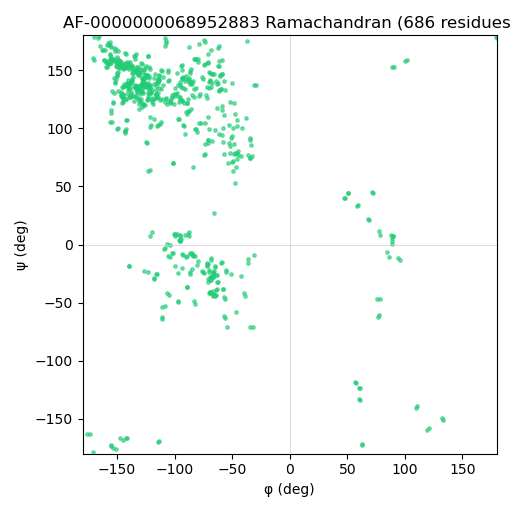7 O O . ALA B 1 13 ? -14.625 19.391 -5.273 1 25.12 13 ALA B O 1
ATOM 2688 N N . CYS B 1 14 ? -12.602 19.625 -5.66 1 26.98 14 CYS B N 1
ATOM 2689 C CA . CYS B 1 14 ? -12.57 18.5 -6.586 1 26.98 14 CYS B CA 1
ATOM 2690 C C . CYS B 1 14 ? -12.984 17.203 -5.887 1 26.98 14 CYS B C 1
ATOM 2692 O O . CYS B 1 14 ? -12.297 16.734 -4.98 1 26.98 14 CYS B O 1
ATOM 2694 N N . ILE B 1 15 ? -14.258 17.016 -5.672 1 29.31 15 ILE B N 1
ATOM 2695 C CA . ILE B 1 15 ? -14.852 15.758 -5.227 1 29.31 15 ILE B CA 1
ATOM 2696 C C . ILE B 1 15 ? -14.336 14.609 -6.094 1 29.31 15 ILE B C 1
ATOM 2698 O O . ILE B 1 15 ? -14.609 14.555 -7.293 1 29.31 15 ILE B O 1
ATOM 2702 N N . GLY B 1 16 ? -13.156 14.258 -5.938 1 32.34 16 GLY B N 1
ATOM 2703 C CA . GLY B 1 16 ? -12.812 12.961 -6.508 1 32.34 16 GLY B CA 1
ATOM 2704 C C . GLY B 1 16 ? -13.977 11.984 -6.512 1 32.34 16 GLY B C 1
ATOM 2705 O O . GLY B 1 16 ? -14.969 12.195 -5.805 1 32.34 16 GLY B O 1
ATOM 2706 N N . GLY B 1 17 ? -14.156 11.266 -7.586 1 36.69 17 GLY B N 1
ATOM 2707 C CA . GLY B 1 17 ? -15.227 10.312 -7.844 1 36.69 17 GLY B CA 1
ATOM 2708 C C . GLY B 1 17 ? -15.477 9.367 -6.68 1 36.69 17 GLY B C 1
ATOM 2709 O O . GLY B 1 17 ? -14.656 8.484 -6.41 1 36.69 17 GLY B O 1
ATOM 2710 N N . ALA B 1 18 ? -15.953 9.977 -5.617 1 44.12 18 ALA B N 1
ATOM 2711 C CA . ALA B 1 18 ? -16.5 9.18 -4.52 1 44.12 18 ALA B CA 1
ATOM 2712 C C . ALA B 1 18 ? -17.625 8.281 -5 1 44.12 18 ALA B C 1
ATOM 2714 O O . ALA B 1 18 ? -18.469 8.703 -5.793 1 44.12 18 ALA B O 1
ATOM 2715 N N . LEU B 1 19 ? -17.391 7.031 -5.008 1 47.88 19 LEU B N 1
ATOM 2716 C CA . LEU B 1 19 ? -18.484 6.086 -5.156 1 47.88 19 LEU B CA 1
ATOM 2717 C C . LEU B 1 19 ? -19.516 6.258 -4.039 1 47.88 19 LEU B C 1
ATOM 2719 O O . LEU B 1 19 ? -19.188 6.074 -2.863 1 47.88 19 LEU B O 1
ATOM 2723 N N . ALA B 1 20 ? -20.562 7.094 -4.414 1 49.31 20 ALA B N 1
ATOM 2724 C CA . ALA B 1 20 ? -21.625 7.242 -3.434 1 49.31 20 ALA B CA 1
ATOM 2725 C C . ALA B 1 20 ? -22.594 6.059 -3.486 1 49.31 20 ALA B C 1
ATOM 2727 O O . ALA B 1 20 ? -23.094 5.703 -4.555 1 49.31 20 ALA B O 1
ATOM 2728 N N . LEU B 1 21 ? -22.438 5.074 -2.633 1 49 21 LEU B N 1
ATOM 2729 C CA . LEU B 1 21 ? -23.531 4.129 -2.428 1 49 21 LEU B CA 1
ATOM 2730 C C . LEU B 1 21 ? -24.719 4.805 -1.756 1 49 21 LEU B C 1
ATOM 2732 O O . LEU B 1 21 ? -24.594 5.363 -0.664 1 49 21 LEU B O 1
ATOM 2736 N N . LEU B 1 22 ? -25.578 5.355 -2.695 1 45.72 22 LEU B N 1
ATOM 2737 C CA . LEU B 1 22 ? -26.766 5.992 -2.141 1 45.72 22 LEU B CA 1
ATOM 2738 C C . LEU B 1 22 ? -27.719 4.957 -1.559 1 45.72 22 LEU B C 1
ATOM 2740 O O . LEU B 1 22 ? -27.969 3.918 -2.178 1 45.72 22 LEU B O 1
ATOM 2744 N N . SER B 1 23 ? -27.672 4.805 -0.269 1 47.41 23 SER B N 1
ATOM 2745 C CA . SER B 1 23 ? -28.766 4.016 0.316 1 47.41 23 SER B CA 1
ATOM 2746 C C . SER B 1 23 ? -30.125 4.613 -0.015 1 47.41 23 SER B C 1
ATOM 2748 O O . SER B 1 23 ? -30.234 5.809 -0.291 1 47.41 23 SER B O 1
ATOM 2750 N N . ALA B 1 24 ? -31.078 3.758 -0.29 1 45 24 ALA B N 1
ATOM 2751 C CA . ALA B 1 24 ? -32.469 4.051 -0.588 1 45 24 ALA B CA 1
ATOM 2752 C C . ALA B 1 24 ? -33 5.176 0.301 1 45 24 ALA B C 1
ATOM 2754 O O . ALA B 1 24 ? -34.031 5.77 0.008 1 45 24 ALA B O 1
ATOM 2755 N N . ALA B 1 25 ? -32.719 5.234 1.535 1 45.31 25 ALA B N 1
ATOM 2756 C CA . ALA B 1 25 ? -33.344 6.348 2.221 1 45.31 25 ALA B CA 1
ATOM 2757 C C . ALA B 1 25 ? -32.688 7.672 1.869 1 45.31 25 ALA B C 1
ATOM 2759 O O . ALA B 1 25 ? -31.469 7.797 1.949 1 45.31 25 ALA B O 1
ATOM 2760 N N . ALA B 1 26 ? -33.312 8.523 1.021 1 52.41 26 ALA B N 1
ATOM 2761 C CA . ALA B 1 26 ? -33.031 9.789 0.331 1 52.41 26 ALA B CA 1
ATOM 2762 C C . ALA B 1 26 ? -32.094 10.672 1.141 1 52.41 26 ALA B C 1
ATOM 2764 O O . ALA B 1 26 ? -31.391 11.516 0.579 1 52.41 26 ALA B O 1
ATOM 2765 N N . ASP B 1 27 ? -31.703 10.367 2.529 1 69.81 27 ASP B N 1
ATOM 2766 C CA . ASP B 1 27 ? -31.125 11.375 3.422 1 69.81 27 ASP B CA 1
ATOM 2767 C C . ASP B 1 27 ? -29.75 10.945 3.922 1 69.81 27 ASP B C 1
ATOM 2769 O O . ASP B 1 27 ? -29.203 11.547 4.852 1 69.81 27 ASP B O 1
ATOM 2773 N N . ALA B 1 28 ? -29.25 9.773 3.324 1 77.81 28 ALA B N 1
ATOM 2774 C CA . ALA B 1 28 ? -27.938 9.305 3.76 1 77.81 28 ALA B CA 1
ATOM 2775 C C . ALA B 1 28 ? -27.031 9 2.564 1 77.81 28 ALA B C 1
ATOM 2777 O O . ALA B 1 28 ? -27.516 8.562 1.515 1 77.81 28 ALA B O 1
ATOM 2778 N N . SER B 1 29 ? -25.766 9.508 2.711 1 86.25 29 SER B N 1
ATOM 2779 C CA . SER B 1 29 ? -24.812 9.25 1.646 1 86.25 29 SER B CA 1
ATOM 2780 C C . SER B 1 29 ? -23.531 8.641 2.199 1 86.25 29 SER B C 1
ATOM 2782 O O . SER B 1 29 ? -23.141 8.93 3.332 1 86.25 29 SER B O 1
ATOM 2784 N N . VAL B 1 30 ? -22.938 7.629 1.465 1 89.12 30 VAL B N 1
ATOM 2785 C CA . VAL B 1 30 ? -21.609 7.082 1.729 1 89.12 30 VAL B CA 1
ATOM 2786 C C . VAL B 1 30 ? -20.734 7.219 0.486 1 89.12 30 VAL B C 1
ATOM 2788 O O . VAL B 1 30 ? -21.172 6.91 -0.625 1 89.12 30 VAL B O 1
ATOM 2791 N N . THR B 1 31 ? -19.562 7.734 0.672 1 89.81 31 THR B N 1
ATOM 2792 C CA . THR B 1 31 ? -18.609 7.922 -0.419 1 89.81 31 THR B CA 1
ATOM 2793 C C . THR B 1 31 ? -17.328 7.148 -0.153 1 89.81 31 THR B C 1
ATOM 2795 O O . THR B 1 31 ? -16.75 7.234 0.938 1 89.81 31 THR B O 1
ATOM 2798 N N . LEU B 1 32 ? -16.938 6.367 -1.232 1 91.25 32 LEU B N 1
ATOM 2799 C CA . LEU B 1 32 ? -15.609 5.77 -1.226 1 91.25 32 LEU B CA 1
ATOM 2800 C C . LEU B 1 32 ? -14.594 6.695 -1.886 1 91.25 32 LEU B C 1
ATOM 2802 O O . LEU B 1 32 ? -14.898 7.328 -2.9 1 91.25 32 LEU B O 1
ATOM 2806 N N . TYR B 1 33 ? -13.406 6.738 -1.306 1 92.5 33 TYR B N 1
ATOM 2807 C CA . TYR B 1 33 ? -12.367 7.582 -1.89 1 92.5 33 TYR B CA 1
ATOM 2808 C C . TYR B 1 33 ? -10.977 7.039 -1.568 1 92.5 33 TYR B C 1
ATOM 2810 O O . TYR B 1 33 ? -10.836 6.109 -0.769 1 92.5 33 TYR B O 1
ATOM 2818 N N . GLY B 1 34 ? -9.984 7.617 -2.256 1 94.81 34 GLY B N 1
ATOM 2819 C CA . GLY B 1 34 ? -8.625 7.227 -1.922 1 94.81 34 GLY B CA 1
ATOM 2820 C C . GLY B 1 34 ? -7.574 7.926 -2.766 1 94.81 34 GLY B C 1
ATOM 2821 O O . GLY B 1 34 ? -7.902 8.805 -3.57 1 94.81 34 GLY B O 1
ATOM 2822 N N . ARG B 1 35 ? -6.332 7.559 -2.406 1 96.56 35 ARG B N 1
ATOM 2823 C CA . ARG B 1 35 ? -5.145 8.086 -3.07 1 96.56 35 ARG B CA 1
ATOM 2824 C C . ARG B 1 35 ? -4.043 7.031 -3.145 1 96.56 35 ARG B C 1
ATOM 2826 O O . ARG B 1 35 ? -3.773 6.34 -2.158 1 96.56 35 ARG B O 1
ATOM 2833 N N . LEU B 1 36 ? -3.57 6.852 -4.316 1 97.62 36 LEU B N 1
ATOM 2834 C CA . LEU B 1 36 ? -2.312 6.141 -4.52 1 97.62 36 LEU B CA 1
ATOM 2835 C C . LEU B 1 36 ? -1.204 7.109 -4.926 1 97.62 36 LEU B C 1
ATOM 2837 O O . LEU B 1 36 ? -1.38 7.91 -5.844 1 97.62 36 LEU B O 1
ATOM 2841 N N . ASP B 1 37 ? -0.132 7.074 -4.203 1 98.19 37 ASP B N 1
ATOM 2842 C CA . ASP B 1 37 ? 0.991 7.977 -4.434 1 98.19 37 ASP B CA 1
ATOM 2843 C C . ASP B 1 37 ? 2.324 7.266 -4.223 1 98.19 37 ASP B C 1
ATOM 2845 O O . ASP B 1 37 ? 2.697 6.957 -3.088 1 98.19 37 ASP B O 1
ATOM 2849 N N . THR B 1 38 ? 2.98 7.008 -5.359 1 97.12 38 THR B N 1
ATOM 2850 C CA . THR B 1 38 ? 4.203 6.215 -5.32 1 97.12 38 THR B CA 1
ATOM 2851 C C . THR B 1 38 ? 5.273 6.828 -6.219 1 97.12 38 THR B C 1
ATOM 2853 O O . THR B 1 38 ? 4.969 7.336 -7.301 1 97.12 38 THR B O 1
ATOM 2856 N N . ASP B 1 39 ? 6.512 6.797 -5.738 1 96.25 39 ASP B N 1
ATOM 2857 C CA . ASP B 1 39 ? 7.594 7.312 -6.57 1 96.25 39 ASP B CA 1
ATOM 2858 C C . ASP B 1 39 ? 8.789 6.363 -6.559 1 96.25 39 ASP B C 1
ATOM 2860 O O . ASP B 1 39 ? 8.875 5.469 -5.715 1 96.25 39 ASP B O 1
ATOM 2864 N N . ILE B 1 40 ? 9.625 6.461 -7.512 1 95.38 40 ILE B N 1
ATOM 2865 C CA . ILE B 1 40 ? 11 5.973 -7.504 1 95.38 40 ILE B CA 1
ATOM 2866 C C . ILE B 1 40 ? 11.953 7.129 -7.219 1 95.38 40 ILE B C 1
ATOM 2868 O O . ILE B 1 40 ? 11.883 8.18 -7.863 1 95.38 40 ILE B O 1
ATOM 2872 N N . GLU B 1 41 ? 12.789 6.922 -6.246 1 94.56 41 GLU B N 1
ATOM 2873 C CA . GLU B 1 41 ? 13.672 8.031 -5.891 1 94.56 41 GLU B CA 1
ATOM 2874 C C . GLU B 1 41 ? 15.094 7.543 -5.645 1 94.56 41 GLU B C 1
ATOM 2876 O O . GLU B 1 41 ? 15.312 6.371 -5.34 1 94.56 41 GLU B O 1
ATOM 2881 N N . TYR B 1 42 ? 16.016 8.438 -6 1 92.56 42 TYR B N 1
ATOM 2882 C CA . TYR B 1 42 ? 17.438 8.328 -5.656 1 92.56 42 TYR B CA 1
ATOM 2883 C C . TYR B 1 42 ? 17.781 9.211 -4.465 1 92.56 42 TYR B C 1
ATOM 2885 O O . TYR B 1 42 ? 17.531 10.414 -4.484 1 92.56 42 TYR B O 1
ATOM 2893 N N . GLN B 1 43 ? 18.297 8.594 -3.385 1 91.5 43 GLN B N 1
ATOM 2894 C CA . GLN B 1 43 ? 18.656 9.32 -2.17 1 91.5 43 GLN B CA 1
ATOM 2895 C C . GLN B 1 43 ? 20.141 9.148 -1.844 1 91.5 43 GLN B C 1
ATOM 2897 O O . GLN B 1 43 ? 20.672 8.047 -1.933 1 91.5 43 GLN B O 1
ATOM 2902 N N . LYS B 1 44 ? 20.766 10.242 -1.586 1 91.19 44 LYS B N 1
ATOM 2903 C CA . LYS B 1 44 ? 22.156 10.266 -1.137 1 91.19 44 LYS B CA 1
ATOM 2904 C C . LYS B 1 44 ? 22.281 10.914 0.239 1 91.19 44 LYS B C 1
ATOM 2906 O O . LYS B 1 44 ? 21.75 12.008 0.467 1 91.19 44 LYS B O 1
ATOM 2911 N N . GLY B 1 45 ? 22.875 10.188 1.217 1 90 45 GLY B N 1
ATOM 2912 C CA . GLY B 1 45 ? 23.078 10.688 2.566 1 90 45 GLY B CA 1
ATOM 2913 C C . GLY B 1 45 ? 24.375 10.188 3.197 1 90 45 GLY B C 1
ATOM 2914 O O . GLY B 1 45 ? 25.25 9.695 2.498 1 90 45 GLY B O 1
ATOM 2915 N N . PRO B 1 46 ? 24.531 10.383 4.496 1 85.31 46 PRO B N 1
ATOM 2916 C CA . PRO B 1 46 ? 25.766 10 5.188 1 85.31 46 PRO B CA 1
ATOM 2917 C C . PRO B 1 46 ? 26.016 8.492 5.133 1 85.31 46 PRO B C 1
ATOM 2919 O O . PRO B 1 46 ? 27.172 8.062 5.18 1 85.31 46 PRO B O 1
ATOM 2922 N N . ASP B 1 47 ? 24.984 7.742 5.008 1 78.62 47 ASP B N 1
ATOM 2923 C CA . ASP B 1 47 ? 25.141 6.293 5.027 1 78.62 47 ASP B CA 1
ATOM 2924 C C . ASP B 1 47 ? 25.234 5.73 3.611 1 78.62 47 ASP B C 1
ATOM 2926 O O . ASP B 1 47 ? 25.172 4.516 3.416 1 78.62 47 ASP B O 1
ATOM 2930 N N . GLY B 1 48 ? 25.312 6.609 2.605 1 83.94 48 GLY B N 1
ATOM 2931 C CA . GLY B 1 48 ? 25.453 6.156 1.231 1 83.94 48 GLY B CA 1
ATOM 2932 C C . GLY B 1 48 ? 24.328 6.613 0.327 1 83.94 48 GLY B C 1
ATOM 2933 O O . GLY B 1 48 ? 23.781 7.711 0.501 1 83.94 48 GLY B O 1
ATOM 2934 N N . ARG B 1 49 ? 24.188 5.832 -0.796 1 85.19 49 ARG B N 1
ATOM 2935 C CA . ARG B 1 49 ? 23.172 6.168 -1.792 1 85.19 49 ARG B CA 1
ATOM 2936 C C . ARG B 1 49 ? 22.281 4.965 -2.1 1 85.19 49 ARG B C 1
ATOM 2938 O O . ARG B 1 49 ? 22.703 3.818 -1.946 1 85.19 49 ARG B O 1
ATOM 2945 N N . ALA B 1 50 ? 21.047 5.277 -2.424 1 82.5 50 ALA B N 1
ATOM 2946 C CA . ALA B 1 50 ? 20.109 4.203 -2.756 1 82.5 50 ALA B CA 1
ATOM 2947 C C . ALA B 1 50 ? 19.062 4.68 -3.756 1 82.5 50 ALA B C 1
ATOM 2949 O O . ALA B 1 50 ? 18.672 5.848 -3.736 1 82.5 50 ALA B O 1
ATOM 2950 N N . THR B 1 51 ? 18.672 3.742 -4.645 1 87.38 51 THR B N 1
ATOM 2951 C CA . THR B 1 51 ? 17.484 3.893 -5.461 1 87.38 51 THR B CA 1
ATOM 2952 C C . THR B 1 51 ? 16.344 3.027 -4.922 1 87.38 51 THR B C 1
ATOM 2954 O O . THR B 1 51 ? 16.5 1.815 -4.762 1 87.38 51 THR B O 1
ATOM 2957 N N . GLN B 1 52 ? 15.234 3.697 -4.633 1 89.06 52 GLN B N 1
ATOM 2958 C CA . GLN B 1 52 ? 14.148 2.982 -3.963 1 89.06 52 GLN B CA 1
ATOM 2959 C C . GLN B 1 52 ? 12.789 3.414 -4.5 1 89.06 52 GLN B C 1
ATOM 2961 O O . GLN B 1 52 ? 12.656 4.5 -5.066 1 89.06 52 GLN B O 1
ATOM 2966 N N . MET B 1 53 ? 11.883 2.518 -4.398 1 91.75 53 MET B N 1
ATOM 2967 C CA . MET B 1 53 ? 10.484 2.898 -4.559 1 91.75 53 MET B CA 1
ATOM 2968 C C . MET B 1 53 ? 9.852 3.236 -3.211 1 91.75 53 MET B C 1
ATOM 2970 O O . MET B 1 53 ? 10.062 2.527 -2.227 1 91.75 53 MET B O 1
ATOM 2974 N N . VAL B 1 54 ? 9.102 4.363 -3.18 1 93.25 54 VAL B N 1
ATOM 2975 C CA . VAL B 1 54 ? 8.586 4.859 -1.905 1 93.25 54 VAL B CA 1
ATOM 2976 C C . VAL B 1 54 ? 7.109 5.211 -2.043 1 93.25 54 VAL B C 1
ATOM 2978 O O . VAL B 1 54 ? 6.703 5.844 -3.021 1 93.25 54 VAL B O 1
ATOM 2981 N N . ASP B 1 55 ? 6.363 4.715 -1.111 1 96.19 55 ASP B N 1
ATOM 2982 C CA . ASP B 1 55 ? 4.992 5.191 -0.96 1 96.19 55 ASP B CA 1
ATOM 2983 C C . ASP B 1 55 ? 4.957 6.562 -0.294 1 96.19 55 ASP B C 1
ATOM 2985 O O . ASP B 1 55 ? 5.742 6.836 0.618 1 96.19 55 ASP B O 1
ATOM 2989 N N . ASN B 1 56 ? 4.004 7.379 -0.736 1 96.75 56 ASN B N 1
ATOM 2990 C CA . ASN B 1 56 ? 3.857 8.711 -0.167 1 96.75 56 ASN B CA 1
ATOM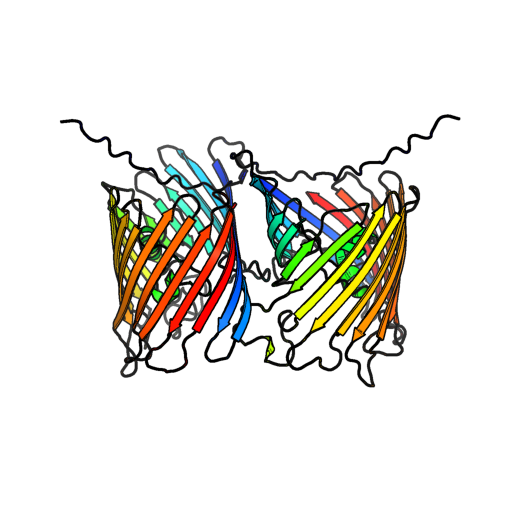 2991 C C . ASN B 1 56 ? 2.457 8.93 0.399 1 96.75 56 ASN B C 1
ATOM 2993 O O . ASN B 1 56 ? 1.748 9.852 -0.02 1 96.75 56 ASN B O 1
ATOM 2997 N N . ALA B 1 57 ? 2.082 8.148 1.425 1 96.56 57 ALA B N 1
ATOM 2998 C CA . ALA B 1 57 ? 0.872 8.266 2.232 1 96.56 57 ALA B CA 1
ATOM 2999 C C . ALA B 1 57 ? -0.364 7.855 1.438 1 96.56 57 ALA B C 1
ATOM 3001 O O . ALA B 1 57 ? -1.355 8.586 1.395 1 96.56 57 ALA B O 1
ATOM 3002 N N . SER B 1 58 ? -0.296 6.777 0.743 1 98 58 SER B N 1
ATOM 3003 C CA . SER B 1 58 ? -1.475 6.191 0.112 1 98 58 SER B CA 1
ATOM 3004 C C . SER B 1 58 ? -2.529 5.82 1.149 1 98 58 SER B C 1
ATOM 3006 O O . SER B 1 58 ? -2.195 5.445 2.275 1 98 58 SER B O 1
ATOM 3008 N N . ARG B 1 59 ? -3.812 5.973 0.739 1 97.88 59 ARG B N 1
ATOM 3009 C CA . ARG B 1 59 ? -4.922 5.688 1.644 1 97.88 59 ARG B CA 1
ATOM 3010 C C . ARG B 1 59 ? -6.215 5.449 0.868 1 97.88 59 ARG B C 1
ATOM 3012 O O . ARG B 1 59 ? -6.328 5.848 -0.292 1 97.88 59 ARG B O 1
ATOM 3019 N N . TRP B 1 60 ? -7.07 4.77 1.511 1 96.19 60 TRP B N 1
ATOM 3020 C CA . TRP B 1 60 ? -8.445 4.684 1.042 1 96.19 60 TRP B CA 1
ATOM 3021 C C . TRP B 1 60 ? -9.43 4.742 2.211 1 96.19 60 TRP B C 1
ATOM 3023 O O . TRP B 1 60 ? -9.047 4.496 3.359 1 96.19 60 TRP B O 1
ATOM 3033 N N . GLY B 1 61 ? -10.688 5.18 1.894 1 95.31 61 GLY B N 1
ATOM 3034 C CA . GLY B 1 61 ? -11.648 5.27 2.979 1 95.31 61 GLY B CA 1
ATOM 3035 C C . GLY B 1 61 ? -13.07 5.531 2.5 1 95.31 61 GLY B C 1
ATOM 3036 O O . GLY B 1 61 ? -13.336 5.488 1.298 1 95.31 61 GLY B O 1
ATOM 3037 N N . MET B 1 62 ? -13.914 5.582 3.488 1 94.69 62 MET B N 1
ATOM 3038 C CA . MET B 1 62 ? -15.305 5.949 3.266 1 94.69 62 MET B CA 1
ATOM 3039 C C . MET B 1 62 ? -15.719 7.098 4.18 1 94.69 62 MET B C 1
ATOM 3041 O O . MET B 1 62 ? -15.258 7.188 5.316 1 94.69 62 MET B O 1
ATOM 3045 N N . ARG B 1 63 ? -16.469 7.895 3.656 1 95.06 63 ARG B N 1
ATOM 3046 C CA . ARG B 1 63 ? -17.094 8.961 4.441 1 95.06 63 ARG B CA 1
ATOM 3047 C C . ARG B 1 63 ? -18.562 9.141 4.07 1 95.06 63 ARG B C 1
ATOM 3049 O O . ARG B 1 63 ? -18.984 8.734 2.986 1 95.06 63 ARG B O 1
ATOM 3056 N N . GLY B 1 64 ? -19.328 9.68 5.086 1 94.38 64 GLY B N 1
ATOM 3057 C CA . GLY B 1 64 ? -20.734 9.852 4.812 1 94.38 64 GLY B CA 1
ATOM 3058 C C . GLY B 1 64 ? -21.406 10.852 5.734 1 94.38 64 GLY B C 1
ATOM 3059 O O . GLY B 1 64 ? -20.766 11.391 6.645 1 94.38 64 GLY B O 1
ATOM 3060 N N . SER B 1 65 ? -22.578 11.156 5.289 1 93.69 65 SER B N 1
ATOM 3061 C CA . SER B 1 65 ? -23.406 12.062 6.074 1 93.69 65 SER B CA 1
ATOM 3062 C C . SER B 1 65 ? -24.875 11.672 5.996 1 93.69 65 SER B C 1
ATOM 3064 O O . SER B 1 65 ? -25.281 10.945 5.094 1 93.69 65 SER B O 1
ATOM 3066 N N . GLU B 1 66 ? -25.594 12.016 7.051 1 94.88 66 GLU B N 1
ATOM 3067 C CA . GLU B 1 66 ? -27.031 11.828 7.125 1 94.88 66 GLU B CA 1
ATOM 3068 C C . GLU B 1 66 ? -27.734 13.086 7.648 1 94.88 66 GLU B C 1
ATOM 3070 O O . GLU B 1 66 ? -27.359 13.617 8.695 1 94.88 66 GLU B O 1
ATOM 3075 N N . ASP B 1 67 ? -28.734 13.516 6.887 1 94.38 67 ASP B N 1
ATOM 3076 C CA . ASP B 1 67 ? -29.547 14.617 7.379 1 94.38 67 ASP B CA 1
ATOM 3077 C C . ASP B 1 67 ? -30.453 14.156 8.523 1 94.38 67 ASP B C 1
ATOM 3079 O O . ASP B 1 67 ? -31.188 13.164 8.383 1 94.38 67 ASP B O 1
ATOM 3083 N N . LEU B 1 68 ? -30.438 14.867 9.641 1 94.94 68 LEU B N 1
ATOM 3084 C CA . LEU B 1 68 ? -31.219 14.477 10.805 1 94.94 68 LEU B CA 1
ATOM 3085 C C . LEU B 1 68 ? -32.438 15.398 10.992 1 94.94 68 LEU B C 1
ATOM 3087 O O . LEU B 1 68 ? -33.188 15.242 11.938 1 94.94 68 LEU B O 1
ATOM 3091 N N . GLY B 1 69 ? -32.531 16.281 10.133 1 94.31 69 GLY B N 1
ATOM 3092 C CA . GLY B 1 69 ? -33.625 17.266 10.234 1 94.31 69 GLY B CA 1
ATOM 3093 C C . GLY B 1 69 ? -33.25 18.469 11.062 1 94.31 69 GLY B C 1
ATOM 3094 O O . GLY B 1 69 ? -32.344 18.406 11.906 1 94.31 69 GLY B O 1
ATOM 3095 N N . GLY B 1 70 ? -33.906 19.688 10.773 1 95.62 70 GLY B N 1
ATOM 3096 C CA . GLY B 1 70 ? -33.719 20.906 11.539 1 95.62 70 GLY B CA 1
ATOM 3097 C C . GLY B 1 70 ? -32.344 21.516 11.375 1 95.62 70 GLY B C 1
ATOM 3098 O O . GLY B 1 70 ? -31.844 22.172 12.281 1 95.62 70 GLY B O 1
ATOM 3099 N N . GLY B 1 71 ? -31.688 21.188 10.336 1 94.69 71 GLY B N 1
ATOM 3100 C CA . GLY B 1 71 ? -30.375 21.75 10.078 1 94.69 71 GLY B CA 1
ATOM 3101 C C . GLY B 1 71 ? -29.25 20.938 10.695 1 94.69 71 GLY B C 1
ATOM 3102 O O . GLY B 1 71 ? -28.078 21.297 10.555 1 94.69 71 GLY B O 1
ATOM 3103 N N . LEU B 1 72 ? -29.578 19.844 11.297 1 95.88 72 LEU B N 1
ATOM 3104 C CA . LEU B 1 72 ? -28.594 18.969 11.922 1 95.88 72 LEU B CA 1
ATOM 3105 C C . LEU B 1 72 ? -28.219 17.812 10.992 1 95.88 72 LEU B C 1
ATOM 3107 O O . LEU B 1 72 ? -29.094 17.234 10.344 1 95.88 72 LEU B O 1
ATOM 3111 N N . ARG B 1 73 ? -26.922 17.578 11 1 96.62 73 ARG B N 1
ATOM 3112 C CA . ARG B 1 73 ? -26.422 16.484 10.164 1 96.62 73 ARG B CA 1
ATOM 3113 C C . ARG B 1 73 ? -25.422 15.625 10.93 1 96.62 73 ARG B C 1
ATOM 3115 O O . ARG B 1 73 ? -24.562 16.141 11.641 1 96.62 73 ARG B O 1
ATOM 3122 N N . ALA B 1 74 ? -25.547 14.328 10.789 1 97.62 74 ALA B N 1
ATOM 3123 C CA . ALA B 1 74 ? -24.531 13.398 11.258 1 97.62 74 ALA B CA 1
ATOM 3124 C C . ALA B 1 74 ? -23.453 13.172 10.195 1 97.62 74 ALA B C 1
ATOM 3126 O O . ALA B 1 74 ? -23.75 13.18 9 1 97.62 74 ALA B O 1
ATOM 3127 N N . ALA B 1 75 ? -22.281 13.031 10.648 1 97.44 75 ALA B N 1
ATOM 3128 C CA . ALA B 1 75 ? -21.172 12.711 9.742 1 97.44 75 ALA B CA 1
ATOM 3129 C C . ALA B 1 75 ? -20.281 11.625 10.336 1 97.44 75 ALA B C 1
ATOM 3131 O O . ALA B 1 75 ? -20.172 11.5 11.555 1 97.44 75 ALA B O 1
ATOM 3132 N N . PHE B 1 76 ? -19.734 10.828 9.438 1 97.81 76 PHE B N 1
ATOM 3133 C CA . PHE B 1 76 ? -18.75 9.836 9.859 1 97.81 76 PHE B CA 1
ATOM 3134 C C . PHE B 1 76 ? -17.641 9.695 8.828 1 97.81 76 PHE B C 1
ATOM 3136 O O . PHE B 1 76 ? -17.781 10.164 7.691 1 97.81 76 PHE B O 1
ATOM 3143 N N . GLY B 1 77 ? -16.562 9.094 9.25 1 97.31 77 GLY B N 1
ATOM 3144 C CA . GLY B 1 77 ? -15.469 8.781 8.344 1 97.31 77 GLY B CA 1
ATOM 3145 C C . GLY B 1 77 ? -14.57 7.672 8.859 1 97.31 77 GLY B C 1
ATOM 3146 O O . GLY B 1 77 ? -14.477 7.453 10.07 1 97.31 77 GLY B O 1
ATOM 3147 N N . LEU B 1 78 ? -13.969 6.984 7.922 1 97.5 78 LEU B N 1
ATOM 3148 C CA . LEU B 1 78 ? -12.961 5.949 8.133 1 97.5 78 LEU B CA 1
ATOM 3149 C C . LEU B 1 78 ? -11.938 5.957 7.004 1 97.5 78 LEU B C 1
ATOM 3151 O O . LEU B 1 78 ? -12.297 5.867 5.828 1 97.5 78 LEU B O 1
ATOM 3155 N N . GLU B 1 79 ? -10.711 6.148 7.383 1 98.06 79 GLU B N 1
ATOM 3156 C CA . GLU B 1 79 ? -9.656 6.16 6.375 1 98.06 79 GLU B CA 1
ATOM 3157 C C . GLU B 1 79 ? -8.492 5.262 6.781 1 98.06 79 GLU B C 1
ATOM 3159 O O . GLU B 1 79 ? -7.883 5.469 7.832 1 98.06 79 GLU B O 1
ATOM 3164 N N . GLN B 1 80 ? -8.211 4.293 5.934 1 97.44 80 GLN B N 1
ATOM 3165 C CA . GLN B 1 80 ? -7.098 3.379 6.168 1 97.44 80 GLN B CA 1
ATOM 3166 C C . GLN B 1 80 ? -5.859 3.811 5.391 1 97.44 80 GLN B C 1
ATOM 3168 O O . GLN B 1 80 ? -5.941 4.121 4.203 1 97.44 80 GLN B O 1
ATOM 3173 N N . GLY B 1 81 ? -4.727 3.857 6.148 1 97.31 81 GLY B N 1
ATOM 3174 C CA . GLY B 1 81 ? -3.449 4.074 5.488 1 97.31 81 GLY B CA 1
ATOM 3175 C C . GLY B 1 81 ? -2.729 2.787 5.141 1 97.31 81 GLY B C 1
ATOM 3176 O O . GLY B 1 81 ? -2.889 1.775 5.824 1 97.31 81 GLY B O 1
ATOM 3177 N N . PHE B 1 82 ? -1.909 2.832 4.031 1 95.75 82 PHE B N 1
ATOM 3178 C CA . PHE B 1 82 ? -1.066 1.708 3.637 1 95.75 82 PHE B CA 1
ATOM 3179 C C . PHE B 1 82 ? 0.075 2.174 2.742 1 95.75 82 PHE B C 1
ATOM 3181 O O . PHE B 1 82 ? 0.015 3.262 2.166 1 95.75 82 PHE B O 1
ATOM 3188 N N . ALA B 1 83 ? 1.109 1.376 2.699 1 95.44 83 ALA B N 1
ATOM 3189 C CA . ALA B 1 83 ? 2.201 1.593 1.753 1 95.44 83 ALA B CA 1
ATOM 3190 C C . ALA B 1 83 ? 1.928 0.886 0.428 1 95.44 83 ALA B C 1
ATOM 3192 O O . ALA B 1 83 ? 1.966 -0.344 0.354 1 95.44 83 ALA B O 1
ATOM 3193 N N . ALA B 1 84 ? 1.762 1.635 -0.597 1 95.94 84 ALA B N 1
ATOM 3194 C CA . ALA B 1 84 ? 1.418 1.062 -1.896 1 95.94 84 ALA B CA 1
ATOM 3195 C C . ALA B 1 84 ? 2.586 0.265 -2.469 1 95.94 84 ALA B C 1
ATOM 3197 O O . ALA B 1 84 ? 2.383 -0.664 -3.256 1 95.94 84 ALA B O 1
ATOM 3198 N N . ASP B 1 85 ? 3.781 0.634 -2.174 1 92.38 85 ASP B N 1
ATOM 3199 C CA . ASP B 1 85 ? 4.977 -0.009 -2.707 1 92.38 85 ASP B CA 1
ATOM 3200 C C . ASP B 1 85 ? 5.137 -1.421 -2.146 1 92.38 85 ASP B C 1
ATOM 3202 O O . ASP B 1 85 ? 5.707 -2.295 -2.805 1 92.38 85 ASP B O 1
ATOM 3206 N N . SER B 1 86 ? 4.594 -1.651 -0.899 1 91.38 86 SER B N 1
ATOM 3207 C CA . SER B 1 86 ? 4.859 -2.926 -0.242 1 91.38 86 SER B CA 1
ATOM 3208 C C . SER B 1 86 ? 3.564 -3.648 0.113 1 91.38 86 SER B C 1
ATOM 3210 O O . SER B 1 86 ? 3.57 -4.855 0.366 1 91.38 86 SER B O 1
ATOM 3212 N N . GLY B 1 87 ? 2.514 -2.9 0.239 1 92.06 87 GLY B N 1
ATOM 3213 C CA . GLY B 1 87 ? 1.245 -3.475 0.657 1 92.06 87 GLY B CA 1
ATOM 3214 C C . GLY B 1 87 ? 1.071 -3.504 2.164 1 92.06 87 GLY B C 1
ATOM 3215 O O . GLY B 1 87 ? 0.071 -4.02 2.668 1 92.06 87 GLY B O 1
ATOM 3216 N N . THR B 1 88 ? 1.977 -2.932 2.891 1 92.38 88 THR B N 1
ATOM 3217 C CA . THR B 1 88 ? 1.926 -2.963 4.348 1 92.38 88 THR B CA 1
ATOM 3218 C C . THR B 1 88 ? 0.975 -1.896 4.879 1 92.38 88 THR B C 1
ATOM 3220 O O . THR B 1 88 ? 0.991 -0.754 4.414 1 92.38 88 THR B O 1
ATOM 3223 N N . ALA B 1 89 ? 0.12 -2.262 5.832 1 92.62 89 ALA B N 1
ATOM 3224 C CA . ALA B 1 89 ? -0.752 -1.29 6.488 1 92.62 89 ALA B CA 1
ATOM 3225 C C . ALA B 1 89 ? 0.05 -0.349 7.383 1 92.62 89 ALA B C 1
ATOM 3227 O O . ALA B 1 89 ? 1.061 -0.749 7.965 1 92.62 89 ALA B O 1
ATOM 3228 N N . THR B 1 90 ? -0.472 0.84 7.453 1 92.88 90 THR B N 1
ATOM 3229 C CA . THR B 1 90 ? 0.108 1.73 8.453 1 92.88 90 THR B CA 1
ATOM 3230 C C . THR B 1 90 ? -0.268 1.28 9.859 1 92.88 90 THR B C 1
ATOM 3232 O O . THR B 1 90 ? -1.164 0.451 10.031 1 92.88 90 THR B O 1
ATOM 3235 N N . ASN B 1 91 ? 0.479 1.812 10.867 1 88.81 91 ASN B N 1
ATOM 3236 C CA . ASN B 1 91 ? 0.193 1.586 12.281 1 88.81 91 ASN B CA 1
ATOM 3237 C C . ASN B 1 91 ? 0.122 2.898 13.055 1 88.81 91 ASN B C 1
ATOM 3239 O O . ASN B 1 91 ? 1.126 3.602 13.188 1 88.81 91 ASN B O 1
ATOM 3243 N N . PRO B 1 92 ? -1.082 3.227 13.664 1 89.44 92 PRO B N 1
ATOM 3244 C CA . PRO B 1 92 ? -2.355 2.51 13.562 1 89.44 92 PRO B CA 1
ATOM 3245 C C . PRO B 1 92 ? -2.857 2.41 12.117 1 89.44 92 PRO B C 1
ATOM 3247 O O . PRO B 1 92 ? -2.527 3.258 11.289 1 89.44 92 PRO B O 1
ATOM 3250 N N . GLN B 1 93 ? -3.713 1.438 11.922 1 92.75 93 GLN B N 1
ATOM 3251 C CA . GLN B 1 93 ? -4.211 1.106 10.594 1 92.75 93 GLN B CA 1
ATOM 3252 C C . GLN B 1 93 ? -5.047 2.246 10.023 1 92.75 93 GLN B C 1
ATOM 3254 O O . GLN B 1 93 ? -4.984 2.525 8.82 1 92.75 93 GLN B O 1
ATOM 3259 N N . PHE B 1 94 ? -5.859 2.791 10.883 1 95.94 94 PHE B N 1
ATOM 3260 C CA . PHE B 1 94 ? -6.715 3.877 10.422 1 95.94 94 PHE B CA 1
ATOM 3261 C C . PHE B 1 94 ? -6.094 5.23 10.734 1 95.94 94 PHE B C 1
ATOM 3263 O O . PHE B 1 94 ? -5.727 5.504 11.883 1 95.94 94 PHE B O 1
ATOM 3270 N N . ARG B 1 95 ? -6.016 6.02 9.656 1 96.94 95 ARG B N 1
ATOM 3271 C CA . ARG B 1 95 ? -5.543 7.391 9.789 1 96.94 95 ARG B CA 1
ATOM 3272 C C . ARG B 1 95 ? -6.559 8.25 10.547 1 96.94 95 ARG B C 1
ATOM 3274 O O . ARG B 1 95 ? -6.184 9.062 11.383 1 96.94 95 ARG B O 1
ATOM 3281 N N . ASN B 1 96 ? -7.801 8.078 10.289 1 97.31 96 ASN B N 1
ATOM 3282 C CA . ASN B 1 96 ? -8.906 8.648 11.062 1 97.31 96 ASN B CA 1
ATOM 3283 C C . ASN B 1 96 ? -10.086 7.695 11.133 1 97.31 96 ASN B C 1
ATOM 3285 O O . ASN B 1 96 ? -10.227 6.801 10.297 1 97.31 96 ASN B O 1
ATOM 3289 N N . ALA B 1 97 ? -10.836 7.805 12.148 1 98.44 97 ALA B N 1
ATOM 3290 C CA . ALA B 1 97 ? -12.086 7.113 12.453 1 98.44 97 ALA B CA 1
ATOM 3291 C C . ALA B 1 97 ? -12.945 7.93 13.406 1 98.44 97 ALA B C 1
ATOM 3293 O O . ALA B 1 97 ? -12.617 8.07 14.586 1 98.44 97 ALA B O 1
ATOM 3294 N N . PHE B 1 98 ? -14.141 8.414 12.844 1 98.38 98 PHE B N 1
ATOM 3295 C CA . PHE B 1 98 ? -14.836 9.375 13.695 1 98.38 98 PHE B CA 1
ATOM 3296 C C . PHE B 1 98 ? -16.328 9.375 13.406 1 98.38 98 PHE B C 1
ATOM 3298 O O . PHE B 1 98 ? -16.766 8.875 12.367 1 98.38 98 PHE B O 1
ATOM 3305 N N . VAL B 1 99 ? -17.047 9.844 14.352 1 98.62 99 VAL B N 1
ATOM 3306 C CA . VAL B 1 99 ? -18.438 10.258 14.211 1 98.62 99 VAL B CA 1
ATOM 3307 C C . VAL B 1 99 ? -18.609 11.688 14.703 1 98.62 99 VAL B C 1
ATOM 3309 O O . VAL B 1 99 ? -17.859 12.141 15.586 1 98.62 99 VAL B O 1
ATOM 3312 N N . GLY B 1 100 ? -19.484 12.43 14.055 1 98.69 100 GLY B N 1
ATOM 3313 C CA . GLY B 1 100 ? -19.672 13.82 14.461 1 98.69 100 GLY B CA 1
ATOM 3314 C C . GLY B 1 100 ? -21.016 14.375 14.039 1 98.69 100 GLY B C 1
ATOM 3315 O O . GLY B 1 100 ? -21.812 13.688 13.398 1 98.69 100 GLY B O 1
ATOM 3316 N N . LEU B 1 101 ? -21.266 15.555 14.5 1 98.5 101 LEU B N 1
ATOM 3317 C CA . LEU B 1 101 ? -22.469 16.312 14.18 1 98.5 101 LEU B CA 1
ATOM 3318 C C . LEU B 1 101 ? -22.109 17.672 13.609 1 98.5 101 LEU B C 1
ATOM 3320 O O . LEU B 1 101 ? -21.125 18.297 14.031 1 98.5 101 LEU B O 1
ATOM 3324 N N . GLN B 1 102 ? -22.922 18.062 12.719 1 97.81 102 GLN B N 1
ATOM 3325 C CA . GLN B 1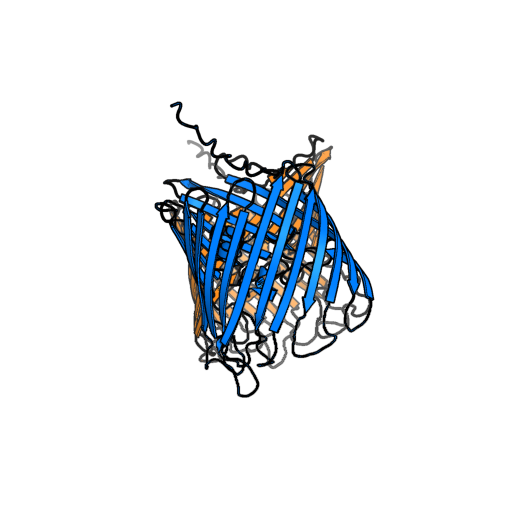 102 ? -22.797 19.391 12.117 1 97.81 102 GLN B CA 1
ATOM 3326 C C . GLN B 1 102 ? -24.141 20.125 12.117 1 97.81 102 GLN B C 1
ATOM 3328 O O . GLN B 1 102 ? -25.188 19.5 11.961 1 97.81 102 GLN B O 1
ATOM 3333 N N . GLY B 1 103 ? -24.031 21.438 12.227 1 97.12 103 GLY B N 1
ATOM 3334 C CA . GLY B 1 103 ? -25.188 22.328 12.188 1 97.12 103 GLY B CA 1
ATOM 3335 C C . GLY B 1 103 ? -24.828 23.797 12.234 1 97.12 103 GLY B C 1
ATOM 3336 O O . GLY B 1 103 ? -23.719 24.172 11.844 1 97.12 103 GLY B O 1
ATOM 3337 N N . GLY B 1 104 ? -25.734 24.641 12.531 1 96.94 104 GLY B N 1
ATOM 3338 C CA . GLY B 1 104 ? -25.5 26.062 12.609 1 96.94 104 GLY B CA 1
ATOM 3339 C C . GLY B 1 104 ? -24.375 26.438 13.57 1 96.94 104 GLY B C 1
ATOM 3340 O O . GLY B 1 104 ? -23.734 27.469 13.414 1 96.94 104 GLY B O 1
ATOM 3341 N N . PHE B 1 105 ? -24.109 25.578 14.5 1 97.62 105 PHE B N 1
ATOM 3342 C CA . PHE B 1 105 ? -23.109 25.844 15.523 1 97.62 105 PHE B CA 1
ATOM 3343 C C . PHE B 1 105 ? -21.719 25.469 15.008 1 97.62 105 PHE B C 1
ATOM 3345 O O . PHE B 1 105 ? -20.703 25.781 15.656 1 97.62 105 PHE B O 1
ATOM 3352 N N . GLY B 1 106 ? -21.641 24.875 13.891 1 98.44 106 GLY B N 1
ATOM 3353 C CA . GLY B 1 106 ? -20.391 24.328 13.398 1 98.44 106 GLY B CA 1
ATOM 3354 C C . GLY B 1 106 ? -20.359 22.812 13.398 1 98.44 106 GLY B C 1
ATOM 3355 O O . GLY B 1 106 ? -21.312 22.172 12.945 1 98.44 106 GLY B O 1
ATOM 3356 N N . ALA B 1 107 ? -19.234 22.281 13.758 1 98.81 107 ALA B N 1
ATOM 3357 C CA . ALA B 1 107 ? -19.094 20.828 13.758 1 98.81 107 ALA B CA 1
ATOM 3358 C C . ALA B 1 107 ? -18.391 20.359 15.031 1 98.81 107 ALA B C 1
ATOM 3360 O O . ALA B 1 107 ? -17.484 21.016 15.539 1 98.81 107 ALA B O 1
ATOM 3361 N N . ILE B 1 108 ? -18.797 19.234 15.523 1 98.81 108 ILE B N 1
ATOM 3362 C CA . ILE B 1 108 ? -18.125 18.516 16.594 1 98.81 108 ILE B CA 1
ATOM 3363 C C . ILE B 1 108 ? -17.891 17.062 16.172 1 98.81 108 ILE B C 1
ATOM 3365 O O . ILE B 1 108 ? -18.703 16.469 15.477 1 98.81 108 ILE B O 1
ATOM 3369 N N . ALA B 1 109 ? -16.781 16.547 16.562 1 98.81 109 ALA B N 1
ATOM 3370 C CA . ALA B 1 109 ? -16.484 15.164 16.219 1 98.81 109 ALA B CA 1
ATOM 3371 C C . ALA B 1 109 ? -15.664 14.5 17.328 1 98.81 109 ALA B C 1
ATOM 3373 O O . ALA B 1 109 ? -14.938 15.172 18.062 1 98.81 109 ALA B O 1
ATOM 3374 N N . LEU B 1 110 ? -15.773 13.234 17.469 1 97.81 110 LEU B N 1
ATOM 3375 C CA . LEU B 1 110 ? -14.969 12.461 18.422 1 97.81 110 LEU B CA 1
ATOM 3376 C C . LEU B 1 110 ? -14.406 11.211 17.75 1 97.81 110 LEU B C 1
ATOM 3378 O O . LEU B 1 110 ? -15.023 10.656 16.844 1 97.81 110 LEU B O 1
ATOM 3382 N N . GLY B 1 111 ? -13.273 10.734 18.172 1 96.69 111 GLY B N 1
ATOM 3383 C CA . GLY B 1 111 ? -12.547 9.594 17.641 1 96.69 111 GLY B CA 1
ATOM 3384 C C . GLY B 1 111 ? -11.07 9.875 17.406 1 96.69 111 GLY B C 1
ATOM 3385 O O . GLY B 1 111 ? -10.438 10.555 18.219 1 96.69 111 GLY B O 1
ATOM 3386 N N . ARG B 1 112 ? -10.539 9.219 16.422 1 96.31 112 ARG B N 1
ATOM 3387 C CA . ARG B 1 112 ? -9.234 9.602 15.906 1 96.31 112 ARG B CA 1
ATOM 3388 C C . ARG B 1 112 ? -9.375 10.625 14.781 1 96.31 112 ARG B C 1
ATOM 3390 O O . ARG B 1 112 ? -9.953 10.328 13.734 1 96.31 112 ARG B O 1
ATOM 3397 N N . LEU B 1 113 ? -8.898 11.766 15.086 1 97.38 113 LEU B N 1
ATOM 3398 C CA . LEU B 1 113 ? -9.203 12.898 14.227 1 97.38 113 LEU B CA 1
ATOM 3399 C C . LEU B 1 113 ? -7.945 13.406 13.523 1 97.38 113 LEU B C 1
ATOM 3401 O O . LEU B 1 113 ? -6.863 13.414 14.117 1 97.38 113 LEU B O 1
ATOM 3405 N N . ASP B 1 114 ? -8.133 13.781 12.266 1 97.12 114 ASP B N 1
ATOM 3406 C CA . ASP B 1 114 ? -7.07 14.477 11.531 1 97.12 114 ASP B CA 1
ATOM 3407 C C . ASP B 1 114 ? -7.648 15.562 10.633 1 97.12 114 ASP B C 1
ATOM 3409 O O . ASP B 1 114 ? -8.797 15.977 10.805 1 97.12 114 ASP B O 1
ATOM 3413 N N . SER B 1 115 ? -6.906 16.047 9.766 1 97.44 115 SER B N 1
ATOM 3414 C CA . SER B 1 115 ? -7.242 17.25 9.008 1 97.44 115 SER B CA 1
ATOM 3415 C C . SER B 1 115 ? -8.359 16.984 8 1 97.44 115 SER B C 1
ATOM 3417 O O . SER B 1 115 ? -8.961 17.922 7.473 1 97.44 115 SER B O 1
ATOM 3419 N N . VAL B 1 116 ? -8.609 15.766 7.664 1 95.94 116 VAL B N 1
ATOM 3420 C CA . VAL B 1 116 ? -9.586 15.461 6.617 1 95.94 116 VAL B CA 1
ATOM 3421 C C . VAL B 1 116 ? -10.977 15.32 7.227 1 95.94 116 VAL B C 1
ATOM 3423 O O . VAL B 1 116 ? -11.977 15.281 6.504 1 95.94 116 VAL B O 1
ATOM 3426 N N . THR B 1 117 ? -11.109 15.273 8.516 1 98 117 THR B N 1
ATOM 3427 C CA . THR B 1 117 ? -12.406 15.133 9.172 1 98 117 THR B CA 1
ATOM 3428 C C . THR B 1 117 ? -13.188 16.438 9.102 1 98 117 THR B C 1
ATOM 3430 O O . THR B 1 117 ? -12.648 17.469 8.695 1 98 117 THR B O 1
ATOM 3433 N N . ILE B 1 118 ? -14.414 16.406 9.594 1 97.25 118 ILE B N 1
ATOM 3434 C CA . ILE B 1 118 ? -15.32 17.547 9.484 1 97.25 118 ILE B CA 1
ATOM 3435 C C . ILE B 1 118 ? -14.859 18.656 10.406 1 97.25 118 ILE B C 1
ATOM 3437 O O . ILE B 1 118 ? -15.289 19.812 10.266 1 97.25 118 ILE B O 1
ATOM 3441 N N . VAL B 1 119 ? -14 18.359 11.344 1 98.62 119 VAL B N 1
ATOM 3442 C CA . VAL B 1 119 ? -13.555 19.391 12.281 1 98.62 119 VAL B CA 1
ATOM 3443 C C . VAL B 1 119 ? -12.133 19.828 11.938 1 98.62 119 VAL B C 1
ATOM 3445 O O . VAL B 1 119 ? -11.602 20.75 12.539 1 98.62 119 VAL B O 1
ATOM 3448 N N . GLY B 1 120 ? -11.469 19.109 11.047 1 98 120 GLY B N 1
ATOM 3449 C CA . GLY B 1 120 ? -10.086 19.422 10.703 1 98 120 GLY B CA 1
ATOM 3450 C C . GLY B 1 120 ? -9.133 19.281 11.875 1 98 120 GLY B C 1
ATOM 3451 O O . GLY B 1 120 ? -9.484 18.688 12.906 1 98 120 GLY B O 1
ATOM 3452 N N . SER B 1 121 ? -7.891 19.734 11.602 1 98.25 121 SER B N 1
ATOM 3453 C CA . SER B 1 121 ? -6.836 19.797 12.602 1 98.25 121 SER B CA 1
ATOM 3454 C C . SER B 1 121 ? -6.473 21.25 12.922 1 98.25 121 SER B C 1
ATOM 3456 O O . SER B 1 121 ? -6.086 22.016 12.031 1 98.25 121 SER B O 1
ATOM 3458 N N . PRO B 1 122 ? -6.535 21.609 14.156 1 98.56 122 PRO B N 1
ATOM 3459 C CA . PRO B 1 122 ? -6.355 23.031 14.477 1 98.56 122 PRO B CA 1
ATOM 3460 C C . PRO B 1 122 ? -5.016 23.578 13.984 1 98.56 122 PRO B C 1
ATOM 3462 O O . PRO B 1 122 ? -4.949 24.703 13.492 1 98.56 122 PRO B O 1
ATOM 3465 N N . ILE B 1 123 ? -4.008 22.812 14.078 1 98 123 ILE B N 1
ATOM 3466 C CA . ILE B 1 123 ? -2.67 23.297 13.75 1 98 123 ILE B CA 1
ATOM 3467 C C . ILE B 1 123 ? -2.312 22.906 12.32 1 98 123 ILE B C 1
ATOM 3469 O O . ILE B 1 123 ? -1.953 23.75 11.508 1 98 123 ILE B O 1
ATOM 3473 N N . TYR B 1 124 ? -2.502 21.719 11.969 1 98.31 124 TYR B N 1
ATOM 3474 C CA . TYR B 1 124 ? -2.104 21.219 10.656 1 98.31 124 TYR B CA 1
ATOM 3475 C C . TYR B 1 124 ? -2.984 21.797 9.555 1 98.31 124 TYR B C 1
ATOM 3477 O O . TYR B 1 124 ? -2.508 22.094 8.461 1 98.31 124 TYR B O 1
ATOM 3485 N N . SER B 1 125 ? -4.289 21.875 9.812 1 98.25 125 SER B N 1
ATOM 3486 C CA . SER B 1 125 ? -5.172 22.453 8.812 1 98.25 125 SER B CA 1
ATOM 3487 C C . SER B 1 125 ? -4.816 23.922 8.547 1 98.25 125 SER B C 1
ATOM 3489 O O . SER B 1 125 ? -5.012 24.422 7.441 1 98.25 125 SER B O 1
ATOM 3491 N N . GLN B 1 126 ? -4.352 24.562 9.562 1 97.75 126 GLN B N 1
ATOM 3492 C CA . GLN B 1 126 ? -3.875 25.922 9.375 1 97.75 126 GLN B CA 1
ATOM 3493 C C . GLN B 1 126 ? -2.66 25.953 8.453 1 97.75 126 GLN B C 1
ATOM 3495 O O . GLN B 1 126 ? -2.549 26.844 7.602 1 97.75 126 GLN B O 1
ATOM 3500 N N . VAL B 1 127 ? -1.757 25.062 8.641 1 98.5 127 VAL B N 1
ATOM 3501 C CA . VAL B 1 127 ? -0.604 24.922 7.754 1 98.5 127 VAL B CA 1
ATOM 3502 C C . VAL B 1 127 ? -1.076 24.703 6.32 1 98.5 127 VAL B C 1
ATOM 3504 O O . VAL B 1 127 ? -0.656 25.406 5.398 1 98.5 127 VAL B O 1
ATOM 3507 N N . THR B 1 128 ? -2.047 23.797 6.102 1 97.62 128 THR B N 1
ATOM 3508 C CA . THR B 1 128 ? -2.451 23.422 4.754 1 97.62 128 THR B CA 1
ATOM 3509 C C . THR B 1 128 ? -3.303 24.516 4.113 1 97.62 128 THR B C 1
ATOM 3511 O O . THR B 1 128 ? -3.449 24.562 2.891 1 97.62 128 THR B O 1
ATOM 3514 N N . GLN B 1 129 ? -3.896 25.281 4.914 1 97.19 129 GLN B N 1
ATOM 3515 C CA . GLN B 1 129 ? -4.621 26.438 4.383 1 97.19 129 GLN B CA 1
ATOM 3516 C C . GLN B 1 129 ? -3.668 27.453 3.768 1 97.19 129 GLN B C 1
ATOM 3518 O O . GLN B 1 129 ? -4.039 28.172 2.84 1 97.19 129 GLN B O 1
ATOM 3523 N N . ASN B 1 130 ? -2.436 27.5 4.262 1 98.38 130 ASN B N 1
ATOM 3524 C CA . ASN B 1 130 ? -1.576 28.625 3.93 1 98.38 130 ASN B CA 1
ATOM 3525 C C . ASN B 1 130 ? -0.334 28.172 3.166 1 98.38 130 ASN B C 1
ATOM 3527 O O . ASN B 1 130 ? 0.238 28.953 2.395 1 98.38 130 ASN B O 1
ATOM 3531 N N . ILE B 1 131 ? 0.122 27 3.373 1 98.38 131 ILE B N 1
ATOM 3532 C CA . ILE B 1 131 ? 1.393 26.5 2.855 1 98.38 131 ILE B CA 1
ATOM 3533 C C . ILE B 1 131 ? 1.136 25.391 1.841 1 98.38 131 ILE B C 1
ATOM 3535 O O . ILE B 1 131 ? 0.329 24.484 2.088 1 98.38 131 ILE B O 1
ATOM 3539 N N . ASP B 1 132 ? 1.804 25.453 0.747 1 98.19 132 ASP B N 1
ATOM 3540 C CA . ASP B 1 132 ? 1.766 24.359 -0.22 1 98.19 132 ASP B CA 1
ATOM 3541 C C . ASP B 1 132 ? 2.947 23.406 -0.024 1 98.19 132 ASP B C 1
ATOM 3543 O O . ASP B 1 132 ? 4.07 23.859 0.221 1 98.19 132 ASP B O 1
ATOM 3547 N N . PHE B 1 133 ? 2.635 22.172 -0.11 1 98.38 133 PHE B N 1
ATOM 3548 C CA . PHE B 1 133 ? 3.682 21.156 -0.04 1 98.38 133 PHE B CA 1
ATOM 3549 C C . PHE B 1 133 ? 4.297 20.922 -1.415 1 98.38 133 PHE B C 1
ATOM 3551 O O . PHE B 1 133 ? 3.623 21.078 -2.436 1 98.38 133 PHE B O 1
ATOM 3558 N N . ALA B 1 134 ? 5.574 20.531 -1.479 1 98.5 134 ALA B N 1
ATOM 3559 C CA . ALA B 1 134 ? 6.176 20.047 -2.721 1 98.5 134 ALA B CA 1
ATOM 3560 C C . ALA B 1 134 ? 5.641 18.672 -3.096 1 98.5 134 ALA B C 1
ATOM 3562 O O . ALA B 1 134 ? 6.23 17.656 -2.734 1 98.5 134 ALA B O 1
ATOM 3563 N N . ILE B 1 135 ? 4.57 18.609 -3.846 1 98 135 ILE B N 1
ATOM 3564 C CA . ILE B 1 135 ? 3.83 17.453 -4.336 1 98 135 ILE B CA 1
ATOM 3565 C C . ILE B 1 135 ? 2.961 16.891 -3.215 1 98 135 ILE B C 1
ATOM 3567 O O . ILE B 1 135 ? 1.745 16.766 -3.369 1 98 135 ILE B O 1
ATOM 3571 N N . HIS B 1 136 ? 3.543 16.469 -2.135 1 98 136 HIS B N 1
ATOM 3572 C CA . HIS B 1 136 ? 2.848 15.875 -0.999 1 98 136 HIS B CA 1
ATOM 3573 C C . HIS B 1 136 ? 3.604 16.125 0.302 1 98 136 HIS B C 1
ATOM 3575 O O . HIS B 1 136 ? 4.742 16.594 0.282 1 98 136 HIS B O 1
ATOM 3581 N N . ASP B 1 137 ? 2.969 15.883 1.454 1 97.5 137 ASP B N 1
ATOM 3582 C CA . ASP B 1 137 ? 3.576 15.906 2.781 1 97.5 137 ASP B CA 1
ATOM 3583 C C . ASP B 1 137 ? 3.863 14.492 3.279 1 97.5 137 ASP B C 1
ATOM 3585 O O . ASP B 1 137 ? 3.236 14.023 4.234 1 97.5 137 ASP B O 1
ATOM 3589 N N . ALA B 1 138 ? 4.812 13.852 2.686 1 95.75 138 ALA B N 1
ATOM 3590 C CA . ALA B 1 138 ? 5.223 12.484 2.979 1 95.75 138 ALA B CA 1
ATOM 3591 C C . ALA B 1 138 ? 6.621 12.203 2.438 1 95.75 138 ALA B C 1
ATOM 3593 O O . ALA B 1 138 ? 7.133 12.945 1.6 1 95.75 138 ALA B O 1
ATOM 3594 N N . GLY B 1 139 ? 7.246 11.188 2.998 1 93 139 GLY B N 1
ATOM 3595 C CA . GLY B 1 139 ? 8.547 10.781 2.498 1 93 139 GLY B CA 1
ATOM 3596 C C . GLY B 1 139 ? 9.602 11.867 2.604 1 93 139 GLY B C 1
ATOM 3597 O O . GLY B 1 139 ? 9.695 12.547 3.629 1 93 139 GLY B O 1
ATOM 3598 N N . ALA B 1 140 ? 10.352 12.039 1.501 1 93.94 140 ALA B N 1
ATOM 3599 C CA . ALA B 1 140 ? 11.492 12.953 1.505 1 93.94 140 ALA B CA 1
ATOM 3600 C C . ALA B 1 140 ? 11.039 14.398 1.63 1 93.94 140 ALA B C 1
ATOM 3602 O O . ALA B 1 140 ? 11.734 15.234 2.217 1 93.94 140 ALA B O 1
ATOM 3603 N N . THR B 1 141 ? 9.836 14.688 1.153 1 96.88 141 THR B N 1
ATOM 3604 C CA . THR B 1 141 ? 9.406 16.078 1.113 1 96.88 141 THR B CA 1
ATOM 3605 C C . THR B 1 141 ? 8.492 16.406 2.293 1 96.88 141 THR B C 1
ATOM 3607 O O . THR B 1 141 ? 7.859 17.469 2.328 1 96.88 141 THR B O 1
ATOM 3610 N N . ALA B 1 142 ? 8.375 15.508 3.23 1 96.5 142 ALA B N 1
ATOM 3611 C CA . ALA B 1 142 ? 7.527 15.734 4.398 1 96.5 142 ALA B CA 1
ATOM 3612 C C . ALA B 1 142 ? 8.008 16.938 5.199 1 96.5 142 ALA B C 1
ATOM 3614 O O . ALA B 1 142 ? 9.18 17.031 5.555 1 96.5 142 ALA B O 1
ATOM 3615 N N . ILE B 1 143 ? 7.02 17.859 5.574 1 95.12 143 ILE B N 1
ATOM 3616 C CA . ILE B 1 143 ? 7.43 19 6.371 1 95.12 143 ILE B CA 1
ATOM 3617 C C . ILE B 1 143 ? 6.383 19.281 7.445 1 95.12 143 ILE B C 1
ATOM 3619 O O . ILE B 1 143 ? 6.648 20.016 8.406 1 95.12 143 ILE B O 1
ATOM 3623 N N . GLY B 1 144 ? 5.133 18.766 7.312 1 93.19 144 GLY B N 1
ATOM 3624 C CA . GLY B 1 144 ? 4.047 19.094 8.227 1 93.19 144 GLY B CA 1
ATOM 3625 C C . GLY B 1 144 ? 4.367 18.781 9.672 1 93.19 144 GLY B C 1
ATOM 3626 O O . GLY B 1 144 ? 4.367 19.672 10.523 1 93.19 144 GLY B O 1
ATOM 3627 N N . THR B 1 145 ? 4.594 17.5 9.867 1 85.5 145 THR B N 1
ATOM 3628 C CA . THR B 1 145 ? 4.941 17.094 11.227 1 85.5 145 THR B CA 1
ATOM 3629 C C . THR B 1 145 ? 6.453 17.156 11.438 1 85.5 145 THR B C 1
ATOM 3631 O O . THR B 1 145 ? 6.926 17.641 12.469 1 85.5 145 THR B O 1
ATOM 3634 N N . LYS B 1 146 ? 7.211 16.828 10.461 1 87 146 LY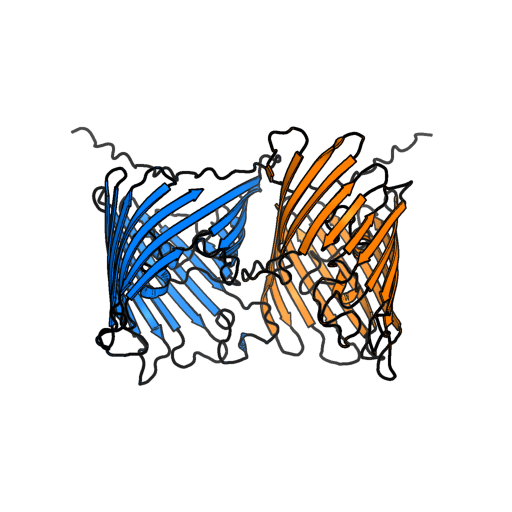S B N 1
ATOM 3635 C CA . LYS B 1 146 ? 8.656 16.656 10.586 1 87 146 LYS B CA 1
ATOM 3636 C C . LYS B 1 146 ? 9.344 17.984 10.891 1 87 146 LYS B C 1
ATOM 3638 O O . LYS B 1 146 ? 10.211 18.062 11.766 1 87 146 LYS B O 1
ATOM 3643 N N . VAL B 1 147 ? 8.938 19.062 10.203 1 93.75 147 VAL B N 1
ATOM 3644 C CA . VAL B 1 147 ? 9.609 20.344 10.367 1 93.75 147 VAL B CA 1
ATOM 3645 C C . VAL B 1 147 ? 8.734 21.297 11.18 1 93.75 147 VAL B C 1
ATOM 3647 O O . VAL B 1 147 ? 9.203 21.938 12.125 1 93.75 147 VAL B O 1
ATOM 3650 N N . LEU B 1 148 ? 7.496 21.281 10.883 1 96.88 148 LEU B N 1
ATOM 3651 C CA . LEU B 1 148 ? 6.605 22.281 11.453 1 96.88 148 LEU B CA 1
ATOM 3652 C C . LEU B 1 148 ? 5.957 21.75 12.734 1 96.88 148 LEU B C 1
ATOM 3654 O O . LEU B 1 148 ? 5.297 22.516 13.453 1 96.88 148 LEU B O 1
ATOM 3658 N N . ASN B 1 149 ? 6.152 20.469 13.039 1 95.38 149 ASN B N 1
ATOM 3659 C CA . ASN B 1 149 ? 5.539 19.812 14.188 1 95.38 149 ASN B CA 1
ATOM 3660 C C . ASN B 1 149 ? 4.047 20.125 14.289 1 95.38 149 ASN B C 1
ATOM 3662 O O . ASN B 1 149 ? 3.551 20.484 15.352 1 95.38 149 ASN B O 1
ATOM 3666 N N . ALA B 1 150 ? 3.42 20.141 13.172 1 95.06 150 ALA B N 1
ATOM 3667 C CA . ALA B 1 150 ? 1.979 20.375 13.133 1 95.06 150 ALA B CA 1
ATOM 3668 C C . ALA B 1 150 ? 1.206 19.094 13.422 1 95.06 150 ALA B C 1
ATOM 3670 O O . ALA B 1 150 ? 0.984 18.281 12.523 1 95.06 150 ALA B O 1
ATOM 3671 N N . ARG B 1 151 ? 0.786 19 14.617 1 92.12 151 ARG B N 1
ATOM 3672 C CA . ARG B 1 151 ? 0.044 17.812 15.047 1 92.12 151 ARG B CA 1
ATOM 3673 C C . ARG B 1 151 ? -1.219 17.625 14.211 1 92.12 151 ARG B C 1
ATOM 3675 O O . ARG B 1 151 ? -2.088 18.5 14.188 1 92.12 151 ARG B O 1
ATOM 3682 N N . ASN B 1 152 ? -1.279 16.5 13.531 1 94.75 152 ASN B N 1
ATOM 3683 C CA . ASN B 1 152 ? -2.387 16.266 12.609 1 94.75 152 ASN B CA 1
ATOM 3684 C C . ASN B 1 152 ? -3.309 15.164 13.109 1 94.75 152 ASN B C 1
ATOM 3686 O O . ASN B 1 152 ? -4.52 15.352 13.211 1 94.75 152 ASN B O 1
ATOM 3690 N N . ARG B 1 153 ? -2.799 14.078 13.398 1 93.62 153 ARG B N 1
ATOM 3691 C CA . ARG B 1 153 ? -3.609 12.93 13.781 1 93.62 153 ARG B CA 1
ATOM 3692 C C . ARG B 1 153 ? -3.568 12.703 15.289 1 93.62 153 ARG B C 1
ATOM 3694 O O . ARG B 1 153 ? -2.49 12.539 15.867 1 93.62 153 ARG B O 1
ATOM 3701 N N . VAL B 1 154 ? -4.758 12.664 15.875 1 92.75 154 VAL B N 1
ATOM 3702 C CA . VAL B 1 154 ? -4.836 12.539 17.328 1 92.75 154 VAL B CA 1
ATOM 3703 C C . VAL B 1 154 ? -5.898 11.508 17.703 1 92.75 154 VAL B C 1
ATOM 3705 O O . VAL B 1 154 ? -7.039 11.586 17.234 1 92.75 154 VAL B O 1
ATOM 3708 N N . SER B 1 155 ? -5.496 10.555 18.531 1 91.5 155 SER B N 1
ATOM 3709 C CA . SER B 1 155 ? -6.426 9.547 19.031 1 91.5 155 SER B CA 1
ATOM 3710 C C . SER B 1 155 ? -7.215 10.062 20.219 1 91.5 155 SER B C 1
ATOM 3712 O O . SER B 1 155 ? -6.773 10.992 20.906 1 91.5 155 SER B O 1
ATOM 3714 N N . ASN B 1 156 ? -8.367 9.445 20.516 1 91.69 156 ASN B N 1
ATOM 3715 C CA . ASN B 1 156 ? -9.219 9.797 21.641 1 91.69 156 ASN B CA 1
ATOM 3716 C C . ASN B 1 156 ? -9.523 11.297 21.672 1 91.69 156 ASN B C 1
ATOM 3718 O O . ASN B 1 156 ? -9.414 11.938 22.719 1 91.69 156 ASN B O 1
ATOM 3722 N N . ALA B 1 157 ? -9.82 11.812 20.578 1 95.25 157 ALA B N 1
ATOM 3723 C CA . ALA B 1 157 ? -9.875 13.266 20.438 1 95.25 157 ALA B CA 1
ATOM 3724 C C . ALA B 1 157 ? -11.32 13.758 20.391 1 95.25 157 ALA B C 1
ATOM 3726 O O . ALA B 1 157 ? -12.195 13.07 19.844 1 95.25 157 ALA B O 1
ATOM 3727 N N . LEU B 1 158 ? -11.523 14.852 21 1 97.38 158 LEU B N 1
ATOM 3728 C CA . LEU B 1 158 ? -12.695 15.695 20.797 1 97.38 158 LEU B CA 1
ATOM 3729 C C . LEU B 1 158 ? -12.328 16.969 20.047 1 97.38 158 LEU B C 1
ATOM 3731 O O . LEU B 1 158 ? -11.453 17.719 20.469 1 97.38 158 LEU B O 1
ATOM 3735 N N . GLY B 1 159 ? -13 17.156 18.906 1 98.69 159 GLY B N 1
ATOM 3736 C CA . GLY B 1 159 ? -12.711 18.328 18.078 1 98.69 159 GLY B CA 1
ATOM 3737 C C . GLY B 1 159 ? -13.93 19.203 17.844 1 98.69 159 GLY B C 1
ATOM 3738 O O . GLY B 1 159 ? -15.062 18.703 17.828 1 98.69 159 GLY B O 1
ATOM 3739 N N . TYR B 1 160 ? -13.656 20.406 17.641 1 98.88 160 TYR B N 1
ATOM 3740 C CA . TYR B 1 160 ? -14.68 21.391 17.312 1 98.88 160 TYR B CA 1
ATOM 3741 C C . TYR B 1 160 ? -14.18 22.375 16.25 1 98.88 160 TYR B C 1
ATOM 3743 O O . TYR B 1 160 ? -13.023 22.797 16.281 1 98.88 160 TYR B O 1
ATOM 3751 N N . ALA B 1 161 ? -15.078 22.719 15.359 1 98.88 161 ALA B N 1
ATOM 3752 C CA . ALA B 1 161 ? -14.852 23.766 14.367 1 98.88 161 ALA B CA 1
ATOM 3753 C C . ALA B 1 161 ? -16.047 24.703 14.273 1 98.88 161 ALA B C 1
ATOM 3755 O O . ALA B 1 161 ? -17.188 24.25 14.18 1 98.88 161 ALA B O 1
ATOM 3756 N N . THR B 1 162 ? -15.773 25.953 14.195 1 98.75 162 THR B N 1
ATOM 3757 C CA . THR B 1 162 ? -16.859 26.922 14.039 1 98.75 162 THR B CA 1
ATOM 3758 C C . THR B 1 162 ? -17.266 27.047 12.578 1 98.75 162 THR B C 1
ATOM 3760 O O . THR B 1 162 ? -16.5 26.672 11.68 1 98.75 162 THR B O 1
ATOM 3763 N N . PRO B 1 163 ? -18.484 27.547 12.422 1 97.56 163 PRO B N 1
ATOM 3764 C CA . PRO B 1 163 ? -18.703 28.094 11.078 1 97.56 163 PRO B CA 1
ATOM 3765 C C . PRO B 1 163 ? -17.766 29.25 10.742 1 97.56 163 PRO B C 1
ATOM 3767 O O . PRO B 1 163 ? -16.984 29.672 11.594 1 97.56 163 PRO B O 1
ATOM 3770 N N . GLU B 1 164 ? -17.859 29.578 9.492 1 96.19 164 GLU B N 1
ATOM 3771 C CA . GLU B 1 164 ? -17.109 30.766 9.086 1 96.19 164 GLU B CA 1
ATOM 3772 C C . GLU B 1 164 ? -17.922 32.031 9.352 1 96.19 164 GLU B C 1
ATOM 3774 O O . GLU B 1 164 ? -19.094 32.125 8.992 1 96.19 164 GLU B O 1
ATOM 3779 N N . PHE B 1 165 ? -17.328 33 10.039 1 97.12 165 PHE B N 1
ATOM 3780 C CA . PHE B 1 165 ? -17.922 34.281 10.328 1 97.12 165 PHE B CA 1
ATOM 3781 C C . PHE B 1 165 ? -17.078 35.438 9.766 1 97.12 165 PHE B C 1
ATOM 3783 O O . PHE B 1 165 ? -16.141 35.906 10.422 1 97.12 165 PHE B O 1
ATOM 3790 N N . GLY B 1 166 ? -17.438 36 8.688 1 96.88 166 GLY B N 1
ATOM 3791 C CA . GLY B 1 166 ? -16.703 37.094 8.086 1 96.88 166 GLY B CA 1
ATOM 3792 C C . GLY B 1 166 ? -15.266 36.75 7.75 1 96.88 166 GLY B C 1
ATOM 3793 O O . GLY B 1 166 ? -14.352 37.531 7.977 1 96.88 166 GLY B O 1
ATOM 3794 N N . GLY B 1 167 ? -15.039 35.531 7.387 1 97.75 167 GLY B N 1
ATOM 3795 C CA . GLY B 1 167 ? -13.711 35.094 7.023 1 97.75 167 GLY B CA 1
ATOM 3796 C C . GLY B 1 167 ? -12.969 34.438 8.164 1 97.75 167 GLY B C 1
ATOM 3797 O O . GLY B 1 167 ? -11.953 33.75 7.957 1 97.75 167 GLY B O 1
ATOM 3798 N N . PHE B 1 168 ? -13.477 34.594 9.336 1 98.62 168 PHE B N 1
ATOM 3799 C CA . PHE B 1 168 ? -12.812 34.062 10.508 1 98.62 168 PHE B CA 1
ATOM 3800 C C . PHE B 1 168 ? -13.352 32.656 10.844 1 98.62 168 PHE B C 1
ATOM 3802 O O . PHE B 1 168 ? -14.547 32.406 10.68 1 98.62 168 PHE B O 1
ATOM 3809 N N . SER B 1 169 ? -12.531 31.75 11.297 1 98.56 169 SER B N 1
ATOM 3810 C CA . SER B 1 169 ? -12.93 30.453 11.836 1 98.56 169 SER B CA 1
ATOM 3811 C C . SER B 1 169 ? -11.984 30 12.938 1 98.56 169 SER B C 1
ATOM 3813 O O . SER B 1 169 ? -10.844 30.469 13.016 1 98.56 169 SER B O 1
ATOM 3815 N N . VAL B 1 170 ? -12.477 29.188 13.758 1 98.81 170 VAL B N 1
ATOM 3816 C CA . VAL B 1 170 ? -11.703 28.641 14.867 1 98.81 170 VAL B CA 1
ATOM 3817 C C . VAL B 1 170 ? -11.82 27.125 14.875 1 98.81 170 VAL B C 1
ATOM 3819 O O . VAL B 1 170 ? -12.898 26.578 14.609 1 98.81 170 VAL B O 1
ATOM 3822 N N . ARG B 1 171 ? -10.758 26.422 15.117 1 98.88 171 ARG B N 1
ATOM 3823 C CA . ARG B 1 171 ? -10.75 24.984 15.391 1 98.88 171 ARG B CA 1
ATOM 3824 C C . ARG B 1 171 ? -10.078 24.688 16.734 1 98.88 171 ARG B C 1
ATOM 3826 O O . ARG B 1 171 ? -9.07 25.312 17.078 1 98.88 171 ARG B O 1
ATOM 3833 N N . ALA B 1 172 ? -10.648 23.812 17.453 1 98.88 172 ALA B N 1
ATOM 3834 C CA . ALA B 1 172 ? -10.109 23.375 18.734 1 98.88 172 ALA B CA 1
ATOM 3835 C C . ALA B 1 172 ? -10.156 21.859 18.859 1 98.88 172 ALA B C 1
ATOM 3837 O O . ALA B 1 172 ? -11.047 21.203 18.312 1 98.88 172 ALA B O 1
ATOM 3838 N N . ARG B 1 173 ? -9.195 21.328 19.609 1 98.44 173 ARG B N 1
ATOM 3839 C CA . ARG B 1 173 ? -9.141 19.891 19.828 1 98.44 173 ARG B CA 1
ATOM 3840 C C . ARG B 1 173 ? -8.484 19.562 21.172 1 98.44 173 ARG B C 1
ATOM 3842 O O . ARG B 1 173 ? -7.492 20.188 21.547 1 98.44 173 ARG B O 1
ATOM 3849 N N . VAL B 1 174 ? -9.031 18.594 21.844 1 95.88 174 VAL B N 1
ATOM 3850 C CA . VAL B 1 174 ? -8.422 18.016 23.047 1 95.88 174 VAL B CA 1
ATOM 3851 C C . VAL B 1 174 ? -8.43 16.5 22.938 1 95.88 174 VAL B C 1
ATOM 3853 O O . VAL B 1 174 ? -9.281 15.914 22.266 1 95.88 174 VAL B O 1
ATOM 3856 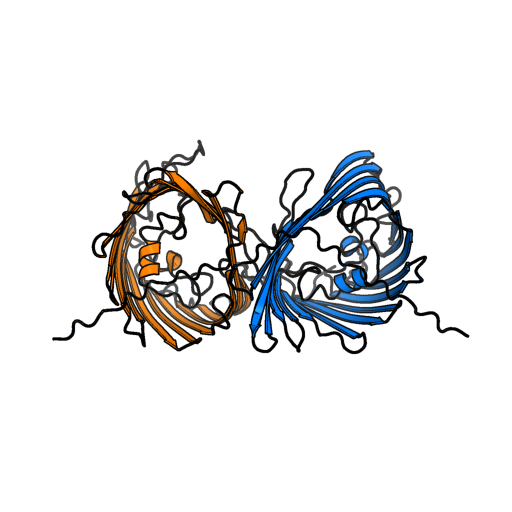N N . ASN B 1 175 ? -7.43 15.906 23.469 1 91.25 175 ASN B N 1
ATOM 3857 C CA . ASN B 1 175 ? -7.492 14.445 23.547 1 91.25 175 ASN B CA 1
ATOM 3858 C C . ASN B 1 175 ? -7.621 13.969 24.984 1 91.25 175 ASN B C 1
ATOM 3860 O O . ASN B 1 175 ? -7.254 14.68 25.922 1 91.25 175 ASN B O 1
ATOM 3864 N N . LEU B 1 176 ? -8.258 12.875 25.141 1 83.94 176 LEU B N 1
ATOM 3865 C CA . LEU B 1 176 ? -8.453 12.211 26.422 1 83.94 176 LEU B CA 1
ATOM 3866 C C . LEU B 1 176 ? -7.621 10.938 26.516 1 83.94 176 LEU B C 1
ATOM 3868 O O . LEU B 1 176 ? -6.926 10.578 25.562 1 83.94 176 LEU B O 1
ATOM 3872 N N . ALA B 1 177 ? -7.578 10.359 27.734 1 74.75 177 ALA B N 1
ATOM 3873 C CA . ALA B 1 177 ? -6.852 9.109 27.938 1 74.75 177 ALA B CA 1
ATOM 3874 C C . ALA B 1 177 ? -7.559 7.949 27.25 1 74.75 177 ALA B C 1
ATOM 3876 O O . ALA B 1 177 ? -8.789 7.949 27.109 1 74.75 177 ALA B O 1
ATOM 3877 N N . GLY B 1 178 ? -6.754 7.031 26.625 1 70.62 178 GLY B N 1
ATOM 3878 C CA . GLY B 1 178 ? -7.324 5.777 26.156 1 70.62 178 GLY B CA 1
ATOM 3879 C C . GLY B 1 178 ? -7.52 4.762 27.266 1 70.62 178 GLY B C 1
ATOM 3880 O O . GLY B 1 178 ? -7.184 5.027 28.422 1 70.62 178 GLY B O 1
ATOM 3881 N N . PRO B 1 179 ? -8.266 3.512 26.891 1 60.31 179 PRO B N 1
ATOM 3882 C CA . PRO B 1 179 ? -8.555 2.533 27.938 1 60.31 179 PRO B CA 1
ATOM 3883 C C . PRO B 1 179 ? -7.297 1.866 28.484 1 60.31 179 PRO B C 1
ATOM 3885 O O . PRO B 1 179 ? -7.375 1.086 29.438 1 60.31 179 PRO B O 1
ATOM 3888 N N . ASP B 1 180 ? -6.285 1.817 27.781 1 53.69 180 ASP B N 1
ATOM 3889 C CA . ASP B 1 180 ? -5.184 1.042 28.328 1 53.69 180 ASP B CA 1
ATOM 3890 C C . ASP B 1 180 ? -4.961 1.386 29.812 1 53.69 180 ASP B C 1
ATOM 3892 O O . ASP B 1 180 ? -4.574 2.51 30.141 1 53.69 180 ASP B O 1
ATOM 3896 N N . PRO B 1 181 ? -5.426 0.53 30.656 1 49.06 181 PRO B N 1
ATOM 3897 C CA . PRO B 1 181 ? -5.348 0.6 32.125 1 49.06 181 PRO B CA 1
ATOM 3898 C C . PRO B 1 181 ? -3.951 0.965 32.625 1 49.06 181 PRO B C 1
ATOM 3900 O O . PRO B 1 181 ? -3.799 1.429 33.75 1 49.06 181 PRO B O 1
ATOM 3903 N N . ALA B 1 182 ? -2.947 0.062 32.188 1 43.88 182 ALA B N 1
ATOM 3904 C CA . ALA B 1 182 ? -1.724 0.272 32.969 1 43.88 182 ALA B CA 1
ATOM 3905 C C . ALA B 1 182 ? -1.282 1.731 32.906 1 43.88 182 ALA B C 1
ATOM 3907 O O . ALA B 1 182 ? -0.652 2.234 33.812 1 43.88 182 ALA B O 1
ATOM 3908 N N . THR B 1 183 ? -0.746 2.238 31.703 1 44.12 183 THR B N 1
ATOM 3909 C CA . THR B 1 183 ? 0.104 3.418 31.828 1 44.12 183 THR B CA 1
ATOM 3910 C C . THR B 1 183 ? -0.738 4.688 31.875 1 44.12 183 THR B C 1
ATOM 3912 O O . THR B 1 183 ? -1.249 5.141 30.844 1 44.12 183 THR B O 1
ATOM 3915 N N . PRO B 1 184 ? -1.446 4.82 32.875 1 41.91 184 PRO B N 1
ATOM 3916 C CA . PRO B 1 184 ? -1.817 6.238 32.875 1 41.91 184 PRO B CA 1
ATOM 3917 C C . PRO B 1 184 ? -0.676 7.145 32.406 1 41.91 184 PRO B C 1
ATOM 3919 O O . PRO B 1 184 ? 0.478 6.711 32.375 1 41.91 184 PRO B O 1
ATOM 3922 N N . ASN B 1 185 ? -0.933 8.602 32.25 1 49.09 185 ASN B N 1
ATOM 3923 C CA . ASN B 1 185 ? -0.197 9.852 32.125 1 49.09 185 ASN B CA 1
ATOM 3924 C C . ASN B 1 185 ? 1.068 9.867 32.969 1 49.09 185 ASN B C 1
ATOM 3926 O O . ASN B 1 185 ? 1.818 10.844 32.969 1 49.09 185 ASN B O 1
ATOM 3930 N N . ALA B 1 186 ? 1.15 8.891 33.844 1 47.75 186 ALA B N 1
ATOM 3931 C CA . ALA B 1 186 ? 2.205 9.117 34.844 1 47.75 186 ALA B CA 1
ATOM 3932 C C . ALA B 1 186 ? 3.506 8.438 34.406 1 47.75 186 ALA B C 1
ATOM 3934 O O . ALA B 1 186 ? 4.547 8.633 35.031 1 47.75 186 ALA B O 1
ATOM 3935 N N . ARG B 1 187 ? 3.49 7.457 33.5 1 49.72 187 ARG B N 1
ATOM 3936 C CA . ARG B 1 187 ? 4.754 6.746 33.344 1 49.72 187 ARG B CA 1
ATOM 3937 C C . ARG B 1 187 ? 5.629 7.422 32.281 1 49.72 187 ARG B C 1
ATOM 3939 O O . ARG B 1 187 ? 5.121 7.922 31.266 1 49.72 187 ARG B O 1
ATOM 3946 N N . SER B 1 188 ? 6.715 8 32.625 1 47.03 188 SER B N 1
ATOM 3947 C CA . SER B 1 188 ? 7.828 8.367 31.75 1 47.03 188 SER B CA 1
ATOM 3948 C C . SER B 1 188 ? 8.602 7.137 31.281 1 47.03 188 SER B C 1
ATOM 3950 O O . SER B 1 188 ? 8.805 6.199 32.062 1 47.03 188 SER B O 1
ATOM 3952 N N . PRO B 1 189 ? 9.047 6.91 29.922 1 48.78 189 PRO B N 1
ATOM 3953 C CA . PRO B 1 189 ? 8.828 7.793 28.781 1 48.78 189 PRO B CA 1
ATOM 3954 C C . PRO B 1 189 ? 7.492 7.547 28.078 1 48.78 189 PRO B C 1
ATOM 3956 O O . PRO B 1 189 ? 6.898 6.477 28.234 1 48.78 189 PRO B O 1
ATOM 3959 N N . VAL B 1 190 ? 6.902 8.602 27.531 1 47.78 190 VAL B N 1
ATOM 3960 C CA . VAL B 1 190 ? 5.711 8.57 26.688 1 47.78 190 VAL B CA 1
ATOM 3961 C C . VAL B 1 190 ? 5.75 7.34 25.781 1 47.78 190 VAL B C 1
ATOM 3963 O O . VAL B 1 190 ? 6.719 7.129 25.062 1 47.78 190 VAL B O 1
ATOM 3966 N N . ARG B 1 191 ? 4.914 6.414 26.062 1 53.28 191 ARG B N 1
ATOM 3967 C CA . ARG B 1 191 ? 4.914 5.207 25.234 1 53.28 191 ARG B CA 1
ATOM 3968 C C . ARG B 1 191 ? 3.836 5.281 24.156 1 53.28 191 ARG B C 1
ATOM 3970 O O . ARG B 1 191 ? 3.941 4.617 23.125 1 53.28 191 ARG B O 1
ATOM 3977 N N . ALA B 1 192 ? 2.822 6.184 24.625 1 57.5 192 ALA B N 1
ATOM 3978 C CA . ALA B 1 192 ? 1.705 6.254 23.688 1 57.5 192 ALA B CA 1
ATOM 3979 C C . ALA B 1 192 ? 1.123 7.664 23.625 1 57.5 192 ALA B C 1
ATOM 3981 O O . ALA B 1 192 ? 1.354 8.477 24.531 1 57.5 192 ALA B O 1
ATOM 3982 N N . GLU B 1 193 ? 0.455 8.039 22.516 1 59.59 193 GLU B N 1
ATOM 3983 C CA . GLU B 1 193 ? -0.171 9.344 22.328 1 59.59 193 GLU B CA 1
ATOM 3984 C C . GLU B 1 193 ? -1.064 9.711 23.5 1 59.59 193 GLU B C 1
ATOM 3986 O O . GLU B 1 193 ? -1.201 10.883 23.844 1 59.59 193 GLU B O 1
ATOM 3991 N N . ASP B 1 194 ? -1.494 8.648 24.125 1 60.88 194 ASP B N 1
ATOM 3992 C CA . ASP B 1 194 ? -2.486 8.914 25.172 1 60.88 194 ASP B CA 1
ATOM 3993 C C . ASP B 1 194 ? -1.816 9.133 26.516 1 60.88 194 ASP B C 1
ATOM 3995 O O . ASP B 1 194 ? -2.498 9.312 27.531 1 60.88 194 ASP B O 1
ATOM 3999 N N . ASP B 1 195 ? -0.568 9.195 26.406 1 70.06 195 ASP B N 1
ATOM 4000 C CA . ASP B 1 195 ? 0.116 9.484 27.672 1 70.06 195 ASP B CA 1
ATOM 4001 C C . ASP B 1 195 ? 0.065 10.977 28 1 70.06 195 ASP B C 1
ATOM 4003 O O . ASP B 1 195 ? 0.376 11.383 29.125 1 70.06 195 ASP B O 1
ATOM 4007 N N . PHE B 1 196 ? -0.292 11.789 27 1 77.75 196 PHE B N 1
ATOM 4008 C CA . PHE B 1 196 ? -0.42 13.234 27.172 1 77.75 196 PHE B CA 1
ATOM 4009 C C . PHE B 1 196 ? -1.853 13.68 26.906 1 77.75 196 PHE B C 1
ATOM 4011 O O . PHE B 1 196 ? -2.574 13.055 26.125 1 77.75 196 PHE B O 1
ATOM 4018 N N . ARG B 1 197 ? -2.166 14.672 27.75 1 86.44 197 ARG B N 1
ATOM 4019 C CA . ARG B 1 197 ? -3.324 15.461 27.344 1 86.44 197 ARG B CA 1
ATOM 4020 C C . ARG B 1 197 ? -2.908 16.625 26.438 1 86.44 197 ARG B C 1
ATOM 4022 O O . ARG B 1 197 ? -2.018 17.391 26.797 1 86.44 197 ARG B O 1
ATOM 4029 N N . GLN B 1 198 ? -3.504 16.641 25.375 1 92.56 198 GLN B N 1
ATOM 4030 C CA . GLN B 1 198 ? -3.115 17.625 24.375 1 92.56 198 GLN B CA 1
ATOM 4031 C C . GLN B 1 198 ? -4.246 18.609 24.094 1 92.56 198 GLN B C 1
ATOM 4033 O O . GLN B 1 198 ? -5.418 18.219 24.078 1 92.56 198 GLN B O 1
ATOM 4038 N N . TYR B 1 199 ? -3.85 19.844 24.016 1 95.94 199 TYR B N 1
ATOM 4039 C CA . TYR B 1 199 ? -4.754 20.938 23.688 1 95.94 199 TYR B CA 1
ATOM 4040 C C . TYR B 1 199 ? -4.262 21.703 22.469 1 95.94 199 TYR B C 1
ATOM 4042 O O . TYR B 1 199 ? -3.119 22.156 22.422 1 95.94 199 TYR B O 1
ATOM 4050 N N . ASP B 1 200 ? -5.121 21.828 21.469 1 98.25 200 ASP B N 1
ATOM 4051 C CA . ASP B 1 200 ? -4.781 22.578 20.266 1 98.25 200 ASP B CA 1
ATOM 4052 C C . ASP B 1 200 ? -5.859 23.609 19.938 1 98.25 200 ASP B C 1
ATOM 4054 O O . ASP B 1 200 ? -7.055 23.328 20.078 1 98.25 200 ASP B O 1
ATOM 4058 N N . LEU B 1 201 ? -5.449 24.75 19.578 1 98.81 201 LEU B N 1
ATOM 4059 C CA . LEU B 1 201 ? -6.328 25.844 19.172 1 98.81 201 LEU B CA 1
ATOM 4060 C C . LEU B 1 201 ? -5.773 26.562 17.953 1 98.81 201 LEU B C 1
ATOM 4062 O O . LEU B 1 201 ? -4.586 26.906 17.922 1 98.81 201 LEU B O 1
ATOM 4066 N N . GLY B 1 202 ? -6.629 26.781 16.938 1 98.88 202 GLY B N 1
ATOM 4067 C CA . GLY B 1 202 ? -6.27 27.547 15.758 1 98.88 202 GLY B CA 1
ATOM 4068 C C . GLY B 1 202 ? -7.297 28.609 15.391 1 98.88 202 GLY B C 1
ATOM 4069 O O . GLY B 1 202 ? -8.484 28.312 15.273 1 98.88 202 GLY B O 1
ATOM 4070 N N . LEU B 1 203 ? -6.844 29.797 15.312 1 98.88 203 LEU B N 1
ATOM 4071 C CA . LEU B 1 203 ? -7.633 30.891 14.758 1 98.88 203 LEU B CA 1
ATOM 4072 C C . LEU B 1 203 ? -7.223 31.188 13.312 1 98.88 203 LEU B C 1
ATOM 4074 O O . LEU B 1 203 ? -6.039 31.391 13.031 1 98.88 203 LEU B O 1
ATOM 4078 N N . ASN B 1 204 ? -8.219 31.25 12.461 1 98.81 204 ASN B N 1
ATOM 4079 C CA . ASN B 1 204 ? -7.93 31.391 11.031 1 98.81 204 ASN B CA 1
ATOM 4080 C C . ASN B 1 204 ? -8.719 32.531 10.414 1 98.81 204 ASN B C 1
ATOM 4082 O O . ASN B 1 204 ? -9.797 32.875 10.891 1 98.81 204 ASN B O 1
ATOM 4086 N N . TYR B 1 205 ? -8.164 33 9.359 1 98.75 205 TYR B N 1
ATOM 4087 C CA . TYR B 1 205 ? -8.812 34.031 8.539 1 98.75 205 TYR B CA 1
ATOM 4088 C C . TYR B 1 205 ? -8.555 33.781 7.059 1 98.75 205 TYR B C 1
ATOM 4090 O O . TYR B 1 205 ? -7.449 33.406 6.668 1 98.75 205 TYR B O 1
ATOM 4098 N N . ALA B 1 206 ? -9.57 33.938 6.305 1 98.31 206 ALA B N 1
ATOM 4099 C CA . ALA B 1 206 ? -9.453 33.906 4.848 1 98.31 206 ALA B CA 1
ATOM 4100 C C . ALA B 1 206 ? -10.438 34.844 4.191 1 98.31 206 ALA B C 1
ATOM 4102 O O . ALA B 1 206 ? -11.633 34.844 4.504 1 98.31 206 ALA B O 1
ATOM 4103 N N . ALA B 1 207 ? -10 35.656 3.324 1 97.12 207 ALA B N 1
ATOM 4104 C CA . ALA B 1 207 ? -10.82 36.562 2.543 1 97.12 207 ALA B CA 1
ATOM 4105 C C . ALA B 1 207 ? -10.156 36.906 1.214 1 97.12 207 ALA B C 1
ATOM 4107 O O . ALA B 1 207 ? -9.047 37.438 1.19 1 97.12 207 ALA B O 1
ATOM 4108 N N . GLY B 1 208 ? -10.867 36.625 0.11 1 96.31 208 GLY B N 1
ATOM 4109 C CA . GLY B 1 208 ? -10.281 36.875 -1.197 1 96.31 208 GLY B CA 1
ATOM 4110 C C . GLY B 1 208 ? -9.008 36.062 -1.432 1 96.31 208 GLY B C 1
ATOM 4111 O O . GLY B 1 208 ? -8.992 34.844 -1.27 1 96.31 208 GLY B O 1
ATOM 4112 N N . ASN B 1 209 ? -7.934 36.875 -1.73 1 97.69 209 ASN B N 1
ATOM 4113 C CA . ASN B 1 209 ? -6.664 36.25 -2.084 1 97.69 209 ASN B CA 1
ATOM 4114 C C . ASN B 1 209 ? -5.738 36.125 -0.875 1 97.69 209 ASN B C 1
ATOM 4116 O O . ASN B 1 209 ? -4.602 35.656 -1.001 1 97.69 209 ASN B O 1
ATOM 4120 N N . PHE B 1 210 ? -6.223 36.531 0.281 1 98.5 210 PHE B N 1
ATOM 4121 C CA . PHE B 1 210 ? -5.391 36.562 1.479 1 98.5 210 PHE B CA 1
ATOM 4122 C C . PHE B 1 210 ? -5.891 35.562 2.516 1 98.5 210 PHE B C 1
ATOM 4124 O O . PHE B 1 210 ? -7.102 35.406 2.705 1 98.5 210 PHE B O 1
ATOM 4131 N N . ALA B 1 211 ? -5.043 34.875 3.223 1 98.81 211 ALA B N 1
ATOM 4132 C CA . ALA B 1 211 ? -5.352 34.031 4.371 1 98.81 211 ALA B CA 1
ATOM 4133 C C . ALA B 1 211 ? -4.262 34.125 5.434 1 98.81 211 ALA B C 1
ATOM 4135 O O . ALA B 1 211 ? -3.115 34.438 5.129 1 98.81 211 ALA B O 1
ATOM 4136 N N . ALA B 1 212 ? -4.625 33.844 6.629 1 98.88 212 ALA B N 1
ATOM 4137 C CA . ALA B 1 212 ? -3.688 33.875 7.75 1 98.88 212 ALA B CA 1
ATOM 4138 C C . ALA B 1 212 ? -4.234 33.125 8.953 1 98.88 212 ALA B C 1
ATOM 4140 O O . ALA B 1 212 ? -5.41 32.75 8.977 1 98.88 212 ALA B O 1
ATOM 4141 N N . GLY B 1 213 ? -3.373 32.875 9.906 1 98.81 213 GLY B N 1
ATOM 4142 C CA . GLY B 1 213 ? -3.83 32.219 11.125 1 98.81 213 GLY B CA 1
ATOM 4143 C C . GLY B 1 213 ? -2.783 32.219 12.227 1 98.81 213 GLY B C 1
ATOM 4144 O O . GLY B 1 213 ? -1.595 32.406 11.961 1 98.81 213 GLY B O 1
ATOM 4145 N N . VAL B 1 214 ? -3.234 32.062 13.383 1 98.88 214 VAL B N 1
ATOM 4146 C CA . VAL B 1 214 ? -2.393 31.859 14.555 1 98.88 214 VAL B CA 1
ATOM 4147 C C . VAL B 1 214 ? -2.824 30.594 15.281 1 98.88 214 VAL B C 1
ATOM 4149 O O . VAL B 1 214 ? -4.02 30.297 15.383 1 98.88 214 VAL B O 1
ATOM 4152 N N . GLY B 1 215 ? -1.825 29.828 15.719 1 98.81 215 GLY B N 1
ATOM 4153 C CA . GLY B 1 215 ? -2.098 28.562 16.375 1 98.81 215 GLY B CA 1
ATOM 4154 C C . GLY B 1 215 ? -1.371 28.406 17.703 1 98.81 215 GLY B C 1
ATOM 4155 O O . GLY B 1 215 ? -0.288 28.969 17.891 1 98.81 215 GLY B O 1
ATOM 4156 N N . TYR B 1 216 ? -1.939 27.688 18.547 1 98.81 216 TYR B N 1
ATOM 4157 C CA . TYR B 1 216 ? -1.371 27.359 19.859 1 98.81 216 TYR B CA 1
ATOM 4158 C C . TYR B 1 216 ? -1.635 25.906 20.219 1 98.81 216 TYR B C 1
ATOM 4160 O O . TYR B 1 216 ? -2.732 25.391 20 1 98.81 216 TYR B O 1
ATOM 4168 N N . SER B 1 217 ? -0.652 25.234 20.734 1 98 217 SER B N 1
ATOM 4169 C CA . SER B 1 217 ? -0.761 23.875 21.266 1 98 217 SER B CA 1
ATOM 4170 C C . SER B 1 217 ? -0.099 23.75 22.625 1 98 217 SER B C 1
ATOM 4172 O O . SER B 1 217 ? 0.887 24.438 22.906 1 98 217 SER B O 1
ATOM 4174 N N . ARG B 1 218 ? -0.6 22.844 23.359 1 96.5 218 ARG B N 1
ATOM 4175 C CA . ARG B 1 218 ? -0.014 22.562 24.672 1 96.5 218 ARG B CA 1
ATOM 4176 C C . ARG B 1 218 ? -0.218 21.109 25.078 1 96.5 218 ARG B C 1
ATOM 4178 O O . ARG B 1 218 ? -1.277 20.531 24.812 1 96.5 218 ARG B O 1
ATOM 4185 N N . ASP B 1 219 ? 0.796 20.562 25.719 1 92.31 219 ASP B N 1
ATOM 4186 C CA . ASP B 1 219 ? 0.694 19.219 26.297 1 92.31 219 ASP B CA 1
ATOM 4187 C C . ASP B 1 219 ? 0.768 19.266 27.828 1 92.31 219 ASP B C 1
ATOM 4189 O O . ASP B 1 219 ? 1.465 20.109 28.391 1 92.31 219 ASP B O 1
ATOM 4193 N N . ALA B 1 220 ? 0.038 18.5 28.375 1 88.81 220 ALA B N 1
ATOM 4194 C CA . ALA B 1 220 ? 0.105 18.266 29.812 1 88.81 220 ALA B CA 1
ATOM 4195 C C . ALA B 1 220 ? 0.297 16.797 30.141 1 88.81 220 ALA B C 1
ATOM 4197 O O . ALA B 1 220 ? -0.148 15.922 29.391 1 88.81 220 ALA B O 1
ATOM 4198 N N . LYS B 1 221 ? 1.014 16.594 31.188 1 82.88 221 LYS B N 1
ATOM 4199 C CA . LYS B 1 221 ? 1.297 15.227 31.641 1 82.88 221 LYS B CA 1
ATOM 4200 C C . LYS B 1 221 ? 1.065 15.086 33.156 1 82.88 221 LYS B C 1
ATOM 4202 O O . LYS B 1 221 ? 1.455 15.961 33.938 1 82.88 221 LYS B O 1
ATOM 4207 N N . ALA B 1 222 ? 0.395 13.992 33.438 1 77.94 222 ALA B N 1
ATOM 4208 C CA . ALA B 1 222 ? 0.266 13.711 34.875 1 77.94 222 ALA B CA 1
ATOM 4209 C C . ALA B 1 222 ? 1.636 13.555 35.531 1 77.94 222 ALA B C 1
ATOM 4211 O O . ALA B 1 222 ? 2.484 12.812 35.031 1 77.94 222 ALA B O 1
ATOM 4212 N N . GLY B 1 223 ? 1.907 14.164 36.688 1 78.69 223 GLY B N 1
ATOM 4213 C CA . GLY B 1 223 ? 3.191 14.117 37.375 1 78.69 223 GLY B CA 1
ATOM 4214 C C . GLY B 1 223 ? 4.172 15.164 36.844 1 78.69 223 GLY B C 1
ATOM 4215 O O . GLY B 1 223 ? 5.27 15.297 37.406 1 78.69 223 GLY B O 1
ATOM 4216 N N . GLY B 1 224 ? 3.793 15.82 35.812 1 83.94 224 GLY B N 1
ATOM 4217 C CA . GLY B 1 224 ? 4.613 16.891 35.312 1 83.94 224 GLY B CA 1
ATOM 4218 C C . GLY B 1 224 ? 5.457 16.469 34.094 1 83.94 224 GLY B C 1
ATOM 4219 O O . GLY B 1 224 ? 5.719 15.289 33.906 1 83.94 224 GLY B O 1
ATOM 4220 N N . LEU B 1 225 ? 5.871 17.453 33.312 1 88.31 225 LEU B N 1
ATOM 4221 C CA . LEU B 1 225 ? 6.73 17.219 32.156 1 88.31 225 LEU B CA 1
ATOM 4222 C C . LEU B 1 225 ? 8.133 16.797 32.625 1 88.31 225 LEU B C 1
ATOM 4224 O O . LEU B 1 225 ? 8.656 17.328 33.594 1 88.31 225 LEU B O 1
ATOM 4228 N N . VAL B 1 226 ? 8.68 15.836 31.875 1 88.56 226 VAL B N 1
ATOM 4229 C CA . VAL B 1 226 ? 10.047 15.43 32.156 1 88.56 226 VAL B CA 1
ATOM 4230 C C . VAL B 1 226 ? 10.977 15.945 31.062 1 88.56 226 VAL B C 1
ATOM 4232 O O . VAL B 1 226 ? 10.531 16.625 30.125 1 88.56 226 VAL B O 1
ATOM 4235 N N . ALA B 1 227 ? 12.273 15.75 31.219 1 91.19 227 ALA B N 1
ATOM 4236 C CA . ALA B 1 227 ? 13.312 16.297 30.344 1 91.19 227 ALA B CA 1
ATOM 4237 C C . ALA B 1 227 ? 12.984 16.047 28.875 1 91.19 227 ALA B C 1
ATOM 4239 O O . ALA B 1 227 ? 12.734 14.906 28.484 1 91.19 227 ALA B O 1
ATOM 4240 N N . ASN B 1 228 ? 12.891 17.141 28.109 1 93.5 228 ASN B N 1
ATOM 4241 C CA . ASN B 1 228 ? 12.766 17.188 26.656 1 93.5 228 ASN B CA 1
ATOM 4242 C C . ASN B 1 228 ? 11.336 16.875 26.219 1 93.5 228 ASN B C 1
ATOM 4244 O O . ASN B 1 228 ? 11.078 16.688 25.031 1 93.5 228 ASN B O 1
ATOM 4248 N N . ASP B 1 229 ? 10.414 16.781 27.156 1 90.38 229 ASP B N 1
ATOM 4249 C CA . ASP B 1 229 ? 9.008 16.703 26.766 1 90.38 229 ASP B CA 1
ATOM 4250 C C . ASP B 1 229 ? 8.562 17.984 26.062 1 90.38 229 ASP B C 1
ATOM 4252 O O . ASP B 1 229 ? 8.953 19.094 26.438 1 90.38 229 ASP B O 1
ATOM 4256 N N . PHE B 1 230 ? 7.766 17.75 25.062 1 93.25 230 PHE B N 1
ATOM 4257 C CA . PHE B 1 230 ? 7.113 18.891 24.453 1 93.25 230 PHE B CA 1
ATOM 4258 C C . PHE B 1 230 ? 6.188 19.578 25.453 1 93.25 230 PHE B C 1
ATOM 4260 O O . PHE B 1 230 ? 5.465 18.922 26.203 1 93.25 230 PHE B O 1
ATOM 4267 N N . ARG B 1 231 ? 6.238 20.969 25.422 1 95.44 231 ARG B N 1
ATOM 4268 C CA . ARG B 1 231 ? 5.418 21.75 26.344 1 95.44 231 ARG B CA 1
ATOM 4269 C C . ARG B 1 231 ? 4.309 22.484 25.594 1 95.44 231 ARG B C 1
ATOM 4271 O O . ARG B 1 231 ? 3.129 22.172 25.766 1 95.44 231 ARG B O 1
ATOM 4278 N N . ASP B 1 232 ? 4.715 23.312 24.766 1 97.5 232 ASP B N 1
ATOM 4279 C CA . ASP B 1 232 ? 3.736 24.094 24.016 1 97.5 232 ASP B CA 1
ATOM 4280 C C . ASP B 1 232 ? 4.34 24.641 22.719 1 97.5 232 ASP B C 1
ATOM 4282 O O . ASP B 1 232 ? 5.535 24.484 22.469 1 97.5 232 ASP B O 1
ATOM 4286 N N . LYS B 1 233 ? 3.465 25.219 21.891 1 98.06 233 LYS B N 1
ATOM 4287 C CA . LYS B 1 233 ? 3.92 25.875 20.672 1 98.06 233 LYS B CA 1
ATOM 4288 C C . LYS B 1 233 ? 2.996 27.031 20.281 1 98.06 233 LYS B C 1
ATOM 4290 O O . LYS B 1 233 ? 1.807 27.016 20.609 1 98.06 233 LYS B O 1
ATOM 4295 N N . VAL B 1 234 ? 3.566 27.984 19.719 1 98.75 234 VAL B N 1
ATOM 4296 C CA . VAL B 1 234 ? 2.842 29.031 19.016 1 98.75 234 VAL B CA 1
ATOM 4297 C C . VAL B 1 234 ? 3.307 29.109 17.562 1 98.75 234 VAL B C 1
ATOM 4299 O O . VAL B 1 234 ? 4.465 28.797 17.266 1 98.75 234 VAL B O 1
ATOM 4302 N N . GLN B 1 235 ? 2.391 29.422 16.641 1 98.75 235 GLN B N 1
ATOM 4303 C CA . GLN B 1 235 ? 2.783 29.641 15.258 1 98.75 235 GLN B CA 1
ATOM 4304 C C . GLN B 1 235 ? 1.876 30.672 14.586 1 98.75 235 GLN B C 1
ATOM 4306 O O . GLN B 1 235 ? 0.773 30.938 15.07 1 98.75 235 GLN B O 1
ATOM 4311 N N . GLY B 1 236 ? 2.348 31.25 13.617 1 98.88 236 GLY B N 1
ATOM 4312 C CA . GLY B 1 236 ? 1.603 32.094 12.719 1 98.88 236 GLY B CA 1
ATOM 4313 C C . GLY B 1 236 ? 1.947 31.891 11.258 1 98.88 236 GLY B C 1
ATOM 4314 O O . GLY B 1 236 ? 3.111 31.672 10.914 1 98.88 236 GLY B O 1
ATOM 4315 N N . ALA B 1 237 ? 0.933 31.922 10.406 1 98.88 237 ALA B N 1
ATOM 4316 C CA . ALA B 1 237 ? 1.125 31.719 8.977 1 98.88 237 ALA B CA 1
ATOM 4317 C C . ALA B 1 237 ? 0.287 32.719 8.172 1 98.88 237 ALA B C 1
ATOM 4319 O O . ALA B 1 237 ? -0.75 33.188 8.641 1 98.88 237 ALA B O 1
ATOM 4320 N N . ALA B 1 238 ? 0.734 33 7.035 1 98.94 238 ALA B N 1
ATOM 4321 C CA . ALA B 1 238 ? -0.009 33.844 6.102 1 98.94 238 ALA B CA 1
ATOM 4322 C C . ALA B 1 238 ? 0.323 33.469 4.656 1 98.94 238 ALA B C 1
ATOM 4324 O O . ALA B 1 238 ? 1.408 32.969 4.367 1 98.94 238 ALA B O 1
ATOM 4325 N N . SER B 1 239 ? -0.631 33.75 3.777 1 98.88 239 SER B N 1
ATOM 4326 C CA . SER B 1 239 ? -0.454 33.5 2.346 1 98.88 239 SER B CA 1
ATOM 4327 C C . SER B 1 239 ? -1.223 34.531 1.524 1 98.88 239 SER B C 1
ATOM 4329 O O . SER B 1 239 ? -2.203 35.125 2 1 98.88 239 SER B O 1
ATOM 4331 N N . TYR B 1 240 ? -0.745 34.781 0.391 1 98.81 240 TYR B N 1
ATOM 4332 C CA . TYR B 1 240 ? -1.399 35.625 -0.589 1 98.81 240 TYR B CA 1
ATOM 4333 C C . TYR B 1 240 ? -1.284 35.062 -1.991 1 98.81 240 TYR B C 1
ATOM 4335 O O . TYR B 1 240 ? -0.182 34.75 -2.461 1 98.81 240 TYR B O 1
ATOM 4343 N N . ASN B 1 241 ? -2.443 34.938 -2.643 1 98.12 241 ASN B N 1
ATOM 4344 C CA . ASN B 1 241 ? -2.518 34.406 -4 1 98.12 241 ASN B CA 1
ATOM 4345 C C . ASN B 1 241 ? -2.561 35.5 -5.039 1 98.12 241 ASN B C 1
ATOM 4347 O O . ASN B 1 241 ? -3.611 36.125 -5.262 1 98.12 241 ASN B O 1
ATOM 4351 N N . PHE B 1 242 ? -1.523 35.688 -5.762 1 97.38 242 PHE B N 1
ATOM 4352 C CA . PHE B 1 242 ? -1.454 36.719 -6.805 1 97.38 242 PHE B CA 1
ATOM 4353 C C . PHE B 1 242 ? -1.957 36.156 -8.133 1 97.38 242 PHE B C 1
ATOM 4355 O O . PHE B 1 242 ? -1.799 36.781 -9.18 1 97.38 242 PHE B O 1
ATOM 4362 N N . THR B 1 243 ? -2.518 35.031 -8.211 1 92.62 243 THR B N 1
ATOM 4363 C CA . THR B 1 243 ? -3.029 34.312 -9.383 1 92.62 243 THR B CA 1
ATOM 4364 C C . THR B 1 243 ? -1.89 33.656 -10.164 1 92.62 243 THR B C 1
ATOM 4366 O O . THR B 1 243 ? -1.948 32.469 -10.484 1 92.62 243 THR B O 1
ATOM 4369 N N . VAL B 1 244 ? -0.832 34.406 -10.414 1 96.31 244 VAL B N 1
ATOM 4370 C CA . VAL B 1 244 ? 0.294 33.875 -11.172 1 96.31 244 VAL B CA 1
ATOM 4371 C C . VAL B 1 244 ? 1.258 33.156 -10.234 1 96.31 244 VAL B C 1
ATOM 4373 O O . VAL B 1 244 ? 2.041 32.312 -10.664 1 96.31 244 VAL B O 1
ATOM 4376 N N . VAL B 1 245 ? 1.18 33.562 -8.992 1 98.31 245 VAL B N 1
ATOM 4377 C CA . VAL B 1 245 ? 2.047 32.969 -7.98 1 98.31 245 VAL B CA 1
ATOM 4378 C C . VAL B 1 245 ? 1.394 33.094 -6.605 1 98.31 245 VAL B C 1
ATOM 4380 O O . VAL B 1 245 ? 0.784 34.094 -6.281 1 98.31 245 VAL B O 1
ATOM 4383 N N . ASN B 1 246 ? 1.365 32 -5.855 1 98.56 246 ASN B N 1
ATOM 4384 C CA . ASN B 1 246 ? 0.997 32 -4.445 1 98.56 246 ASN B CA 1
ATOM 4385 C C . ASN B 1 246 ? 2.227 32.062 -3.545 1 98.56 246 ASN B C 1
ATOM 4387 O O . ASN B 1 246 ? 3.131 31.25 -3.656 1 98.56 246 ASN B O 1
ATOM 4391 N N . ILE B 1 247 ? 2.291 33.062 -2.697 1 98.88 247 ILE B N 1
ATOM 4392 C CA . ILE B 1 247 ? 3.414 33.219 -1.777 1 98.88 247 ILE B CA 1
ATOM 4393 C C . ILE B 1 247 ? 2.932 33.031 -0.341 1 98.88 247 ILE B C 1
ATOM 4395 O O . ILE B 1 247 ? 1.812 33.406 -0.001 1 98.88 247 ILE B O 1
ATOM 4399 N N . TYR B 1 248 ? 3.734 32.469 0.485 1 98.88 248 TYR B N 1
ATOM 4400 C CA . TYR B 1 248 ? 3.311 32.188 1.856 1 98.88 248 TYR B CA 1
ATOM 4401 C C . TYR B 1 248 ? 4.516 32.094 2.785 1 98.88 248 TYR B C 1
ATOM 4403 O O . TYR B 1 248 ? 5.648 31.922 2.326 1 98.88 248 TYR B O 1
ATOM 4411 N N . GLY B 1 249 ? 4.25 32.188 4.047 1 98.88 249 GLY B N 1
ATOM 4412 C CA . GLY B 1 249 ? 5.234 31.953 5.098 1 98.88 249 GLY B CA 1
ATOM 4413 C C . GLY B 1 249 ? 4.617 31.547 6.418 1 98.88 249 GLY B C 1
ATOM 4414 O O . GLY B 1 249 ? 3.424 31.75 6.645 1 98.88 249 GLY B O 1
ATOM 4415 N N . ILE B 1 250 ? 5.43 30.906 7.211 1 98.88 250 ILE B N 1
ATOM 4416 C CA . ILE B 1 250 ? 5.043 30.516 8.562 1 98.88 250 ILE B CA 1
ATOM 4417 C C . ILE B 1 250 ? 6.23 30.688 9.508 1 98.88 250 ILE B C 1
ATOM 4419 O O . ILE B 1 250 ? 7.375 30.438 9.125 1 98.88 250 ILE B O 1
ATOM 4423 N N . TYR B 1 251 ? 5.98 31.172 10.617 1 98.81 251 TYR B N 1
ATOM 4424 C CA . TYR B 1 251 ? 6.926 31.219 11.727 1 98.81 251 TYR B CA 1
ATOM 4425 C C . TYR B 1 251 ? 6.309 30.641 12.992 1 98.81 251 TYR B C 1
ATOM 4427 O O . TYR B 1 251 ? 5.129 30.859 13.273 1 98.81 251 TYR B O 1
ATOM 4435 N N . GLY B 1 252 ? 7.102 29.859 13.719 1 98.69 252 GLY B N 1
ATOM 4436 C CA . GLY B 1 252 ? 6.625 29.312 14.977 1 98.69 252 GLY B CA 1
ATOM 4437 C C . GLY B 1 252 ? 7.746 28.953 15.938 1 98.69 252 GLY B C 1
ATOM 4438 O O . GLY B 1 252 ? 8.922 29.109 15.602 1 98.69 252 GLY B O 1
ATOM 4439 N N . ARG B 1 253 ? 7.348 28.625 17.109 1 98.75 253 ARG B N 1
ATOM 4440 C CA . ARG B 1 253 ? 8.266 28.188 18.156 1 98.75 253 ARG B CA 1
ATOM 4441 C C . ARG B 1 253 ? 7.656 27.078 19 1 98.75 253 ARG B C 1
ATOM 4443 O O . ARG B 1 253 ? 6.562 27.234 19.547 1 98.75 253 ARG B O 1
ATOM 4450 N N . ASP B 1 254 ? 8.359 26.016 19.078 1 98.62 254 ASP B N 1
ATOM 4451 C CA . ASP B 1 254 ? 8.062 24.984 20.078 1 98.62 254 ASP B CA 1
ATOM 4452 C C . ASP B 1 254 ? 8.82 25.25 21.375 1 98.62 254 ASP B C 1
ATOM 4454 O O . ASP B 1 254 ? 9.977 25.688 21.344 1 98.62 254 ASP B O 1
ATOM 4458 N N . ARG B 1 255 ? 8.258 24.953 22.422 1 98.5 255 ARG B N 1
ATOM 4459 C CA . ARG B 1 255 ? 8.961 24.922 23.703 1 98.5 255 ARG B CA 1
ATOM 4460 C C . ARG B 1 255 ? 8.953 23.531 24.312 1 98.5 255 ARG B C 1
ATOM 4462 O O . ARG B 1 255 ? 7.938 22.828 24.25 1 98.5 255 ARG B O 1
ATOM 4469 N N . TYR B 1 256 ? 10.07 23.172 24.844 1 97.5 256 TYR B N 1
ATOM 4470 C CA . TYR B 1 256 ? 10.273 21.875 25.5 1 97.5 256 TYR B CA 1
ATOM 4471 C C . TYR B 1 256 ? 10.75 22.062 26.938 1 97.5 256 TYR B C 1
ATOM 4473 O O . TYR B 1 256 ? 11.148 23.156 27.328 1 97.5 256 TYR B O 1
ATOM 4481 N N . ALA B 1 257 ? 10.578 20.922 27.703 1 95 257 ALA B N 1
ATOM 4482 C CA . ALA B 1 257 ? 11.273 20.875 29 1 95 257 ALA B CA 1
ATOM 4483 C C . ALA B 1 257 ? 12.766 20.656 28.812 1 95 257 ALA B C 1
ATOM 4485 O O . ALA B 1 257 ? 13.281 19.578 29.109 1 95 257 ALA B O 1
ATOM 4486 N N . GLY B 1 258 ? 13.422 21.75 28.438 1 96.06 258 GLY B N 1
ATOM 4487 C CA . GLY B 1 258 ? 14.836 21.688 28.094 1 96.06 258 GLY B CA 1
ATOM 4488 C C . GLY B 1 258 ? 15.734 21.453 29.297 1 96.06 258 GLY B C 1
ATOM 4489 O O . GLY B 1 258 ? 15.328 21.719 30.422 1 96.06 258 GLY B O 1
ATOM 4490 N N . THR B 1 259 ? 16.875 20.922 28.969 1 96.75 259 THR B N 1
ATOM 4491 C CA . THR B 1 259 ? 17.938 20.75 29.969 1 96.75 259 THR B CA 1
ATOM 4492 C C . THR B 1 259 ? 19.125 21.641 29.641 1 96.75 259 THR B C 1
ATOM 4494 O O . THR B 1 259 ? 19.062 22.484 28.766 1 96.75 259 THR B O 1
ATOM 4497 N N . ALA B 1 260 ? 20.188 21.344 30.391 1 95.69 260 ALA B N 1
ATOM 4498 C CA . ALA B 1 260 ? 21.422 22.078 30.141 1 95.69 260 ALA B CA 1
ATOM 4499 C C . ALA B 1 260 ? 21.984 21.75 28.781 1 95.69 260 ALA B C 1
ATOM 4501 O O . ALA B 1 260 ? 22.672 22.562 28.172 1 95.69 260 ALA B O 1
ATOM 4502 N N . ALA B 1 261 ? 21.672 20.672 28.25 1 96.81 261 ALA B N 1
ATOM 4503 C CA . ALA B 1 261 ? 22.297 20.203 27.016 1 96.81 261 ALA B CA 1
ATOM 4504 C C . ALA B 1 261 ? 21.312 20.281 25.844 1 96.81 261 ALA B C 1
ATOM 4506 O O . ALA B 1 261 ? 21.688 19.984 24.703 1 96.81 261 ALA B O 1
ATOM 4507 N N . THR B 1 262 ? 20.078 20.672 26.125 1 97.75 262 THR B N 1
ATOM 4508 C CA . THR B 1 262 ? 19.078 20.719 25.062 1 97.75 262 THR B CA 1
ATOM 4509 C C . THR B 1 262 ? 18.297 22.031 25.109 1 97.75 262 THR B C 1
ATOM 4511 O O . THR B 1 262 ? 18.328 22.734 26.109 1 97.75 262 THR B O 1
ATOM 4514 N N . ARG B 1 263 ? 17.594 22.359 24.031 1 97.56 263 ARG B N 1
ATOM 4515 C CA . ARG B 1 263 ? 16.906 23.625 23.891 1 97.56 263 ARG B CA 1
ATOM 4516 C C . ARG B 1 263 ? 15.516 23.562 24.531 1 97.56 263 ARG B C 1
ATOM 4518 O O . ARG B 1 263 ? 14.82 22.547 24.422 1 97.56 263 ARG B O 1
ATOM 4525 N N . THR B 1 264 ? 15.227 24.609 25.156 1 98.19 264 THR B N 1
ATOM 4526 C CA . THR B 1 264 ? 13.836 24.844 25.547 1 98.19 264 THR B CA 1
ATOM 4527 C C . THR B 1 264 ? 13.047 25.438 24.391 1 98.19 264 THR B C 1
ATOM 4529 O O . THR B 1 264 ? 11.953 24.969 24.062 1 98.19 264 THR B O 1
ATOM 4532 N N . ASP B 1 265 ? 13.617 26.5 23.828 1 98.56 265 ASP B N 1
ATOM 4533 C CA . ASP B 1 265 ? 12.977 27.188 22.703 1 98.56 265 ASP B CA 1
ATOM 4534 C C . ASP B 1 265 ? 13.492 26.641 21.375 1 98.56 265 ASP B C 1
ATOM 4536 O O . ASP B 1 265 ? 14.695 26.688 21.094 1 98.56 265 ASP B O 1
ATOM 4540 N N . VAL B 1 266 ? 12.617 26.203 20.547 1 98.62 266 VAL B N 1
ATOM 4541 C CA . VAL B 1 266 ? 12.945 25.672 19.219 1 98.62 266 VAL B CA 1
ATOM 4542 C C . VAL B 1 266 ? 12.164 26.438 18.156 1 98.62 266 VAL B C 1
ATOM 4544 O O . VAL B 1 266 ? 11.094 26 17.734 1 98.62 266 VAL B O 1
ATOM 4547 N N . PRO B 1 267 ? 12.703 27.516 17.703 1 98.62 267 PRO B N 1
ATOM 4548 C CA . PRO B 1 267 ? 12.039 28.281 16.625 1 98.62 267 PRO B CA 1
ATOM 4549 C C . PRO B 1 267 ? 12.148 27.594 15.273 1 98.62 267 PRO B C 1
ATOM 4551 O O . PRO B 1 267 ? 13.102 26.859 15.023 1 98.62 267 PRO B O 1
ATOM 4554 N N . TYR B 1 268 ? 11.203 27.891 14.375 1 98.69 268 TYR B N 1
ATOM 4555 C CA . TYR B 1 268 ? 11.234 27.438 12.992 1 98.69 268 TYR B CA 1
ATOM 4556 C C . TYR B 1 268 ? 10.531 28.438 12.078 1 98.69 268 TYR B C 1
ATOM 4558 O O . TYR B 1 268 ? 9.719 29.234 12.539 1 98.69 268 TYR B O 1
ATOM 4566 N N . TRP B 1 269 ? 10.898 28.422 10.852 1 98.81 269 TRP B N 1
ATOM 4567 C CA . TRP B 1 269 ? 10.227 29.234 9.844 1 98.81 269 TRP B CA 1
ATOM 4568 C C . TRP B 1 269 ? 10.312 28.578 8.469 1 98.81 269 TRP B C 1
ATOM 4570 O O . TRP B 1 269 ? 11.156 27.703 8.242 1 98.81 269 TRP B O 1
ATOM 4580 N N . LEU B 1 270 ? 9.422 28.922 7.621 1 98.88 270 LEU B N 1
ATOM 4581 C CA . LEU B 1 270 ? 9.359 28.484 6.23 1 98.88 270 LEU B CA 1
ATOM 4582 C C . LEU B 1 270 ? 8.836 29.594 5.332 1 98.88 270 LEU B C 1
ATOM 4584 O O . LEU B 1 270 ? 7.895 30.312 5.695 1 98.88 270 LEU B O 1
ATOM 4588 N N . VAL B 1 271 ? 9.445 29.766 4.25 1 98.88 271 VAL B N 1
ATOM 4589 C CA . VAL B 1 271 ? 8.93 30.594 3.166 1 98.88 271 VAL B CA 1
ATOM 4590 C C . VAL B 1 271 ? 8.883 29.781 1.872 1 98.88 271 VAL B C 1
ATOM 4592 O O . VAL B 1 271 ? 9.703 28.891 1.666 1 98.88 271 VAL B O 1
ATOM 4595 N N . GLY B 1 272 ? 7.867 30.094 1.081 1 98.88 272 GLY B N 1
ATOM 4596 C CA . GLY B 1 272 ? 7.77 29.391 -0.188 1 98.88 272 GLY B CA 1
ATOM 4597 C C . GLY B 1 272 ? 6.801 30.031 -1.158 1 98.88 272 GLY B C 1
ATOM 4598 O O . GLY B 1 272 ? 6.211 31.062 -0.855 1 98.88 272 GLY B O 1
ATOM 4599 N N . PHE B 1 273 ? 6.73 29.406 -2.287 1 98.94 273 PHE B N 1
ATOM 4600 C CA . PHE B 1 273 ? 5.785 29.859 -3.301 1 98.94 273 PHE B CA 1
ATOM 4601 C C . PHE B 1 273 ? 5.359 28.703 -4.199 1 98.94 273 PHE B C 1
ATOM 4603 O O . PHE B 1 273 ? 6.055 27.703 -4.285 1 98.94 273 PHE B O 1
ATOM 4610 N N . THR B 1 274 ? 4.262 28.844 -4.863 1 98.81 274 THR B N 1
ATOM 4611 C CA . THR B 1 274 ? 3.74 27.953 -5.883 1 98.81 274 THR B CA 1
ATOM 4612 C C . THR B 1 274 ? 3.336 28.719 -7.137 1 98.81 274 THR B C 1
ATOM 4614 O O . THR B 1 274 ? 2.676 29.766 -7.043 1 98.81 274 THR B O 1
ATOM 4617 N N . VAL B 1 275 ? 3.738 28.234 -8.25 1 98.69 275 VAL B N 1
ATOM 4618 C CA . VAL B 1 275 ? 3.354 28.797 -9.539 1 98.69 275 VAL B CA 1
ATOM 4619 C C . VAL B 1 275 ? 2.469 27.812 -10.297 1 98.69 275 VAL B C 1
ATOM 4621 O O . VAL B 1 275 ? 2.965 26.828 -10.867 1 98.69 275 VAL B O 1
ATOM 4624 N N . PRO B 1 276 ? 1.17 28.141 -10.289 1 96.38 276 PRO B N 1
ATOM 4625 C CA . PRO B 1 276 ? 0.286 27.359 -11.164 1 96.38 276 PRO B CA 1
ATOM 4626 C C . PRO B 1 276 ? 0.258 27.891 -12.594 1 96.38 276 PRO B C 1
ATOM 4628 O O . PRO B 1 276 ? 0.247 29.109 -12.805 1 96.38 276 PRO B O 1
ATOM 4631 N N . TYR B 1 277 ? 0.287 27.031 -13.602 1 96.31 277 TYR B N 1
ATOM 4632 C CA . TYR B 1 277 ? 0.154 27.406 -15.008 1 96.31 277 TYR B CA 1
ATOM 4633 C C . TYR B 1 277 ? -0.499 26.281 -15.805 1 96.31 277 TYR B C 1
ATOM 4635 O O . TYR B 1 277 ? 0.185 25.375 -16.297 1 96.31 277 TYR B O 1
ATOM 4643 N N . GLY B 1 278 ? -1.801 26.469 -16.016 1 95.81 278 GLY B N 1
ATOM 4644 C CA . GLY B 1 278 ? -2.523 25.375 -16.656 1 95.81 278 GLY B CA 1
ATOM 4645 C C . GLY B 1 278 ? -2.43 24.062 -15.898 1 95.81 278 GLY B C 1
ATOM 4646 O O . GLY B 1 278 ? -2.785 24 -14.719 1 95.81 278 GLY B O 1
ATOM 4647 N N . ALA B 1 279 ? -1.873 23.062 -16.531 1 97.06 279 ALA B N 1
ATOM 4648 C CA . ALA B 1 279 ? -1.729 21.75 -15.938 1 97.06 279 ALA B CA 1
ATOM 4649 C C . ALA B 1 279 ? -0.443 21.656 -15.117 1 97.06 279 ALA B C 1
ATOM 4651 O O . ALA B 1 279 ? -0.198 20.641 -14.445 1 97.06 279 ALA B O 1
ATOM 4652 N N . HIS B 1 280 ? 0.372 22.688 -15.211 1 98.38 280 HIS B N 1
ATOM 4653 C CA . HIS B 1 280 ? 1.681 22.688 -14.562 1 98.38 280 HIS B CA 1
ATOM 4654 C C . HIS B 1 280 ? 1.614 23.312 -13.18 1 98.38 280 HIS B C 1
ATOM 4656 O O . HIS B 1 280 ? 0.879 24.281 -12.961 1 98.38 280 HIS B O 1
ATOM 4662 N N . LYS B 1 281 ? 2.361 22.812 -12.266 1 98.44 281 LYS B N 1
ATOM 4663 C CA . LYS B 1 281 ? 2.482 23.406 -10.93 1 98.44 281 LYS B CA 1
ATOM 4664 C C . LYS B 1 281 ? 3.9 23.25 -10.391 1 98.44 281 LYS B C 1
ATOM 4666 O O . LYS B 1 281 ? 4.43 22.141 -10.328 1 98.44 281 LYS B O 1
ATOM 4671 N N . LEU B 1 282 ? 4.508 24.266 -10.047 1 98.88 282 LEU B N 1
ATOM 4672 C CA . LEU B 1 282 ? 5.82 24.266 -9.414 1 98.88 282 LEU B CA 1
ATOM 4673 C C . LEU B 1 282 ? 5.734 24.797 -7.988 1 98.88 282 LEU B C 1
ATOM 4675 O O . LEU B 1 282 ? 5.164 25.859 -7.75 1 98.88 282 LEU B O 1
ATOM 4679 N N . THR B 1 283 ? 6.195 24.156 -6.996 1 98.94 283 THR B N 1
ATOM 4680 C CA . THR B 1 283 ? 6.266 24.578 -5.605 1 98.94 283 THR B CA 1
ATOM 4681 C C . THR B 1 283 ? 7.703 24.547 -5.098 1 98.94 283 THR B C 1
ATOM 4683 O O . THR B 1 283 ? 8.422 23.562 -5.32 1 98.94 283 THR B O 1
ATOM 4686 N N . VAL B 1 284 ? 8.133 25.578 -4.516 1 98.94 284 VAL B N 1
ATOM 4687 C CA . VAL B 1 284 ? 9.453 25.641 -3.896 1 98.94 284 VAL B CA 1
ATOM 4688 C C . VAL B 1 284 ? 9.328 26.125 -2.455 1 98.94 284 VAL B C 1
ATOM 4690 O O . VAL B 1 284 ? 8.641 27.109 -2.186 1 98.94 284 VAL B O 1
ATOM 4693 N N . ASN B 1 285 ? 9.945 25.438 -1.491 1 98.94 285 ASN B N 1
ATOM 4694 C CA . ASN B 1 285 ? 9.961 25.812 -0.08 1 98.94 285 ASN B CA 1
ATOM 4695 C C . ASN B 1 285 ? 11.383 25.859 0.475 1 98.94 285 ASN B C 1
ATOM 4697 O O . ASN B 1 285 ? 12.211 25.016 0.128 1 98.94 285 ASN B O 1
ATOM 4701 N N . TYR B 1 286 ? 11.672 26.781 1.27 1 98.88 286 TYR B N 1
ATOM 4702 C CA . TYR B 1 286 ? 12.883 26.891 2.074 1 98.88 286 TYR B CA 1
ATOM 4703 C C . TYR B 1 286 ? 12.547 27.062 3.551 1 98.88 286 TYR B C 1
ATOM 4705 O O . TYR B 1 286 ? 11.641 27.828 3.896 1 98.88 286 TYR B O 1
ATOM 4713 N N . MET B 1 287 ? 13.273 26.344 4.438 1 98.81 287 MET B N 1
ATOM 4714 C CA . MET B 1 287 ? 12.859 26.344 5.84 1 98.81 287 MET B CA 1
ATOM 4715 C C . MET B 1 287 ? 14.031 26 6.754 1 98.81 287 MET B C 1
ATOM 4717 O O . MET B 1 287 ? 14.992 25.375 6.328 1 98.81 287 MET B O 1
ATOM 4721 N N . GLU B 1 288 ? 13.891 26.438 7.98 1 98.69 288 GLU B N 1
ATOM 4722 C CA . GLU B 1 288 ? 14.828 26.109 9.055 1 98.69 288 GLU B CA 1
ATOM 4723 C C . GLU B 1 288 ? 14.094 25.828 10.359 1 98.69 288 GLU B C 1
ATOM 4725 O O . GLU B 1 288 ? 12.992 26.344 10.586 1 98.69 288 GLU B O 1
ATOM 4730 N N . ARG B 1 289 ? 14.648 25.031 11.148 1 98.69 289 ARG B N 1
ATOM 4731 C CA . ARG B 1 289 ? 14.18 24.703 12.492 1 98.69 289 ARG B CA 1
ATOM 4732 C C . ARG B 1 289 ? 15.359 24.453 13.43 1 98.69 289 ARG B C 1
ATOM 4734 O O . ARG B 1 289 ? 16.281 23.703 13.086 1 98.69 289 ARG B O 1
ATOM 4741 N N . ALA B 1 290 ? 15.367 25.141 14.578 1 98.62 290 ALA B N 1
ATOM 4742 C CA . ALA B 1 290 ? 16.391 24.812 15.562 1 98.62 290 ALA B CA 1
ATOM 4743 C C . ALA B 1 290 ? 16.297 23.344 15.977 1 98.62 290 ALA B C 1
ATOM 4745 O O . ALA B 1 290 ? 15.195 22.797 16.062 1 98.62 290 ALA B O 1
ATOM 4746 N N . VAL B 1 291 ? 17.438 22.766 16.266 1 97.88 291 VAL B N 1
ATOM 4747 C CA . VAL B 1 291 ? 17.484 21.359 16.703 1 97.88 291 VAL B CA 1
ATOM 4748 C C . VAL B 1 291 ? 17.344 21.281 18.219 1 97.88 291 VAL B C 1
ATOM 4750 O O . VAL B 1 291 ? 18.172 21.828 18.953 1 97.88 291 VAL B O 1
ATOM 4753 N N . GLN B 1 292 ? 16.359 20.594 18.719 1 97.5 292 GLN B N 1
ATOM 4754 C CA . GLN B 1 292 ? 16.031 20.547 20.141 1 97.5 292 GLN B CA 1
ATOM 4755 C C . GLN B 1 292 ? 17.172 19.906 20.938 1 97.5 292 GLN B C 1
ATOM 4757 O O . GLN B 1 292 ? 17.516 20.406 22.016 1 97.5 292 GLN B O 1
ATOM 4762 N N . ARG B 1 293 ? 17.781 18.891 20.391 1 96.38 293 ARG B N 1
ATOM 4763 C CA . ARG B 1 293 ? 18.75 18.094 21.156 1 96.38 293 ARG B CA 1
ATOM 4764 C C . ARG B 1 293 ? 20.172 18.578 20.891 1 96.38 293 ARG B C 1
ATOM 4766 O O . ARG B 1 293 ? 21.141 17.938 21.297 1 96.38 293 ARG B O 1
ATOM 4773 N N . ASP B 1 294 ? 20.359 19.625 20.141 1 97.06 294 ASP B N 1
ATOM 4774 C CA . ASP B 1 294 ? 21.641 20.25 19.875 1 97.06 294 ASP B CA 1
ATOM 4775 C C . ASP B 1 294 ? 21.516 21.766 19.797 1 97.06 294 ASP B C 1
ATOM 4777 O O . ASP B 1 294 ? 21.266 22.312 18.719 1 97.06 294 ASP B O 1
ATOM 4781 N N . PRO B 1 295 ? 21.828 22.406 20.891 1 96.62 295 PRO B N 1
ATOM 4782 C CA . PRO B 1 295 ? 21.578 23.844 20.984 1 96.62 295 PRO B CA 1
ATOM 4783 C C . PRO B 1 295 ? 22.297 24.641 19.906 1 96.62 295 PRO B C 1
ATOM 4785 O O . PRO B 1 295 ? 21.953 25.797 19.656 1 96.62 295 PRO B O 1
ATOM 4788 N N . GLN B 1 296 ? 23.25 24.094 19.219 1 96.38 296 GLN B N 1
ATOM 4789 C CA . GLN B 1 296 ? 24 24.812 18.188 1 96.38 296 GLN B CA 1
ATOM 4790 C C . GLN B 1 296 ? 23.5 24.422 16.797 1 96.38 296 GLN B C 1
ATOM 4792 O O . GLN B 1 296 ? 23.938 25 15.797 1 96.38 296 GLN B O 1
ATOM 4797 N N . GLY B 1 297 ? 22.688 23.5 16.766 1 97.5 297 GLY B N 1
ATOM 4798 C CA . GLY B 1 297 ? 22.297 22.938 15.477 1 97.5 297 GLY B CA 1
ATOM 4799 C C . GLY B 1 297 ? 21.031 23.562 14.922 1 97.5 297 GLY B C 1
ATOM 4800 O O . GLY B 1 297 ? 20.141 23.969 15.68 1 97.5 297 GLY B O 1
ATOM 4801 N N . ARG B 1 298 ? 20.969 23.5 13.602 1 97.94 298 ARG B N 1
ATOM 4802 C CA . ARG B 1 298 ? 19.766 23.891 12.867 1 97.94 298 ARG B CA 1
ATOM 4803 C C . ARG B 1 298 ? 19.5 22.922 11.711 1 97.94 298 ARG B C 1
ATOM 4805 O O . ARG B 1 298 ? 20.422 22.516 11.016 1 97.94 298 ARG B O 1
ATOM 4812 N N . LEU B 1 299 ? 18.266 22.562 11.672 1 98 299 LEU B N 1
ATOM 4813 C CA . LEU B 1 299 ? 17.812 21.891 10.461 1 98 299 LEU B CA 1
ATOM 4814 C C . LEU B 1 299 ? 17.578 22.891 9.336 1 98 299 LEU B C 1
ATOM 4816 O O . LEU B 1 299 ? 16.922 23.906 9.547 1 98 299 LEU B O 1
ATOM 4820 N N . LYS B 1 300 ? 18.109 22.656 8.188 1 98.44 300 LYS B N 1
ATOM 4821 C CA . LYS B 1 300 ? 17.891 23.438 6.973 1 98.44 300 LYS B CA 1
ATOM 4822 C C . LYS B 1 300 ? 17.375 22.547 5.84 1 98.44 300 LYS B C 1
ATOM 4824 O O . LYS B 1 300 ? 17.906 21.453 5.617 1 98.44 300 LYS B O 1
ATOM 4829 N N . LYS B 1 301 ? 16.422 23.047 5.152 1 98.25 301 LYS B N 1
ATOM 4830 C CA . LYS B 1 301 ? 15.789 22.219 4.133 1 98.25 301 LYS B CA 1
ATOM 4831 C C . LYS B 1 301 ? 15.289 23.062 2.963 1 98.25 301 LYS B C 1
ATOM 4833 O O . LYS B 1 301 ? 14.75 24.156 3.166 1 98.25 301 LYS B O 1
ATOM 4838 N N . VAL B 1 302 ? 15.594 22.641 1.794 1 98.81 302 VAL B N 1
ATOM 4839 C CA . VAL B 1 302 ? 15.047 23.219 0.569 1 98.81 302 VAL B CA 1
ATOM 4840 C C . VAL B 1 302 ? 14.414 22.109 -0.278 1 98.81 302 VAL B C 1
ATOM 4842 O O . VAL B 1 302 ? 14.938 21 -0.352 1 98.81 302 VAL B O 1
ATOM 4845 N N . GLN B 1 303 ? 13.219 22.406 -0.804 1 98.5 303 GLN B N 1
ATOM 4846 C CA . GLN B 1 303 ? 12.562 21.422 -1.651 1 98.5 303 GLN B CA 1
ATOM 4847 C C . GLN B 1 303 ? 11.875 22.094 -2.84 1 98.5 303 GLN B C 1
ATOM 4849 O O . GLN B 1 303 ? 11.5 23.266 -2.77 1 98.5 303 GLN B O 1
ATOM 4854 N N . ALA B 1 304 ? 11.758 21.328 -3.867 1 98.94 304 ALA B N 1
ATOM 4855 C CA . ALA B 1 304 ? 11.031 21.719 -5.074 1 98.94 304 ALA B CA 1
ATOM 4856 C C . ALA B 1 304 ? 10.25 20.531 -5.645 1 98.94 304 ALA B C 1
ATOM 4858 O O . ALA B 1 304 ? 10.727 19.406 -5.645 1 98.94 304 ALA B O 1
ATOM 4859 N N . GLY B 1 305 ? 9.031 20.812 -6.043 1 98.88 305 GLY B N 1
ATOM 4860 C CA . GLY B 1 305 ? 8.188 19.828 -6.707 1 98.88 305 GLY B CA 1
ATOM 4861 C C . GLY B 1 305 ? 7.508 20.375 -7.953 1 98.88 305 GLY B C 1
ATOM 4862 O O . GLY B 1 305 ? 7.043 21.516 -7.969 1 98.88 305 GLY B O 1
ATOM 4863 N N . TYR B 1 306 ? 7.551 19.625 -9.008 1 98.88 306 TYR B N 1
ATOM 4864 C CA . TYR B 1 306 ? 6.852 19.938 -10.25 1 98.88 306 TYR B CA 1
ATOM 4865 C C . TYR B 1 306 ? 5.836 18.844 -10.578 1 98.88 306 TYR B C 1
ATOM 4867 O O . TYR B 1 306 ? 6.195 17.672 -10.711 1 98.88 306 TYR B O 1
ATOM 4875 N N . GLY B 1 307 ? 4.578 19.25 -10.672 1 98.69 307 GLY B N 1
ATOM 4876 C CA . GLY B 1 307 ? 3.516 18.344 -11.07 1 98.69 307 GLY B CA 1
ATOM 4877 C C . GLY B 1 307 ? 2.883 18.719 -12.398 1 98.69 307 GLY B C 1
ATOM 4878 O O . GLY B 1 307 ? 2.732 19.891 -12.711 1 98.69 307 GLY B O 1
ATOM 4879 N N . TYR B 1 308 ? 2.553 17.719 -13.148 1 98.5 308 TYR B N 1
ATOM 4880 C CA . TYR B 1 308 ? 1.798 17.891 -14.383 1 98.5 308 TYR B CA 1
ATOM 4881 C C . TYR B 1 308 ? 0.455 17.172 -14.305 1 98.5 308 TYR B C 1
ATOM 4883 O O . TYR B 1 308 ? 0.383 15.953 -14.484 1 98.5 308 TYR B O 1
ATOM 4891 N N . SER B 1 309 ? -0.606 17.953 -14.203 1 97.12 309 SER B N 1
ATOM 4892 C CA . SER B 1 309 ? -1.934 17.375 -14.047 1 97.12 309 SER B CA 1
ATOM 4893 C C . SER B 1 309 ? -2.469 16.844 -15.375 1 97.12 309 SER B C 1
ATOM 4895 O O . SER B 1 309 ? -2.986 17.609 -16.188 1 97.12 309 SER B O 1
ATOM 4897 N N . LEU B 1 310 ? -2.422 15.523 -15.453 1 95.69 310 LEU B N 1
ATOM 4898 C CA . LEU B 1 310 ? -3.057 14.914 -16.609 1 95.69 310 LEU B CA 1
ATOM 4899 C C . LEU B 1 310 ? -4.574 15.016 -16.516 1 95.69 310 LEU B C 1
ATOM 4901 O O . LEU B 1 310 ? -5.266 15.023 -17.547 1 95.69 310 LEU B O 1
ATOM 4905 N N . SER B 1 311 ? -5.113 15.039 -15.414 1 94 311 SER B N 1
ATOM 4906 C CA . SER B 1 311 ? -6.496 15.281 -15.023 1 94 311 SER B CA 1
ATOM 4907 C C . SER B 1 311 ? -6.586 15.844 -13.609 1 94 311 SER B C 1
ATOM 4909 O O . SER B 1 311 ? -5.562 16.125 -12.984 1 94 311 SER B O 1
ATOM 4911 N N . LYS B 1 312 ? -7.758 16 -13.141 1 92.44 312 LYS B N 1
ATOM 4912 C CA . LYS B 1 312 ? -7.93 16.438 -11.758 1 92.44 312 LYS B CA 1
ATOM 4913 C C . LYS B 1 312 ? -7.492 15.359 -10.773 1 92.44 312 LYS B C 1
ATOM 4915 O O . LYS B 1 312 ? -7.301 15.625 -9.586 1 92.44 312 LYS B O 1
ATOM 4920 N N . ARG B 1 313 ? -7.281 14.102 -11.258 1 94.25 313 ARG B N 1
ATOM 4921 C CA . ARG B 1 313 ? -7.062 12.977 -10.359 1 94.25 313 ARG B CA 1
ATOM 4922 C C . ARG B 1 313 ? -5.656 12.406 -10.523 1 94.25 313 ARG B C 1
ATOM 4924 O O . ARG B 1 313 ? -5.137 11.75 -9.617 1 94.25 313 ARG B O 1
ATOM 4931 N N . THR B 1 314 ? -5.105 12.594 -11.656 1 96.12 314 THR B N 1
ATOM 4932 C CA . THR B 1 314 ? -3.854 11.914 -11.984 1 96.12 314 THR B CA 1
ATOM 4933 C C . THR B 1 314 ? -2.742 12.93 -12.234 1 96.12 314 THR B C 1
ATOM 4935 O O . THR B 1 314 ? -2.85 13.766 -13.141 1 96.12 314 THR B O 1
ATOM 4938 N N . MET B 1 315 ? -1.644 12.75 -11.484 1 97.81 315 MET B N 1
ATOM 4939 C CA . MET B 1 315 ? -0.568 13.734 -11.578 1 97.81 315 MET B CA 1
ATOM 4940 C C . MET B 1 315 ? 0.796 13.055 -11.477 1 97.81 315 MET B C 1
ATOM 4942 O O . MET B 1 315 ? 1.271 12.766 -10.375 1 97.81 315 MET B O 1
ATOM 4946 N N . PRO B 1 316 ? 1.449 12.781 -12.664 1 98.19 316 PRO B N 1
ATOM 4947 C CA . PR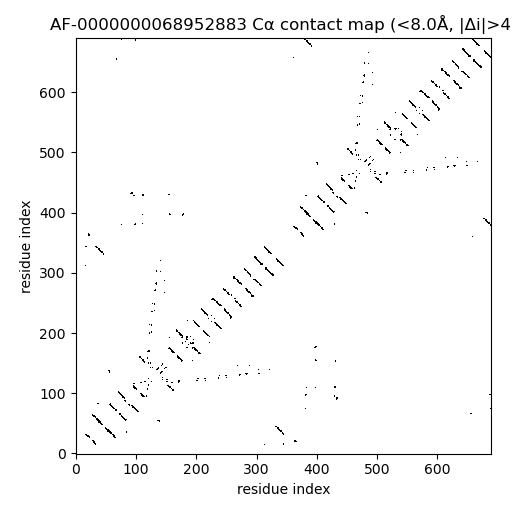O B 1 316 ? 2.889 12.516 -12.57 1 98.19 316 PRO B CA 1
ATOM 4948 C C . PRO B 1 316 ? 3.672 13.711 -12.031 1 98.19 316 PRO B C 1
ATOM 4950 O O . PRO B 1 316 ? 3.24 14.859 -12.188 1 98.19 316 PRO B O 1
ATOM 4953 N N . TYR B 1 317 ? 4.84 13.445 -11.406 1 98.75 317 TYR B N 1
ATOM 4954 C CA . TYR B 1 317 ? 5.598 14.539 -10.805 1 98.75 317 TYR B CA 1
ATOM 4955 C C . TYR B 1 317 ? 7.074 14.188 -10.695 1 98.75 317 TYR B C 1
ATOM 4957 O O . TYR B 1 317 ? 7.449 13.016 -10.789 1 98.75 317 TYR B O 1
ATOM 4965 N N . VAL B 1 318 ? 7.855 15.18 -10.57 1 98.88 318 VAL B N 1
ATOM 4966 C CA . VAL B 1 318 ? 9.242 15.062 -10.133 1 98.88 318 VAL B CA 1
ATOM 4967 C C . VAL B 1 318 ? 9.484 15.961 -8.922 1 98.88 318 VAL B C 1
ATOM 4969 O O . VAL B 1 318 ? 8.758 16.938 -8.719 1 98.88 318 VAL B O 1
ATOM 4972 N N . PHE B 1 319 ? 10.484 15.602 -8.055 1 98.69 319 PHE B N 1
ATOM 4973 C CA . PHE B 1 319 ? 10.773 16.469 -6.918 1 98.69 319 PHE B CA 1
ATOM 4974 C C . PHE B 1 319 ? 12.25 16.391 -6.551 1 98.69 319 PHE B C 1
ATOM 4976 O O . PHE B 1 319 ? 12.961 15.492 -7 1 98.69 319 PHE B O 1
ATOM 4983 N N . PH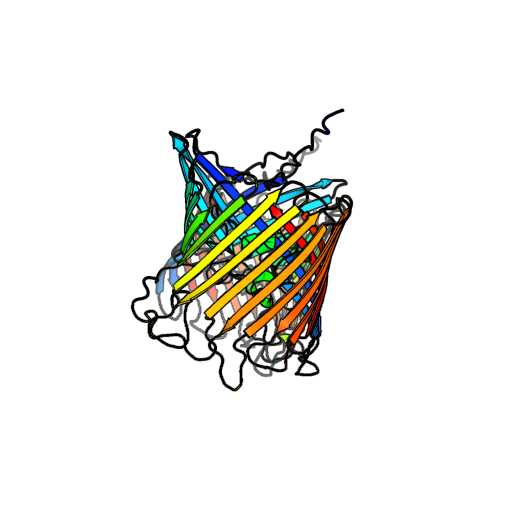E B 1 320 ? 12.656 17.438 -5.973 1 98.69 320 PHE B N 1
ATOM 4984 C CA . PHE B 1 320 ? 13.969 17.578 -5.352 1 98.69 320 PHE B CA 1
ATOM 4985 C C . PHE B 1 320 ? 13.828 17.953 -3.881 1 98.69 320 PHE B C 1
ATOM 4987 O O . PHE B 1 320 ? 12.977 18.766 -3.52 1 98.69 320 PHE B O 1
ATOM 4994 N N . ASP B 1 321 ? 14.602 17.281 -2.99 1 98.19 321 ASP B N 1
ATOM 4995 C CA . ASP B 1 321 ? 14.648 17.625 -1.573 1 98.19 321 ASP B CA 1
ATOM 4996 C C . ASP B 1 321 ? 16.078 17.562 -1.044 1 98.19 321 ASP B C 1
ATOM 4998 O O . ASP B 1 321 ? 16.797 16.594 -1.309 1 98.19 321 ASP B O 1
ATOM 5002 N N . ARG B 1 322 ? 16.531 18.562 -0.428 1 97.88 322 ARG B N 1
ATOM 5003 C CA . ARG B 1 322 ? 17.812 18.594 0.26 1 97.88 322 ARG B CA 1
ATOM 5004 C C . ARG B 1 322 ? 17.656 19.031 1.711 1 97.88 322 ARG B C 1
ATOM 5006 O O . ARG B 1 322 ? 17.188 20.141 1.981 1 97.88 322 ARG B O 1
ATOM 5013 N N . GLU B 1 323 ? 18.062 18.156 2.65 1 97.06 323 GLU B N 1
ATOM 5014 C CA . GLU B 1 323 ? 17.891 18.406 4.078 1 97.06 323 GLU B CA 1
ATOM 5015 C C . GLU B 1 323 ? 19.203 18.25 4.828 1 97.06 323 GLU B C 1
ATOM 5017 O O . GLU B 1 323 ? 19.844 17.203 4.746 1 97.06 323 GLU B O 1
ATOM 5022 N N . ASP B 1 324 ? 19.641 19.312 5.473 1 96.62 324 ASP B N 1
ATOM 5023 C CA . ASP B 1 324 ? 20.625 19.25 6.555 1 96.62 324 ASP B CA 1
ATOM 5024 C C . ASP B 1 324 ? 19.938 19.141 7.91 1 96.62 324 ASP B C 1
ATOM 5026 O O . ASP B 1 324 ? 19.422 20.125 8.43 1 96.62 324 ASP B O 1
ATOM 5030 N N . PRO B 1 325 ? 19.906 17.922 8.492 1 96.12 325 PRO B N 1
ATOM 5031 C CA . PRO B 1 325 ? 19.125 17.75 9.719 1 96.12 325 PRO B CA 1
ATOM 5032 C C . PRO B 1 325 ? 19.75 18.469 10.914 1 96.12 325 PRO B C 1
ATOM 5034 O O . PRO B 1 325 ? 19.078 18.734 11.906 1 96.12 325 PRO B O 1
ATOM 5037 N N . ASN B 1 326 ? 21.016 18.719 10.875 1 96.88 326 ASN B N 1
ATOM 5038 C CA . ASN B 1 326 ? 21.734 19.391 11.953 1 96.88 326 ASN B CA 1
ATOM 5039 C C . ASN B 1 326 ? 22.984 20.094 11.422 1 96.88 326 ASN B C 1
ATOM 5041 O O . ASN B 1 326 ? 24.031 19.453 11.227 1 96.88 326 ASN B O 1
ATOM 5045 N N . SER B 1 327 ? 22.984 21.391 11.312 1 96.44 327 SER B N 1
ATOM 5046 C CA . SER B 1 327 ? 24.047 22.188 10.734 1 96.44 327 SER B CA 1
ATOM 5047 C C . SER B 1 327 ? 25.328 22.094 11.562 1 96.44 327 SER B C 1
ATOM 5049 O O . SER B 1 327 ? 26.406 22.453 11.102 1 96.44 327 SER B O 1
ATOM 5051 N N . HIS B 1 328 ? 25.125 21.656 12.805 1 96.19 328 HIS B N 1
ATOM 5052 C CA . HIS B 1 328 ? 26.281 21.531 13.688 1 96.19 328 HIS B CA 1
ATOM 5053 C C . HIS B 1 328 ? 26.984 20.188 13.469 1 96.19 328 HIS B C 1
ATOM 5055 O O . HIS B 1 328 ? 28.031 19.922 14.078 1 96.19 328 HIS B O 1
ATOM 5061 N N . LYS B 1 329 ? 26.484 19.297 12.781 1 92.94 329 LYS B N 1
ATOM 5062 C CA . LYS B 1 329 ? 27.094 18.016 12.438 1 92.94 329 LYS B CA 1
ATOM 5063 C C . LYS B 1 329 ? 27.359 17.922 10.938 1 92.94 329 LYS B C 1
ATOM 5065 O O . LYS B 1 329 ? 26.469 17.578 10.156 1 92.94 329 LYS B O 1
ATOM 5070 N N . PRO B 1 330 ? 28.594 18.109 10.602 1 89.56 330 PRO B N 1
ATOM 5071 C CA . PRO B 1 330 ? 28.906 18.062 9.172 1 89.56 330 PRO B CA 1
ATOM 5072 C C . PRO B 1 330 ? 28.703 16.688 8.562 1 89.56 330 PRO B C 1
ATOM 5074 O O . PRO B 1 330 ? 28.906 15.672 9.234 1 89.56 330 PRO B O 1
ATOM 5077 N N . GLY B 1 331 ? 28.281 16.641 7.273 1 90.56 331 GLY B N 1
ATOM 5078 C CA . GLY B 1 331 ? 28.203 15.398 6.52 1 90.56 331 GLY B CA 1
ATOM 5079 C C . GLY B 1 331 ? 26.875 14.695 6.645 1 90.56 331 GLY B C 1
ATOM 5080 O O . GLY B 1 331 ? 26.688 13.602 6.113 1 90.56 331 GLY B O 1
ATOM 5081 N N . ASP B 1 332 ? 25.812 15.328 7.305 1 90.62 332 ASP B N 1
ATOM 5082 C CA . ASP B 1 332 ? 24.562 14.648 7.57 1 90.62 332 ASP B CA 1
ATOM 5083 C C . ASP B 1 332 ? 23.5 15.047 6.547 1 90.62 332 ASP B C 1
ATOM 5085 O O . ASP B 1 332 ? 22.328 14.633 6.656 1 90.62 332 ASP B O 1
ATOM 5089 N N . THR B 1 333 ? 23.891 15.734 5.543 1 95.06 333 THR B N 1
ATOM 5090 C CA . THR B 1 333 ? 22.953 16.234 4.555 1 95.06 333 THR B CA 1
ATOM 5091 C C . THR B 1 333 ? 22.391 15.086 3.715 1 95.06 333 THR B C 1
ATOM 5093 O O . THR B 1 333 ? 23.141 14.18 3.314 1 95.06 333 THR B O 1
ATOM 5096 N N . VAL B 1 334 ? 21.109 15.07 3.494 1 94.5 334 VAL B N 1
ATOM 5097 C CA . VAL B 1 334 ? 20.438 14.094 2.645 1 94.5 334 VAL B CA 1
ATOM 5098 C C . VAL B 1 334 ? 19.828 14.797 1.43 1 94.5 334 VAL B C 1
ATOM 5100 O O . VAL B 1 334 ? 19.141 15.805 1.569 1 94.5 334 VAL B O 1
ATOM 5103 N N . THR B 1 335 ? 20.156 14.305 0.274 1 96.25 335 THR B N 1
ATOM 5104 C CA . THR B 1 335 ? 19.562 14.797 -0.969 1 96.25 335 THR B CA 1
ATOM 5105 C C . THR B 1 335 ? 18.75 13.711 -1.656 1 96.25 335 THR B C 1
ATOM 5107 O O . THR B 1 335 ? 19.219 12.578 -1.81 1 96.25 335 THR B O 1
ATOM 5110 N N . THR B 1 336 ? 17.531 14.039 -2.021 1 95.38 336 THR B N 1
ATOM 5111 C CA . THR B 1 336 ? 16.641 13.102 -2.688 1 95.38 336 THR B CA 1
ATOM 5112 C C . THR B 1 336 ? 16.062 13.703 -3.967 1 95.38 336 THR B C 1
ATOM 5114 O O . THR B 1 336 ? 15.656 14.867 -3.982 1 95.38 336 THR B O 1
ATOM 5117 N N . VAL B 1 337 ? 16.125 12.984 -5.035 1 98.12 337 VAL B N 1
ATOM 5118 C CA . VAL B 1 337 ? 15.43 13.305 -6.277 1 98.12 337 VAL B CA 1
ATOM 5119 C C . VAL B 1 337 ? 14.5 12.156 -6.656 1 98.12 337 VAL B C 1
ATOM 5121 O O . VAL B 1 337 ? 14.836 10.984 -6.48 1 98.12 337 VAL B O 1
ATOM 5124 N N . GLY B 1 338 ? 13.305 12.516 -7.094 1 97.31 338 GLY B N 1
ATOM 5125 C CA . GLY B 1 338 ? 12.367 11.438 -7.395 1 97.31 338 GLY B CA 1
ATOM 5126 C C . GLY B 1 338 ? 11.406 11.781 -8.516 1 97.31 338 GLY B C 1
ATOM 5127 O O . GLY B 1 338 ? 11.227 12.953 -8.852 1 97.31 338 GLY B O 1
ATOM 5128 N N . ILE B 1 339 ? 10.828 10.773 -9.133 1 98.62 339 ILE B N 1
ATOM 5129 C CA . ILE B 1 339 ? 9.75 10.812 -10.117 1 98.62 339 ILE B CA 1
ATOM 5130 C C . ILE B 1 339 ? 8.633 9.867 -9.695 1 98.62 339 ILE B C 1
ATOM 5132 O O . ILE B 1 339 ? 8.891 8.766 -9.203 1 98.62 339 ILE B O 1
ATOM 5136 N N . GLY B 1 340 ? 7.43 10.375 -9.75 1 98.19 340 GLY B N 1
ATOM 5137 C CA . GLY B 1 340 ? 6.324 9.539 -9.305 1 98.19 340 GLY B CA 1
ATOM 5138 C C . GLY B 1 340 ? 4.996 9.922 -9.938 1 98.19 340 GLY B C 1
ATOM 5139 O O . GLY B 1 340 ? 4.961 10.703 -10.891 1 98.19 340 GLY B O 1
ATOM 5140 N N . ILE B 1 341 ? 3.988 9.273 -9.453 1 98.12 341 ILE B N 1
ATOM 5141 C CA . ILE B 1 341 ? 2.627 9.531 -9.914 1 98.12 341 ILE B CA 1
ATOM 5142 C C . ILE B 1 341 ? 1.659 9.43 -8.734 1 98.12 341 ILE B C 1
ATOM 5144 O O . ILE B 1 341 ? 1.781 8.539 -7.895 1 98.12 341 ILE B O 1
ATOM 5148 N N . GLN B 1 342 ? 0.778 10.383 -8.711 1 97.88 342 GLN B N 1
ATOM 5149 C CA . GLN B 1 342 ? -0.322 10.406 -7.75 1 97.88 342 GLN B CA 1
ATOM 5150 C C . GLN B 1 342 ? -1.668 10.258 -8.453 1 97.88 342 GLN B C 1
ATOM 5152 O O . GLN B 1 342 ? -1.922 10.922 -9.461 1 97.88 342 GLN B O 1
ATOM 5157 N N . HIS B 1 343 ? -2.443 9.375 -7.953 1 97.19 343 HIS B N 1
ATOM 5158 C CA . HIS B 1 343 ? -3.793 9.188 -8.477 1 97.19 343 HIS B CA 1
ATOM 5159 C C . HIS B 1 343 ? -4.824 9.211 -7.355 1 97.19 343 HIS B C 1
ATOM 5161 O O . HIS B 1 343 ? -4.727 8.43 -6.402 1 97.19 343 HIS B O 1
ATOM 5167 N N . LYS B 1 344 ? -5.758 10.078 -7.531 1 95.25 344 LYS B N 1
ATOM 5168 C CA . LYS B 1 344 ? -6.883 10.172 -6.605 1 95.25 344 LYS B CA 1
ATOM 5169 C C . LYS B 1 344 ? -8.148 9.586 -7.219 1 95.25 344 LYS B C 1
ATOM 5171 O O . LYS B 1 344 ? -8.383 9.719 -8.422 1 95.25 344 LYS B O 1
ATOM 5176 N N . PHE B 1 345 ? -8.992 9.023 -6.363 1 91.62 345 PHE B N 1
ATOM 5177 C CA . PHE B 1 345 ? -10.25 8.461 -6.84 1 91.62 345 PHE B CA 1
ATOM 5178 C C . PHE B 1 345 ? -11.367 8.688 -5.828 1 91.62 345 PHE B C 1
ATOM 5180 O O . PHE B 1 345 ? -11.102 8.898 -4.641 1 91.62 345 PHE B O 1
#

Sequence (690 aa):
MKGIQTKSALARACIGGALALLSAAADASVTLYGRLDTDIEYQKGPDGRATQMVDNASRWGMRGSEDLGGGLRAAFGLEQGFAADSGTATNPQFRNAFVGLQGGFGAIALGRLDSVTIVGSPIYSQVTQNIDFAIHDAGATAIGTKVLNARNRVSNALGYATPEFGGFSVRARVNLAGPDPATPNARSPVRAEDDFRQYDLGLNYAAGNFAAGVGYSRDAKAGGLVANDFRDKVQGAASYNFTVVNIYGIYGRDRYAGTAATRTDVPYWLVGFTVPYGAHKLTVNYMERAVQRDPQGRLKKVQAGYGYSLSKRTMPYVFFDREDPNSHKPGDTVTTVGIGIQHKFMKGIQTKSALARACIGGALALLSAAADASVTLYGRLDTDIEYQKGPDGRATQMVDNASRWGMRGSEDLGGGLRAAFGLEQGFAADSGTATNPQFRNAFVGLQGGFGAIALGRLDSVTIVGSPIYSQVTQNIDFAIHDAGATAIGTKVLNARNRVSNALGYATPEFGGFSVRARVNLAGPDPATPNARSPVRAEDDFRQYDLGLNYAAGNFAAGVGYSRDAKAGGLVANDFRDKVQGAASYNFTVVNIYGIYGRDRYAGTAATRTDVPYWLVGFTVPYGAHKLTVNYMERAVQRDPQGRLKKVQAGYGYSLSKRTMPYVFFDREDPNSHKPGDTVTTVGIGIQHKF